Protein AF-A0A1G0YTR8-F1 (afdb_monomer_lite)

pLDDT: mean 75.52, std 20.66, range [23.39, 98.0]

Sequence (391 aa):
MKFHQFIPLCLLLWGFGAAADEVKSVEALWRGNPRPSVPEQLYKLWKDENKLWDRRFMPYNRKEADELYTDPVLQRETAASAMSTENPRTTAFIVLCNNGGIYCAIYAAEPELAKNADPAKLPNNSLEIFIGPGNDPRYPFHQFVIDLKTEKQVYHNNGNKITDHQFSTDKKEGKLKDYPWGPENRSYRRLEGNITYGVTNNREGYLVWFYIPWQIWYEHLPLDGGTDGKWGFNIIRWAPGGGQTWGGNVHQRSSFGKLTWPKFTQQQRDAIRSSLLNSAYENYKKLTAAFRIEIPDSERSFEDGTALAQQSSEAAAMPVMDQEFVKKFVRPMIEERDKLGKSIVNFKNLSEEEKTALYAQIDKLYEFNYDLENARRRFLEDKLFSTETIK

Radius of gyration: 25.14 Å; chains: 1; bounding box: 59×52×92 Å

Secondary structure (DSSP, 8-state):
-----PPPBPEE-SSSSS-TTHHHHHHHHHSS-SS-SHHHHHHHHHHH-GGGSB---EEE-HHHHHGGGS-TT-----------TT-SS-EEEEEEE-SSEEEEEEEEE-TTTTT---GGGS---EEEEEEESSS-TTS--EEEEEE---S-------SS---TT-----S----EEEE-SS--BTTB--STTT-EEEEEE-SSEEEEEEEEEGGGGTTS-SSSSGGGGEEEEEEEEEETTEEEESSSSTT-GGG-EEEEPP---HHHHHHHHHHHHHHHHHHHHHHHHHHHTT--SS------TTS-TT--STTTTS-S--HHHIIIIIHHHHHHHHHHHHHHHTGGGS-HHHHHHHHTTHHHHHTHHHHHHHHHHHHHHHHHH-GGG--

Structure (mmCIF, N/CA/C/O backbone):
data_AF-A0A1G0YTR8-F1
#
_entry.id   AF-A0A1G0YTR8-F1
#
loop_
_atom_site.group_PDB
_atom_site.id
_atom_site.type_symbol
_atom_site.label_atom_id
_atom_site.label_alt_id
_atom_site.label_comp_id
_atom_site.label_asym_id
_atom_site.label_entity_id
_atom_site.label_seq_id
_atom_site.pdbx_PDB_ins_code
_atom_site.Cartn_x
_atom_site.Cartn_y
_atom_site.Cartn_z
_atom_site.occupancy
_atom_site.B_iso_or_equiv
_atom_site.auth_seq_id
_atom_site.auth_comp_id
_atom_site.auth_asym_id
_atom_site.auth_atom_id
_atom_site.pdbx_PDB_model_num
ATOM 1 N N . MET A 1 1 ? 30.600 18.392 -8.979 1.00 29.91 1 MET A N 1
ATOM 2 C CA . MET A 1 1 ? 29.662 18.100 -10.086 1.00 29.91 1 MET A CA 1
ATOM 3 C C . MET A 1 1 ? 28.240 18.270 -9.545 1.00 29.91 1 MET A C 1
ATOM 5 O O . MET A 1 1 ? 27.924 17.643 -8.544 1.00 29.91 1 MET A O 1
ATOM 9 N N . LYS A 1 2 ? 27.426 19.199 -10.073 1.00 23.39 2 LYS A N 1
ATOM 10 C CA . LYS A 1 2 ? 26.064 19.465 -9.559 1.00 23.39 2 LYS A CA 1
ATOM 11 C C . LYS A 1 2 ? 25.103 18.388 -10.080 1.00 23.39 2 LYS A C 1
ATOM 13 O O . LYS A 1 2 ? 24.680 18.475 -11.231 1.00 23.39 2 LYS A O 1
ATOM 18 N N . PHE A 1 3 ? 24.760 17.400 -9.253 1.00 24.97 3 PHE A N 1
ATOM 19 C CA . PHE A 1 3 ? 23.668 16.465 -9.544 1.00 24.97 3 PHE A CA 1
ATOM 20 C C . PHE A 1 3 ? 22.371 17.261 -9.722 1.00 24.97 3 PHE A C 1
ATOM 22 O O . PHE A 1 3 ? 21.838 17.819 -8.765 1.00 24.97 3 PHE A O 1
ATOM 29 N N . HIS A 1 4 ? 21.882 17.364 -10.956 1.00 25.72 4 HIS A N 1
ATOM 30 C CA . HIS A 1 4 ? 20.544 17.883 -11.203 1.00 25.72 4 HIS A CA 1
ATOM 31 C C . HIS A 1 4 ? 19.555 16.789 -10.789 1.00 25.72 4 HIS A C 1
ATOM 33 O O . HIS A 1 4 ? 19.401 15.790 -11.488 1.00 25.72 4 HIS A O 1
ATOM 39 N N . GLN A 1 5 ? 18.925 16.945 -9.621 1.00 29.59 5 GLN A N 1
ATOM 40 C CA . GLN A 1 5 ? 17.821 16.091 -9.184 1.00 29.59 5 GLN A CA 1
ATOM 41 C C . GLN A 1 5 ? 16.612 16.339 -10.098 1.00 29.59 5 GLN A C 1
ATOM 43 O O . GLN A 1 5 ? 15.808 17.232 -9.851 1.00 29.59 5 GLN A O 1
ATOM 48 N N . PHE A 1 6 ? 16.488 15.568 -11.178 1.00 34.09 6 PHE A N 1
ATOM 49 C CA . PHE A 1 6 ? 15.264 15.523 -11.975 1.00 34.09 6 PHE A CA 1
ATOM 50 C C . PHE A 1 6 ? 14.282 14.548 -11.320 1.00 34.09 6 PHE A C 1
ATOM 52 O O . PHE A 1 6 ? 14.558 13.355 -11.188 1.00 34.09 6 PHE A O 1
ATOM 59 N N . ILE A 1 7 ? 13.144 15.074 -10.883 1.00 36.66 7 ILE A N 1
ATOM 60 C CA . ILE A 1 7 ? 12.141 14.376 -10.078 1.00 36.66 7 ILE A CA 1
ATOM 61 C C . ILE A 1 7 ? 11.124 13.696 -11.015 1.00 36.66 7 ILE A C 1
ATOM 63 O O . ILE A 1 7 ? 10.523 14.404 -11.823 1.00 36.66 7 ILE A O 1
ATOM 67 N N . PRO A 1 8 ? 10.906 12.365 -10.950 1.00 45.38 8 PRO A N 1
ATOM 68 C CA . PRO A 1 8 ? 9.788 11.741 -11.657 1.00 45.38 8 PRO A CA 1
ATOM 69 C C . PRO A 1 8 ? 8.462 12.215 -11.046 1.00 45.38 8 PRO A C 1
ATOM 71 O O . PRO A 1 8 ? 8.279 12.207 -9.823 1.00 45.38 8 PRO A O 1
ATOM 74 N N . LEU A 1 9 ? 7.538 12.641 -11.901 1.00 42.53 9 LEU A N 1
ATOM 75 C CA . LEU A 1 9 ? 6.210 13.074 -11.487 1.00 42.53 9 LEU A CA 1
ATOM 76 C C . LEU A 1 9 ? 5.270 11.863 -11.495 1.00 42.53 9 LEU A C 1
ATOM 78 O O . LEU A 1 9 ? 5.078 11.253 -12.545 1.00 42.53 9 LEU A O 1
ATOM 82 N N . CYS A 1 10 ? 4.670 11.521 -10.351 1.00 49.50 10 CYS A N 1
ATOM 83 C CA . CYS A 1 10 ? 3.548 10.584 -10.351 1.00 49.50 10 CYS A CA 1
ATOM 84 C C . CYS A 1 10 ? 2.349 11.254 -11.028 1.00 49.50 10 CYS A C 1
ATOM 86 O O . CYS A 1 10 ? 1.939 12.350 -10.634 1.00 49.50 10 CYS A O 1
ATOM 88 N N . LEU A 1 11 ? 1.777 10.595 -12.034 1.00 51.78 11 LEU A N 1
ATOM 89 C CA . LEU A 1 11 ? 0.606 11.111 -12.734 1.00 51.78 11 LEU A CA 1
ATOM 90 C C . LEU A 1 11 ? -0.670 10.688 -12.009 1.00 51.78 11 LEU A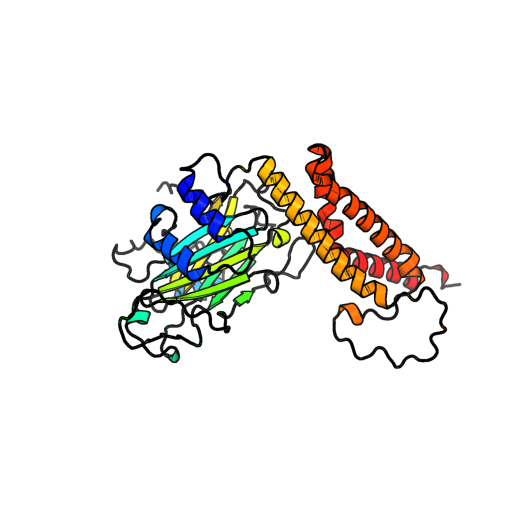 C 1
ATOM 92 O O . LEU A 1 11 ? -0.855 9.533 -11.620 1.00 51.78 11 LEU A O 1
ATOM 96 N N . LEU A 1 12 ? -1.540 11.672 -11.809 1.00 43.44 12 LEU A N 1
ATOM 97 C CA . LEU A 1 12 ? -2.855 11.509 -11.204 1.00 43.44 12 LEU A CA 1
ATOM 98 C C . LEU A 1 12 ? -3.861 11.143 -12.294 1.00 43.44 12 LEU A C 1
ATOM 100 O O . LEU A 1 12 ? -3.990 11.856 -13.287 1.00 43.44 12 LEU A O 1
ATOM 104 N N . LEU A 1 13 ? -4.609 10.067 -12.077 1.00 48.41 13 LEU A N 1
ATOM 105 C CA . LEU A 1 13 ? -5.663 9.622 -12.983 1.00 48.41 13 LEU A CA 1
ATOM 106 C C . LEU A 1 13 ? -7.003 10.231 -12.588 1.00 48.41 13 LEU A C 1
ATOM 108 O O . LEU A 1 13 ? -7.849 9.510 -12.082 1.00 48.41 13 LEU A O 1
ATOM 112 N N . TRP A 1 14 ? -7.175 11.545 -12.746 1.00 40.31 14 TRP A N 1
ATOM 113 C CA . TRP A 1 14 ? -8.485 12.201 -12.639 1.00 40.31 14 TRP A CA 1
ATOM 114 C C . TRP A 1 14 ? -8.582 13.328 -13.667 1.00 40.31 14 TRP A C 1
ATOM 116 O O . TRP A 1 14 ? -7.748 14.236 -13.692 1.00 40.31 14 TRP A O 1
ATOM 126 N N . GLY A 1 15 ? -9.615 13.271 -14.507 1.00 40.25 15 GLY A N 1
ATOM 127 C CA . GLY A 1 15 ? -9.940 14.324 -15.463 1.00 40.25 15 GLY A CA 1
ATOM 128 C C . GLY A 1 15 ? -10.081 15.694 -14.794 1.00 40.25 15 GLY A C 1
ATOM 129 O O . GLY A 1 15 ? -10.961 15.874 -13.966 1.00 40.25 15 GLY A O 1
ATOM 130 N N . PHE A 1 16 ? -9.172 16.609 -15.142 1.00 39.47 16 PHE A N 1
ATOM 131 C CA . PHE A 1 16 ? -9.325 18.047 -15.425 1.00 39.47 16 PHE A CA 1
ATOM 132 C C . PHE A 1 16 ? -7.945 18.713 -15.248 1.00 39.47 16 PHE A C 1
ATOM 134 O O . PHE A 1 16 ? -7.515 18.969 -14.127 1.00 39.47 16 PHE A O 1
ATOM 141 N N . GLY A 1 17 ? -7.244 19.003 -16.356 1.00 33.12 17 GLY A N 1
ATOM 142 C CA . GLY A 1 17 ? -6.173 20.019 -16.369 1.00 33.12 17 GLY A CA 1
ATOM 143 C C . GLY A 1 17 ? -4.857 19.702 -17.094 1.00 33.12 17 GLY A C 1
ATOM 144 O O . GLY A 1 17 ? -4.139 20.638 -17.425 1.00 33.12 17 GLY A O 1
ATOM 145 N N . ALA A 1 18 ? -4.544 18.445 -17.406 1.00 35.62 18 ALA A N 1
ATOM 146 C CA . ALA A 1 18 ? -3.514 18.080 -18.392 1.00 35.62 18 ALA A CA 1
ATOM 147 C C . ALA A 1 18 ? -4.222 17.366 -19.543 1.00 35.62 18 ALA A C 1
ATOM 149 O O . ALA A 1 18 ? -5.162 16.635 -19.236 1.00 35.62 18 ALA A O 1
ATOM 150 N N . ALA A 1 19 ? -3.838 17.652 -20.803 1.00 39.44 19 ALA A N 1
ATOM 151 C CA . ALA A 1 19 ? -4.468 17.197 -22.057 1.00 39.44 19 ALA A CA 1
ATOM 152 C C . ALA A 1 19 ? -5.538 16.126 -21.808 1.00 39.44 19 ALA A C 1
ATOM 154 O O . ALA A 1 19 ? -5.229 14.944 -21.676 1.00 39.44 19 ALA A O 1
ATOM 155 N N . ALA A 1 20 ? -6.780 16.580 -21.600 1.00 43.50 20 ALA A N 1
ATOM 156 C CA . ALA A 1 20 ? -7.801 15.846 -20.849 1.00 43.50 20 ALA A CA 1
ATOM 157 C C . ALA A 1 20 ? -8.172 14.483 -21.450 1.00 43.50 20 ALA A C 1
ATOM 159 O O . ALA A 1 20 ? -8.924 13.743 -20.828 1.00 43.50 20 ALA A O 1
ATOM 160 N N . ASP A 1 21 ? -7.665 14.151 -22.631 1.00 42.50 21 ASP A N 1
ATOM 161 C CA . ASP A 1 21 ? -7.945 12.919 -23.349 1.00 42.50 21 ASP A CA 1
ATOM 162 C C . ASP A 1 21 ? -6.867 11.833 -23.137 1.00 42.50 21 ASP A C 1
ATOM 164 O O . ASP A 1 21 ? -7.221 10.656 -23.118 1.00 42.50 21 ASP A O 1
ATOM 168 N N . GLU A 1 22 ? -5.604 12.186 -22.848 1.00 44.81 22 GLU A N 1
ATOM 169 C CA . GLU A 1 22 ? -4.534 11.212 -22.536 1.00 44.81 22 GLU A CA 1
ATOM 170 C C . GLU A 1 22 ? -4.758 10.577 -21.148 1.00 44.81 22 GLU A C 1
ATOM 172 O O . GLU A 1 22 ? -4.811 9.354 -21.006 1.00 44.81 22 GLU A O 1
ATOM 177 N N . VAL A 1 23 ? -5.049 11.397 -20.128 1.00 45.50 23 VAL A N 1
ATOM 178 C CA . VAL A 1 23 ? -5.293 10.941 -18.741 1.00 45.50 23 VAL A CA 1
ATOM 179 C C . VAL A 1 23 ? -6.586 10.121 -18.610 1.00 45.50 23 VAL A C 1
ATOM 181 O O . VAL A 1 23 ? -6.639 9.170 -17.829 1.00 45.50 23 VAL A O 1
ATOM 184 N N . LYS A 1 24 ? -7.620 10.426 -19.411 1.00 47.47 24 LYS A N 1
ATOM 185 C CA . LYS A 1 24 ? -8.870 9.641 -19.449 1.00 47.47 24 LYS A CA 1
ATOM 186 C C . LYS A 1 24 ? -8.645 8.212 -19.941 1.00 47.47 24 LYS A C 1
ATOM 188 O O . LYS A 1 24 ? -9.352 7.314 -19.489 1.00 47.47 24 LYS A O 1
ATOM 193 N N . SER A 1 25 ? -7.687 7.992 -20.847 1.00 51.59 25 SER A N 1
ATOM 194 C CA . SER A 1 25 ? -7.403 6.659 -21.391 1.00 51.59 25 SER A CA 1
ATOM 195 C C . SER A 1 25 ? -6.806 5.737 -20.328 1.00 51.59 25 SER A C 1
ATOM 197 O O . SER A 1 25 ? -7.240 4.593 -20.195 1.00 51.59 25 SER A O 1
ATOM 199 N N . VAL A 1 26 ? -5.900 6.273 -19.503 1.00 48.59 26 VAL A N 1
ATOM 200 C CA . VAL A 1 26 ? -5.271 5.559 -18.391 1.00 48.59 26 VAL A CA 1
ATOM 201 C C . VAL A 1 26 ? -6.234 5.412 -17.213 1.00 48.59 26 VAL A C 1
ATOM 203 O O . VAL A 1 26 ? -6.260 4.383 -16.557 1.00 48.59 26 VAL A O 1
ATOM 206 N N . GLU A 1 27 ? -7.111 6.378 -16.958 1.00 46.25 27 GLU A N 1
ATOM 207 C CA . GLU A 1 27 ? -8.128 6.249 -15.910 1.00 46.25 27 GLU A CA 1
ATOM 208 C C . GLU A 1 27 ? -9.210 5.200 -16.252 1.00 46.25 27 GLU A C 1
ATOM 210 O O . GLU A 1 27 ? -9.600 4.407 -15.393 1.00 46.25 27 GLU A O 1
ATOM 215 N N . ALA A 1 28 ? -9.661 5.135 -17.512 1.00 53.53 28 ALA A N 1
ATOM 216 C CA . ALA A 1 28 ? -10.601 4.115 -17.998 1.00 53.53 28 ALA A CA 1
ATOM 217 C C . ALA A 1 28 ? -10.030 2.686 -17.923 1.00 53.53 28 ALA A C 1
ATOM 219 O O . ALA A 1 28 ? -10.766 1.725 -17.720 1.00 53.53 28 ALA A O 1
ATOM 220 N N . LEU A 1 29 ? -8.709 2.583 -18.037 1.00 52.25 29 LEU A N 1
ATOM 221 C CA . LEU A 1 29 ? -7.865 1.393 -17.906 1.00 52.25 29 LEU A CA 1
ATOM 222 C C . LEU A 1 29 ? -7.965 0.743 -16.505 1.00 52.25 29 LEU A C 1
ATOM 224 O O . LEU A 1 29 ? -7.850 -0.474 -16.366 1.00 52.25 29 LEU A O 1
ATOM 228 N N . TRP A 1 30 ? -8.208 1.555 -15.466 1.00 53.59 30 TRP A N 1
ATOM 229 C CA . TRP A 1 30 ? -8.135 1.140 -14.056 1.00 53.59 30 TRP A CA 1
ATOM 230 C C . TRP A 1 30 ? -9.439 1.327 -13.261 1.00 53.59 30 TRP A C 1
ATOM 232 O O . TRP A 1 30 ? -9.535 0.878 -12.116 1.00 53.59 30 TRP A O 1
ATOM 242 N N . ARG A 1 31 ? -10.470 1.969 -13.828 1.00 46.75 31 ARG A N 1
ATOM 243 C CA . ARG A 1 31 ? -11.787 2.096 -13.181 1.00 46.75 31 ARG A CA 1
ATOM 244 C C . ARG A 1 31 ? -12.534 0.753 -13.179 1.00 46.75 31 ARG A C 1
ATOM 246 O O . ARG A 1 31 ? -12.897 0.229 -14.224 1.00 46.75 31 ARG A O 1
ATOM 253 N N . GLY A 1 32 ? -12.856 0.250 -11.985 1.00 43.78 32 GLY A N 1
ATOM 254 C CA . GLY A 1 32 ? -13.938 -0.726 -11.779 1.00 43.78 32 GLY A CA 1
ATOM 255 C C . GLY A 1 32 ? -13.554 -2.207 -11.730 1.00 43.78 32 GLY A C 1
ATOM 256 O O . GLY A 1 32 ? -14.441 -3.034 -11.543 1.00 43.78 32 GLY A O 1
ATOM 257 N N . ASN A 1 33 ? -12.273 -2.566 -11.845 1.00 42.94 33 ASN A N 1
ATOM 258 C CA . ASN A 1 33 ? -11.834 -3.945 -11.635 1.00 42.94 33 ASN A CA 1
ATOM 259 C C . ASN A 1 33 ? -10.408 -3.961 -11.059 1.00 42.94 33 ASN A C 1
ATOM 261 O O . ASN A 1 33 ? -9.516 -3.411 -11.697 1.00 42.94 33 ASN A O 1
ATOM 265 N N . PRO A 1 34 ? -10.136 -4.603 -9.905 1.00 46.41 34 PRO A N 1
ATOM 266 C CA . PRO A 1 34 ? -8.767 -4.801 -9.406 1.00 46.41 34 PRO A CA 1
ATOM 267 C C . PRO A 1 34 ? -7.945 -5.759 -10.290 1.00 46.41 34 PRO A C 1
ATOM 269 O O . PRO A 1 34 ? -6.751 -5.940 -10.075 1.00 46.41 34 PRO A O 1
ATOM 272 N N . ARG A 1 35 ? -8.583 -6.363 -11.302 1.00 50.47 35 ARG A N 1
ATOM 273 C CA . ARG A 1 35 ? -7.974 -7.211 -12.330 1.00 50.47 35 ARG A CA 1
ATOM 274 C C . ARG A 1 35 ? -8.414 -6.756 -13.727 1.00 50.47 35 ARG A C 1
ATOM 276 O O . ARG A 1 35 ? -9.257 -7.419 -14.333 1.00 50.47 35 ARG A O 1
ATOM 283 N N . PRO A 1 36 ? -7.953 -5.610 -14.246 1.00 46.50 36 PRO A N 1
ATOM 284 C CA . PRO A 1 36 ? -8.268 -5.260 -15.625 1.00 46.50 36 PRO A CA 1
ATOM 285 C C . PRO A 1 36 ? -7.692 -6.303 -16.593 1.00 46.50 36 PRO A C 1
ATOM 287 O O . PRO A 1 36 ? -6.804 -7.092 -16.257 1.00 46.50 36 PRO A O 1
ATOM 290 N N . SER A 1 37 ? -8.107 -6.225 -17.849 1.00 53.31 37 SER A N 1
ATOM 291 C CA . SER A 1 37 ? -7.340 -6.677 -19.017 1.00 53.31 37 SER A CA 1
ATOM 292 C C . SER A 1 37 ? -6.038 -5.855 -19.187 1.00 53.31 37 SER A C 1
ATOM 294 O O . SER A 1 37 ? -5.709 -5.399 -20.280 1.00 53.31 37 SER A O 1
ATOM 296 N N . VAL A 1 38 ? -5.315 -5.642 -18.076 1.00 59.72 38 VAL A N 1
ATOM 297 C CA . VAL A 1 38 ? -4.141 -4.777 -17.865 1.00 59.72 38 VAL A CA 1
ATOM 298 C C . VAL A 1 38 ? -3.049 -4.948 -18.923 1.00 59.72 38 VAL A C 1
ATOM 300 O O . VAL A 1 38 ? -2.506 -3.929 -19.352 1.00 59.72 38 VAL A O 1
ATOM 303 N N . PRO A 1 39 ? -2.706 -6.176 -19.373 1.00 62.59 39 PRO A N 1
ATOM 304 C CA . PRO A 1 39 ? -1.574 -6.389 -20.275 1.00 62.59 39 PRO A CA 1
ATOM 305 C C . PRO A 1 39 ? -1.623 -5.575 -21.571 1.00 62.59 39 PRO A C 1
ATOM 307 O O . PRO A 1 39 ? -0.652 -4.906 -21.918 1.00 62.59 39 PRO A O 1
ATOM 310 N N . GLU A 1 40 ? -2.754 -5.599 -22.278 1.00 64.06 40 GLU A N 1
ATOM 311 C CA . GLU A 1 40 ? -2.857 -5.009 -23.619 1.00 64.06 40 GLU A CA 1
ATOM 312 C C . GLU A 1 40 ? -2.810 -3.485 -23.577 1.00 64.06 40 GLU A C 1
ATOM 314 O O . GLU A 1 40 ? -2.134 -2.843 -24.380 1.00 64.06 40 GLU A O 1
ATOM 319 N N . GLN A 1 41 ? -3.503 -2.895 -22.609 1.00 66.00 41 GLN A N 1
ATOM 320 C CA . GLN A 1 41 ? -3.609 -1.450 -22.495 1.00 66.00 41 GLN A CA 1
ATOM 321 C C . GLN A 1 41 ? -2.328 -0.821 -21.917 1.00 66.00 41 GLN A C 1
ATOM 323 O O . GLN A 1 41 ? -1.913 0.237 -22.383 1.00 66.00 41 GLN A O 1
ATOM 328 N N . LEU A 1 42 ? -1.640 -1.486 -20.980 1.00 69.44 42 LEU A N 1
ATOM 329 C CA . LEU A 1 42 ? -0.299 -1.067 -20.550 1.00 69.44 42 LEU A CA 1
ATOM 330 C C . LEU A 1 42 ? 0.734 -1.189 -21.673 1.00 69.44 42 LEU A C 1
ATOM 332 O O . LEU A 1 42 ? 1.630 -0.355 -21.780 1.00 69.44 42 LEU A O 1
ATOM 336 N N . TYR A 1 43 ? 0.617 -2.207 -22.526 1.00 68.25 43 TYR A N 1
ATOM 337 C CA . TYR A 1 43 ? 1.496 -2.336 -23.683 1.00 68.25 43 TYR A CA 1
ATOM 338 C C . TYR A 1 43 ? 1.214 -1.264 -24.741 1.00 68.25 43 TYR A C 1
ATOM 340 O O . TYR A 1 43 ? 2.144 -0.717 -25.334 1.00 68.25 43 TYR A O 1
ATOM 348 N N . LYS A 1 44 ? -0.057 -0.898 -24.934 1.00 72.81 44 LYS A N 1
ATOM 349 C CA . LYS A 1 44 ? -0.424 0.274 -25.730 1.00 72.81 44 LYS A CA 1
ATOM 350 C C . LYS A 1 44 ? 0.197 1.548 -25.147 1.00 72.81 44 LYS A C 1
ATOM 352 O O . LYS A 1 44 ? 0.841 2.283 -25.883 1.00 72.81 44 LYS A O 1
ATOM 357 N N . LEU A 1 45 ? 0.106 1.754 -23.831 1.00 73.38 45 LEU A N 1
ATOM 358 C CA . LEU A 1 45 ? 0.735 2.887 -23.141 1.00 73.38 45 LEU A CA 1
ATOM 359 C C . LEU A 1 45 ? 2.260 2.914 -23.332 1.00 73.38 45 LEU A C 1
ATOM 361 O O . LEU A 1 45 ? 2.851 3.969 -23.541 1.00 73.38 45 LEU A O 1
ATOM 365 N N . TRP A 1 46 ? 2.909 1.750 -23.282 1.00 76.94 46 TRP A N 1
ATOM 366 C CA . TRP A 1 46 ? 4.335 1.609 -23.579 1.00 76.94 46 TRP A CA 1
ATOM 367 C C . TRP A 1 46 ? 4.691 2.075 -24.996 1.00 76.94 46 TRP A C 1
ATOM 369 O O . TRP A 1 46 ? 5.699 2.760 -25.183 1.00 76.94 46 TRP A O 1
ATOM 379 N N . LYS A 1 47 ? 3.869 1.717 -25.987 1.00 74.94 47 LYS A N 1
ATOM 380 C CA . LYS A 1 47 ? 4.093 2.073 -27.393 1.00 74.94 47 LYS A CA 1
ATOM 381 C C . LYS A 1 47 ? 3.773 3.531 -27.701 1.00 74.94 47 LYS A C 1
ATOM 383 O O . LYS A 1 47 ? 4.575 4.199 -28.352 1.00 74.94 47 LYS A O 1
ATOM 388 N N . ASP A 1 48 ? 2.627 4.003 -27.233 1.00 74.88 48 ASP A N 1
ATOM 389 C CA . ASP A 1 48 ? 2.049 5.279 -27.649 1.00 74.88 48 ASP A CA 1
ATOM 390 C C . ASP A 1 48 ? 2.580 6.447 -26.799 1.00 74.88 48 ASP A C 1
ATOM 392 O O . ASP A 1 48 ? 2.785 7.549 -27.306 1.00 74.88 48 ASP A O 1
ATOM 396 N N . GLU A 1 49 ? 2.884 6.210 -25.518 1.00 73.12 49 GLU A N 1
ATOM 397 C CA . GLU A 1 49 ? 3.165 7.263 -24.533 1.00 73.12 49 GLU A CA 1
ATOM 398 C C . GLU A 1 49 ? 4.563 7.139 -23.915 1.00 73.12 49 GLU A C 1
ATOM 400 O O . GLU A 1 49 ? 4.772 7.233 -22.705 1.00 73.12 49 GLU A O 1
ATOM 405 N N . ASN A 1 50 ? 5.572 6.985 -24.773 1.00 71.12 50 ASN A N 1
ATOM 406 C CA . ASN A 1 50 ? 6.968 6.783 -24.370 1.00 71.12 50 ASN A CA 1
ATOM 407 C C . ASN A 1 50 ? 7.505 7.856 -23.384 1.00 71.12 50 ASN A C 1
ATOM 409 O O . ASN A 1 50 ? 8.397 7.587 -22.583 1.00 71.12 50 ASN A O 1
ATOM 413 N N . LYS A 1 51 ? 6.941 9.071 -23.391 1.00 80.25 51 LYS A N 1
ATOM 414 C CA . LYS A 1 51 ? 7.351 10.171 -22.500 1.00 80.25 51 LYS A CA 1
ATOM 415 C C . LYS A 1 51 ? 6.959 9.973 -21.032 1.00 80.25 51 LYS A C 1
ATOM 417 O O . LYS A 1 51 ? 7.544 10.636 -20.181 1.00 80.25 51 LYS A O 1
ATOM 422 N N . LEU A 1 52 ? 5.989 9.106 -20.733 1.00 83.06 52 LEU A N 1
ATOM 423 C CA . LEU A 1 52 ? 5.551 8.861 -19.355 1.00 83.06 52 LEU A CA 1
ATOM 424 C C . LEU A 1 52 ? 6.431 7.853 -18.611 1.00 83.06 52 LEU A C 1
ATOM 426 O O . LEU A 1 52 ? 6.379 7.768 -17.385 1.00 83.06 52 LEU A O 1
ATOM 430 N N . TRP A 1 53 ? 7.228 7.085 -19.349 1.00 88.25 53 TRP A N 1
ATOM 431 C CA . TRP A 1 53 ? 8.065 6.033 -18.798 1.00 88.25 53 TRP A CA 1
ATOM 432 C C . TRP A 1 53 ? 9.424 6.586 -18.382 1.00 88.25 53 TRP A C 1
ATOM 434 O O . TRP A 1 53 ? 10.176 7.123 -19.198 1.00 88.25 53 TRP A O 1
ATOM 444 N N . ASP A 1 54 ? 9.782 6.400 -17.117 1.00 91.31 54 ASP A N 1
ATOM 445 C CA . ASP A 1 54 ? 11.113 6.721 -16.628 1.00 91.31 54 ASP A CA 1
ATOM 446 C C . ASP A 1 54 ? 12.084 5.596 -16.996 1.00 91.31 54 ASP A C 1
ATOM 448 O O . ASP A 1 54 ? 11.928 4.450 -16.573 1.00 91.31 54 ASP A O 1
ATOM 452 N N . ARG A 1 55 ? 13.081 5.935 -17.815 1.00 91.75 55 ARG A N 1
ATOM 453 C CA . ARG A 1 55 ? 14.082 5.013 -18.377 1.00 91.75 55 ARG A CA 1
ATOM 454 C C . ARG A 1 55 ? 15.466 5.179 -17.751 1.00 91.75 55 ARG A C 1
ATOM 456 O O . ARG A 1 55 ? 16.433 4.616 -18.255 1.00 91.75 55 ARG A O 1
ATOM 463 N N . ARG A 1 56 ? 15.598 5.977 -16.687 1.00 89.56 56 ARG A N 1
ATOM 464 C CA . ARG A 1 56 ? 16.893 6.385 -16.109 1.00 89.56 56 ARG A CA 1
ATOM 465 C C . ARG A 1 56 ? 17.510 5.308 -15.213 1.00 89.56 56 ARG A C 1
ATOM 467 O O . ARG A 1 56 ? 17.981 5.599 -14.121 1.00 89.56 56 ARG A O 1
ATOM 474 N N . PHE A 1 57 ? 17.483 4.060 -15.663 1.00 91.25 57 PHE A N 1
ATOM 475 C CA . PHE A 1 57 ? 18.187 2.974 -14.997 1.00 91.25 57 PHE A CA 1
ATOM 476 C C . PHE A 1 57 ? 19.685 3.089 -15.267 1.00 91.25 57 PHE A C 1
ATOM 478 O O . PHE A 1 57 ? 20.104 3.349 -16.389 1.00 91.25 57 PHE A O 1
ATOM 485 N N . MET A 1 58 ? 20.492 2.860 -14.245 1.00 88.81 58 MET A N 1
ATOM 486 C CA . MET A 1 58 ? 21.945 2.807 -14.318 1.00 88.81 58 MET A CA 1
ATOM 487 C C . MET A 1 58 ? 22.414 1.352 -14.230 1.00 88.81 58 MET A C 1
ATOM 489 O O . MET A 1 58 ? 21.735 0.541 -13.594 1.00 88.81 58 MET A O 1
ATOM 493 N N . PRO A 1 59 ? 23.558 0.991 -14.837 1.00 88.81 59 PRO A N 1
ATOM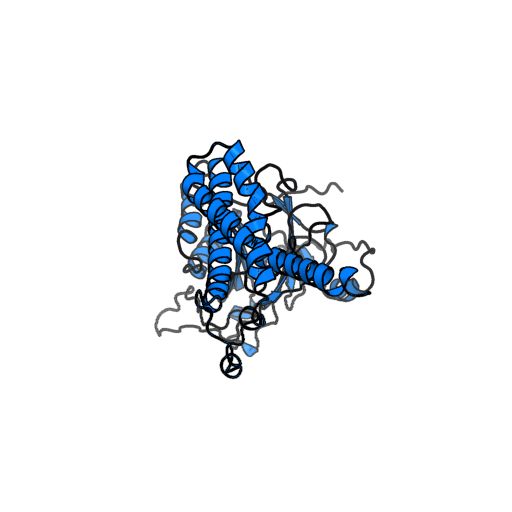 494 C CA . PRO A 1 59 ? 24.186 -0.303 -14.594 1.00 88.81 59 PRO A CA 1
ATOM 495 C C . PRO A 1 59 ? 24.379 -0.549 -13.094 1.00 88.81 59 PRO A C 1
ATOM 497 O O . PRO A 1 59 ? 24.761 0.353 -12.351 1.00 88.81 59 PRO A O 1
ATOM 500 N N . TYR A 1 60 ? 24.114 -1.775 -12.655 1.00 85.38 60 TYR A N 1
ATOM 501 C CA . TYR A 1 60 ? 24.247 -2.191 -11.266 1.00 85.38 60 TYR A CA 1
ATOM 502 C C . TYR A 1 60 ? 25.068 -3.477 -11.189 1.00 85.38 60 TYR A C 1
ATOM 504 O O . TYR A 1 60 ? 24.722 -4.506 -11.775 1.00 85.38 60 TYR A O 1
ATOM 512 N N . ASN A 1 61 ? 26.206 -3.409 -10.508 1.00 80.00 61 ASN A N 1
ATOM 513 C CA . ASN A 1 61 ? 27.151 -4.511 -10.457 1.00 80.00 61 ASN A CA 1
ATOM 514 C C . ASN A 1 61 ? 26.716 -5.542 -9.408 1.00 80.00 61 ASN A C 1
ATOM 516 O O . ASN A 1 61 ? 26.595 -5.239 -8.224 1.00 80.00 61 ASN A O 1
ATOM 520 N N . ARG A 1 62 ? 26.532 -6.794 -9.835 1.00 72.31 62 ARG A N 1
ATOM 521 C CA . ARG A 1 62 ? 26.147 -7.890 -8.937 1.00 72.31 62 ARG A CA 1
ATOM 522 C C . ARG A 1 62 ? 27.201 -8.168 -7.865 1.00 72.31 62 ARG A C 1
ATOM 524 O O . ARG A 1 62 ? 26.839 -8.443 -6.731 1.00 72.31 62 ARG A O 1
ATOM 531 N N . LYS A 1 63 ? 28.488 -8.021 -8.199 1.00 72.25 63 LYS A N 1
ATOM 532 C CA . LYS A 1 63 ? 29.582 -8.221 -7.241 1.00 72.25 63 LYS A CA 1
ATOM 533 C C . LYS A 1 63 ? 29.521 -7.206 -6.095 1.00 72.25 63 LYS A C 1
ATOM 535 O O . LYS A 1 63 ? 29.698 -7.571 -4.943 1.00 72.25 63 LYS A O 1
ATOM 540 N N . GLU A 1 64 ? 29.218 -5.947 -6.409 1.00 67.44 64 GLU A N 1
ATOM 541 C CA . GLU A 1 64 ? 29.040 -4.902 -5.391 1.00 67.44 64 GLU A CA 1
ATOM 542 C C . GLU A 1 64 ? 27.822 -5.173 -4.508 1.00 67.44 64 GLU A C 1
ATOM 544 O O . GLU A 1 64 ? 27.848 -4.824 -3.328 1.00 67.44 64 GLU A O 1
ATOM 549 N N . ALA A 1 65 ? 26.786 -5.812 -5.059 1.00 66.19 65 ALA A N 1
ATOM 550 C CA . ALA A 1 65 ? 25.597 -6.179 -4.309 1.00 66.19 65 ALA A CA 1
ATOM 551 C C . ALA A 1 65 ? 25.820 -7.341 -3.338 1.00 66.19 65 ALA A C 1
ATOM 553 O O . ALA A 1 65 ? 25.366 -7.275 -2.198 1.00 66.19 65 ALA A O 1
ATOM 554 N N . ASP A 1 66 ? 26.579 -8.358 -3.752 1.00 67.00 66 ASP A N 1
ATOM 555 C CA . ASP A 1 66 ? 26.944 -9.482 -2.882 1.00 67.00 66 ASP A CA 1
ATOM 556 C C . ASP A 1 66 ? 27.817 -9.015 -1.691 1.00 67.00 66 ASP A C 1
ATOM 558 O O . ASP A 1 66 ? 27.756 -9.581 -0.600 1.00 67.00 66 ASP A O 1
ATOM 562 N N . GLU A 1 67 ? 28.577 -7.927 -1.860 1.00 64.12 67 GLU A N 1
ATOM 563 C CA . GLU A 1 67 ? 29.408 -7.302 -0.820 1.00 64.12 67 GLU A CA 1
ATOM 564 C C . GLU A 1 67 ? 28.643 -6.321 0.103 1.00 64.12 67 GLU A C 1
ATOM 566 O O . GLU A 1 67 ? 29.261 -5.709 0.980 1.00 64.12 67 GLU A O 1
ATOM 571 N N . LEU A 1 68 ? 27.332 -6.099 -0.084 1.00 56.59 68 LEU A N 1
ATOM 572 C CA . LEU A 1 68 ? 26.549 -5.149 0.736 1.00 56.59 68 LEU A CA 1
ATOM 573 C C . LEU A 1 68 ? 26.094 -5.718 2.082 1.00 56.59 68 LEU A C 1
ATOM 575 O O . LEU A 1 68 ? 25.748 -4.945 2.972 1.00 56.59 68 LEU A O 1
ATOM 579 N N . TYR A 1 69 ? 26.140 -7.039 2.274 1.00 55.75 69 TYR A N 1
ATOM 580 C CA . TYR A 1 69 ? 25.797 -7.641 3.567 1.00 55.75 69 TYR A CA 1
ATOM 581 C C . TYR A 1 69 ? 26.799 -7.271 4.676 1.00 55.75 69 TYR A C 1
ATOM 583 O O . TYR A 1 69 ? 26.453 -7.297 5.855 1.00 55.75 69 TYR A O 1
ATOM 591 N N . THR A 1 70 ? 28.043 -6.925 4.323 1.00 50.44 70 THR A N 1
ATOM 592 C CA . THR A 1 70 ? 29.140 -6.831 5.297 1.00 50.44 70 THR A CA 1
ATOM 593 C C . THR A 1 70 ? 29.427 -5.427 5.830 1.00 50.44 70 THR A C 1
ATOM 595 O O . THR A 1 70 ? 30.064 -5.333 6.874 1.00 50.44 70 THR A O 1
ATOM 598 N N . ASP A 1 71 ? 28.981 -4.346 5.173 1.00 51.97 71 ASP A N 1
ATOM 599 C CA . ASP A 1 71 ? 29.184 -2.979 5.689 1.00 51.97 71 ASP A CA 1
ATOM 600 C C . ASP A 1 71 ? 28.215 -1.942 5.063 1.00 51.97 71 ASP A C 1
ATOM 602 O O . ASP A 1 71 ? 28.417 -1.519 3.918 1.00 51.97 71 ASP A O 1
ATOM 606 N N . PRO A 1 72 ? 27.177 -1.482 5.791 1.00 54.75 72 PRO A N 1
ATOM 607 C CA . PRO A 1 72 ? 26.239 -0.468 5.304 1.00 54.75 72 PRO A CA 1
ATOM 608 C C . PRO A 1 72 ? 26.823 0.958 5.264 1.00 54.75 72 PRO A C 1
ATOM 610 O O . PRO A 1 72 ? 26.175 1.854 4.719 1.00 54.75 72 PRO A O 1
ATOM 613 N N . VAL A 1 73 ? 28.013 1.195 5.834 1.00 56.59 73 VAL A N 1
ATOM 614 C CA . VAL A 1 73 ? 28.641 2.525 5.948 1.00 56.59 73 VAL A CA 1
ATOM 615 C C . VAL A 1 73 ? 29.491 2.871 4.723 1.00 56.59 73 VAL A C 1
ATOM 617 O O . VAL A 1 73 ? 29.686 4.053 4.427 1.00 56.59 73 VAL A O 1
ATOM 620 N N . LEU A 1 74 ? 29.964 1.878 3.963 1.00 55.09 74 LEU A N 1
ATOM 621 C CA . LEU A 1 74 ? 30.751 2.123 2.754 1.00 55.09 74 LEU A CA 1
ATOM 622 C C . LEU A 1 74 ? 29.900 2.817 1.674 1.00 55.09 74 LEU A C 1
ATOM 624 O O . LEU A 1 74 ? 29.092 2.198 0.977 1.00 55.09 74 LEU A O 1
ATOM 628 N N . GLN A 1 75 ? 30.120 4.125 1.504 1.00 55.56 75 GLN A N 1
ATOM 629 C CA . GLN A 1 75 ? 29.686 4.855 0.316 1.00 55.56 75 GLN A CA 1
ATOM 630 C C . GLN A 1 75 ? 30.474 4.324 -0.879 1.00 55.56 75 GLN A C 1
ATOM 632 O O . GLN A 1 75 ? 31.692 4.480 -0.949 1.00 55.56 75 GLN A O 1
ATOM 637 N N . ARG A 1 76 ? 29.781 3.674 -1.812 1.00 59.41 76 ARG A N 1
ATOM 638 C CA . ARG A 1 76 ? 30.375 3.177 -3.053 1.00 59.41 76 ARG A CA 1
ATOM 639 C C . ARG A 1 76 ? 29.787 3.950 -4.220 1.00 59.41 76 ARG A C 1
ATOM 641 O O . ARG A 1 76 ? 28.577 4.182 -4.270 1.00 59.41 76 ARG A O 1
ATOM 648 N N . GLU A 1 77 ? 30.652 4.377 -5.131 1.00 56.69 77 GLU A N 1
ATOM 649 C CA . GLU A 1 77 ? 30.229 5.059 -6.346 1.00 56.69 77 GLU A CA 1
ATOM 650 C C . GLU A 1 77 ? 29.457 4.066 -7.217 1.00 56.69 77 GLU A C 1
ATOM 652 O O . GLU A 1 77 ? 30.010 3.049 -7.629 1.00 56.69 77 GLU A O 1
ATOM 657 N N . THR A 1 78 ? 28.185 4.343 -7.525 1.00 55.28 78 THR A N 1
ATOM 658 C CA . THR A 1 78 ? 27.539 3.657 -8.649 1.00 55.28 78 THR A CA 1
ATOM 659 C C . THR A 1 78 ? 28.394 3.941 -9.875 1.00 55.28 78 THR A C 1
ATOM 661 O O . THR A 1 78 ? 28.561 5.118 -10.212 1.00 55.28 78 THR A O 1
ATOM 664 N N . ALA A 1 79 ? 28.962 2.906 -10.502 1.00 54.03 79 ALA A N 1
ATOM 665 C CA . ALA A 1 79 ? 29.806 3.062 -11.679 1.00 54.03 79 ALA A CA 1
ATOM 666 C C . ALA A 1 79 ? 29.084 3.963 -12.690 1.00 54.03 79 ALA A C 1
ATOM 668 O O . ALA A 1 79 ? 28.091 3.571 -13.303 1.00 54.03 79 ALA A O 1
ATOM 669 N N . ALA A 1 80 ? 29.575 5.192 -12.853 1.00 45.62 80 ALA A N 1
ATOM 670 C CA . ALA A 1 80 ? 29.130 6.117 -13.883 1.00 45.62 80 ALA A CA 1
ATOM 671 C C . ALA A 1 80 ? 29.690 5.660 -15.238 1.00 45.62 80 ALA A C 1
ATOM 673 O O . ALA A 1 80 ? 30.318 6.423 -15.966 1.00 45.62 80 ALA A O 1
ATOM 674 N N . SER A 1 81 ? 29.532 4.381 -15.573 1.00 43.47 81 SER A N 1
ATOM 675 C CA . SER A 1 81 ? 29.787 3.908 -16.917 1.00 43.47 81 SER A CA 1
ATOM 676 C C . SER A 1 81 ? 28.607 4.365 -17.759 1.00 43.47 81 SER A C 1
ATOM 678 O O . SER A 1 81 ? 27.465 3.953 -17.551 1.00 43.47 81 SER A O 1
ATOM 680 N N . ALA A 1 82 ? 28.892 5.300 -18.668 1.00 41.72 82 ALA A N 1
ATOM 681 C CA . ALA A 1 82 ? 27.956 5.759 -19.676 1.00 41.72 82 ALA A CA 1
ATOM 682 C C . ALA A 1 82 ? 27.245 4.539 -20.265 1.00 41.72 82 ALA A C 1
ATOM 684 O O . ALA A 1 82 ? 27.894 3.660 -20.839 1.00 41.72 82 ALA A O 1
ATOM 685 N N . MET A 1 83 ? 25.924 4.458 -20.081 1.00 42.66 83 MET A N 1
ATOM 686 C CA . MET A 1 83 ? 25.132 3.499 -20.835 1.00 42.66 83 MET A CA 1
ATOM 687 C C . MET A 1 83 ? 25.492 3.707 -22.299 1.00 42.66 83 MET A C 1
ATOM 689 O O . MET A 1 83 ? 25.357 4.825 -22.806 1.00 42.66 83 MET A O 1
ATOM 693 N N . SER A 1 84 ? 25.948 2.656 -22.984 1.00 43.78 84 SER A N 1
ATOM 694 C CA . SER A 1 84 ? 25.898 2.715 -24.435 1.00 43.78 84 SER A CA 1
ATOM 695 C C . SER A 1 84 ? 24.441 3.006 -24.794 1.00 43.78 84 SER A C 1
ATOM 697 O O . SER A 1 84 ? 23.505 2.462 -24.197 1.00 43.78 84 SER A O 1
ATOM 699 N N . THR A 1 85 ? 24.233 3.896 -25.756 1.00 44.19 85 THR A N 1
ATOM 700 C CA . THR A 1 85 ? 22.911 4.239 -26.299 1.00 44.19 85 THR A CA 1
ATOM 701 C C . THR A 1 85 ? 22.180 3.031 -26.902 1.00 44.19 85 THR A C 1
ATOM 703 O O . THR A 1 85 ? 21.038 3.148 -27.329 1.00 44.19 85 THR A O 1
ATOM 706 N N . GLU A 1 86 ? 22.823 1.864 -26.901 1.00 53.88 86 GLU A N 1
ATOM 707 C CA . GLU A 1 86 ? 22.372 0.592 -27.440 1.00 53.88 86 GLU A CA 1
ATOM 708 C C . GLU A 1 86 ? 22.310 -0.489 -26.349 1.00 53.88 86 GLU A C 1
ATOM 710 O O . GLU A 1 86 ? 22.699 -1.627 -26.593 1.00 53.88 86 GLU A O 1
ATOM 715 N N . ASN A 1 87 ? 21.867 -0.186 -25.121 1.00 64.69 87 ASN A N 1
ATOM 716 C CA . ASN A 1 87 ? 21.584 -1.264 -24.169 1.00 64.69 87 ASN A CA 1
ATOM 717 C C . ASN A 1 87 ? 20.311 -2.009 -24.621 1.00 64.69 87 ASN A C 1
ATOM 719 O O . ASN A 1 87 ? 19.205 -1.471 -24.469 1.00 64.69 87 ASN A O 1
ATOM 723 N N . PRO A 1 88 ? 20.415 -3.256 -25.124 1.00 73.75 88 PRO A N 1
ATOM 724 C CA . PRO A 1 88 ? 19.255 -3.970 -25.641 1.00 73.75 88 PRO A CA 1
ATOM 725 C C . PRO A 1 88 ? 18.304 -4.412 -24.512 1.00 73.75 88 PRO A C 1
ATOM 727 O O . PRO A 1 88 ? 17.198 -4.873 -24.775 1.00 73.75 88 PRO A O 1
ATOM 730 N N . ARG A 1 89 ? 18.710 -4.236 -23.245 1.00 87.12 89 ARG A N 1
ATOM 731 C CA . ARG A 1 89 ? 17.953 -4.546 -22.028 1.00 87.12 89 ARG A CA 1
ATOM 732 C C . ARG A 1 89 ? 17.442 -3.287 -21.346 1.00 87.12 89 ARG A C 1
ATOM 734 O O . ARG A 1 89 ? 17.646 -3.085 -20.151 1.00 87.12 89 ARG A O 1
ATOM 741 N N . THR A 1 90 ? 16.808 -2.402 -22.103 1.00 89.69 90 THR A N 1
ATOM 742 C CA . THR A 1 90 ? 16.195 -1.206 -21.519 1.00 89.69 90 THR A CA 1
ATOM 743 C C . THR A 1 90 ? 15.136 -1.598 -20.486 1.00 89.69 90 THR A C 1
ATOM 745 O O . THR A 1 90 ? 14.295 -2.459 -20.750 1.00 89.69 90 THR A O 1
ATOM 748 N N . THR A 1 91 ? 15.175 -0.949 -19.326 1.00 93.06 91 THR A N 1
ATOM 749 C CA . THR A 1 91 ? 14.139 -1.052 -18.296 1.00 93.06 91 THR A CA 1
ATOM 750 C C . THR A 1 91 ? 13.493 0.309 -18.134 1.00 93.06 91 THR A C 1
ATOM 752 O O . THR A 1 91 ? 14.163 1.339 -18.228 1.00 93.06 91 THR A O 1
ATOM 755 N N . ALA A 1 92 ? 12.183 0.316 -17.950 1.00 93.31 92 ALA A N 1
ATOM 756 C CA . ALA A 1 92 ? 11.425 1.533 -17.772 1.00 93.31 92 ALA A CA 1
ATOM 757 C C . ALA A 1 92 ? 10.268 1.288 -16.817 1.00 93.31 92 ALA A C 1
ATOM 759 O O . ALA A 1 92 ? 9.761 0.170 -16.749 1.00 93.31 92 ALA A O 1
ATOM 760 N N . PHE A 1 93 ? 9.809 2.322 -16.124 1.00 94.81 93 PHE A N 1
ATOM 761 C CA . PHE A 1 93 ? 8.607 2.204 -15.308 1.00 94.81 93 PHE A CA 1
ATOM 762 C C . PHE A 1 93 ? 7.742 3.458 -15.349 1.00 94.81 93 PHE A C 1
ATOM 764 O O . PHE A 1 93 ? 8.197 4.542 -15.708 1.00 94.81 93 PHE A O 1
ATOM 771 N N . ILE A 1 94 ? 6.493 3.293 -14.934 1.00 92.19 94 ILE A N 1
ATOM 772 C CA . ILE A 1 94 ? 5.549 4.368 -14.649 1.00 92.19 94 ILE A CA 1
ATOM 773 C C . ILE A 1 94 ? 4.873 4.078 -13.306 1.00 92.19 94 ILE A C 1
ATOM 775 O O . ILE A 1 94 ? 4.593 2.921 -12.980 1.00 92.19 94 ILE A O 1
ATOM 779 N N . VAL A 1 95 ? 4.630 5.126 -12.517 1.00 92.06 95 VAL A N 1
ATOM 780 C CA . VAL A 1 95 ? 3.859 5.058 -11.269 1.00 92.06 95 VAL A CA 1
ATOM 781 C C . VAL A 1 95 ? 2.637 5.955 -11.385 1.00 92.06 95 VAL A C 1
ATOM 783 O O . VAL A 1 95 ? 2.727 7.115 -11.791 1.00 92.06 95 VAL A O 1
ATOM 786 N N . LEU A 1 96 ? 1.493 5.397 -11.011 1.00 89.12 96 LEU A N 1
ATOM 787 C CA . LEU A 1 96 ? 0.181 6.024 -11.039 1.00 89.12 96 LEU A CA 1
ATOM 788 C C . LEU A 1 96 ? -0.497 5.814 -9.685 1.00 89.12 96 LEU A C 1
ATOM 790 O O . LEU A 1 96 ? -0.119 4.933 -8.912 1.00 89.12 96 LEU A O 1
ATOM 794 N N . CYS A 1 97 ? -1.532 6.593 -9.393 1.00 89.75 97 CYS A N 1
ATOM 795 C CA . CYS A 1 97 ? -2.357 6.355 -8.213 1.00 89.75 97 CYS A CA 1
ATOM 796 C C . CYS A 1 97 ? -3.819 6.746 -8.429 1.00 89.75 97 CYS A C 1
ATOM 798 O O . CYS A 1 97 ? -4.148 7.548 -9.307 1.00 89.75 97 CYS A O 1
ATOM 800 N N . ASN A 1 98 ? -4.695 6.168 -7.607 1.00 89.19 98 ASN A N 1
ATOM 801 C CA . ASN A 1 98 ? -6.113 6.509 -7.532 1.00 89.19 98 ASN A CA 1
ATOM 802 C C . ASN A 1 98 ? -6.567 6.618 -6.065 1.00 89.19 98 ASN A C 1
ATOM 804 O O . ASN A 1 98 ? -5.748 6.728 -5.155 1.00 89.19 98 ASN A O 1
ATOM 808 N N . ASN A 1 99 ? -7.878 6.601 -5.817 1.00 91.75 99 ASN A N 1
ATOM 809 C CA . ASN A 1 99 ? -8.420 6.652 -4.460 1.00 91.75 99 ASN A CA 1
ATOM 810 C C . ASN A 1 99 ? -8.157 5.386 -3.623 1.00 91.75 99 ASN A C 1
ATOM 812 O O . ASN A 1 99 ? -8.238 5.454 -2.400 1.00 91.75 99 ASN A O 1
ATOM 816 N N . GLY A 1 100 ? -7.851 4.255 -4.260 1.00 89.94 100 GLY A N 1
ATOM 817 C CA . GLY A 1 100 ? -7.616 2.978 -3.594 1.00 89.94 100 GLY A CA 1
ATOM 818 C C . GLY A 1 100 ? -6.143 2.678 -3.321 1.00 89.94 100 GLY A C 1
ATOM 819 O O . GLY A 1 100 ? -5.843 2.031 -2.324 1.00 89.94 100 GLY A O 1
ATOM 820 N N . GLY A 1 101 ? -5.217 3.103 -4.184 1.00 92.94 101 GLY A N 1
ATOM 821 C CA . GLY A 1 101 ? -3.798 2.788 -4.002 1.00 92.94 101 GLY A CA 1
ATOM 822 C C . GLY A 1 101 ? -2.865 3.285 -5.099 1.00 92.94 101 GLY A C 1
ATOM 823 O O . GLY A 1 101 ? -3.193 4.184 -5.880 1.00 92.94 101 GLY A O 1
ATOM 824 N N . ILE A 1 102 ? -1.693 2.656 -5.140 1.00 93.50 102 ILE A N 1
ATOM 825 C CA . ILE A 1 102 ? -0.595 2.920 -6.070 1.00 93.50 102 ILE A CA 1
ATOM 826 C C . ILE A 1 102 ? -0.551 1.811 -7.110 1.00 93.50 102 ILE A C 1
ATOM 828 O O . ILE A 1 102 ? -0.563 0.638 -6.749 1.00 93.50 102 ILE A O 1
ATOM 832 N N . TYR A 1 103 ? -0.417 2.184 -8.377 1.00 91.50 103 TYR A N 1
ATOM 833 C CA . TYR A 1 103 ? -0.092 1.275 -9.468 1.00 91.50 103 TYR A CA 1
ATOM 834 C C . TYR A 1 103 ? 1.320 1.553 -9.957 1.00 91.50 103 TYR A C 1
ATOM 836 O O . TYR A 1 103 ? 1.714 2.706 -10.125 1.00 91.50 103 TYR A O 1
ATOM 844 N N . CYS A 1 104 ? 2.063 0.499 -10.251 1.00 92.81 104 CYS A N 1
ATOM 845 C CA . CYS A 1 104 ? 3.314 0.599 -10.979 1.00 92.81 104 CYS A CA 1
ATOM 846 C C . CYS A 1 104 ? 3.286 -0.376 -12.143 1.00 92.81 104 CYS A C 1
ATOM 848 O O . CYS A 1 104 ? 2.849 -1.514 -11.980 1.00 92.81 104 CYS A O 1
ATOM 850 N N . ALA A 1 105 ? 3.760 0.070 -13.299 1.00 92.00 105 ALA A N 1
ATOM 851 C CA . ALA A 1 105 ? 4.051 -0.795 -14.428 1.00 92.00 105 ALA A CA 1
ATOM 852 C C . ALA A 1 105 ? 5.529 -0.666 -14.781 1.00 92.00 105 ALA A C 1
ATOM 854 O O . ALA A 1 105 ? 6.068 0.438 -14.811 1.00 92.00 105 ALA A O 1
ATOM 855 N N . ILE A 1 106 ? 6.178 -1.796 -15.037 1.00 93.56 106 ILE A N 1
ATOM 856 C CA . ILE A 1 106 ? 7.600 -1.904 -15.339 1.00 93.56 106 ILE A CA 1
ATOM 857 C C . ILE A 1 106 ? 7.738 -2.708 -16.624 1.00 93.56 106 ILE A C 1
ATOM 859 O O . ILE A 1 106 ? 7.281 -3.846 -16.712 1.00 93.56 106 ILE A O 1
ATOM 863 N N . TYR A 1 107 ? 8.388 -2.120 -17.617 1.00 92.38 107 TYR A N 1
ATOM 864 C CA . TYR A 1 107 ? 8.795 -2.806 -18.826 1.00 92.38 107 TYR A CA 1
ATOM 865 C C . TYR A 1 107 ? 10.274 -3.166 -18.721 1.00 92.38 107 TYR A C 1
ATOM 867 O O . TYR A 1 107 ? 11.109 -2.312 -18.424 1.00 92.38 107 TYR A O 1
ATOM 875 N N . ALA A 1 108 ? 10.600 -4.426 -18.981 1.00 92.69 108 ALA A N 1
ATOM 876 C CA . ALA A 1 108 ? 11.953 -4.957 -18.936 1.00 92.69 108 ALA A CA 1
ATOM 877 C C . ALA A 1 108 ? 12.263 -5.663 -20.261 1.00 92.69 108 ALA A C 1
ATOM 879 O O . ALA A 1 108 ? 11.912 -6.829 -20.448 1.00 92.69 108 ALA A O 1
ATOM 880 N N . ALA A 1 109 ? 12.928 -4.956 -21.182 1.00 90.69 109 ALA A N 1
ATOM 881 C CA . ALA A 1 109 ? 13.310 -5.498 -22.485 1.00 90.69 109 ALA A CA 1
ATOM 882 C C . ALA A 1 109 ? 14.255 -6.693 -22.317 1.00 90.69 109 ALA A C 1
ATOM 884 O O . ALA A 1 109 ? 15.244 -6.604 -21.585 1.00 90.69 109 ALA A O 1
ATOM 885 N N . GLU A 1 110 ? 13.964 -7.795 -22.997 1.00 90.12 110 GLU A N 1
ATOM 886 C CA . GLU A 1 110 ? 14.697 -9.056 -22.906 1.00 90.12 110 GLU A CA 1
ATOM 887 C C . GLU A 1 110 ? 14.811 -9.665 -24.319 1.00 90.12 110 GLU A C 1
ATOM 889 O O . GLU A 1 110 ? 13.983 -10.493 -24.702 1.00 90.12 110 GLU A O 1
ATOM 894 N N . PRO A 1 111 ? 15.811 -9.263 -25.130 1.00 86.81 111 PRO A N 1
ATOM 895 C CA . PRO A 1 111 ? 15.944 -9.683 -26.534 1.00 86.81 111 PRO A CA 1
ATOM 896 C C . PRO A 1 111 ? 16.099 -11.201 -26.724 1.00 86.81 111 PRO A C 1
ATOM 898 O O . PRO A 1 111 ? 15.893 -11.733 -27.814 1.00 86.81 111 PRO A O 1
ATOM 901 N N . GLU A 1 112 ? 16.477 -11.923 -25.676 1.00 84.94 112 GLU A N 1
ATOM 902 C CA . GLU A 1 112 ? 16.591 -13.374 -25.649 1.00 84.94 112 GLU A CA 1
ATOM 903 C C . GLU A 1 112 ? 15.228 -14.067 -25.636 1.00 84.94 112 GLU A C 1
ATOM 905 O O . GLU A 1 112 ? 15.172 -15.237 -26.011 1.00 84.94 112 GLU A O 1
ATOM 910 N N . LEU A 1 113 ? 14.138 -13.373 -25.280 1.00 83.44 113 LEU A N 1
ATOM 911 C CA . LEU A 1 113 ? 12.781 -13.915 -25.407 1.00 83.44 113 LEU A CA 1
ATOM 912 C C . LEU A 1 113 ? 12.436 -14.224 -26.863 1.00 83.44 113 LEU A C 1
ATOM 914 O O . LEU A 1 113 ? 11.838 -15.255 -27.145 1.00 83.44 113 LEU A O 1
ATOM 918 N N . ALA A 1 114 ? 12.871 -13.388 -27.809 1.00 80.69 114 ALA A N 1
ATOM 919 C CA . ALA A 1 114 ? 12.670 -13.652 -29.233 1.00 80.69 114 ALA A CA 1
ATOM 920 C C . ALA A 1 114 ? 13.456 -14.877 -29.734 1.00 80.69 114 ALA A C 1
ATOM 922 O O . ALA A 1 114 ? 13.080 -15.481 -30.737 1.00 80.69 114 ALA A O 1
ATOM 923 N N . LYS A 1 115 ? 14.563 -15.225 -29.063 1.00 80.94 115 LYS A N 1
ATOM 924 C CA . LYS A 1 115 ? 15.499 -16.278 -29.494 1.00 80.94 115 LYS A CA 1
ATOM 925 C C . LYS A 1 115 ? 15.204 -17.638 -28.867 1.00 80.94 115 LYS A C 1
ATOM 927 O O . LYS A 1 115 ? 15.633 -18.654 -29.407 1.00 80.94 115 LYS A O 1
ATOM 932 N N . ASN A 1 116 ? 14.502 -17.667 -27.738 1.00 76.38 116 ASN A N 1
ATOM 933 C CA . ASN A 1 116 ? 14.254 -18.883 -26.974 1.00 76.38 116 ASN A CA 1
ATOM 934 C C . ASN A 1 116 ? 12.770 -19.246 -27.018 1.00 76.38 116 ASN A C 1
ATOM 936 O O . ASN A 1 116 ? 11.951 -18.598 -26.382 1.00 76.38 116 ASN A O 1
ATOM 940 N N . ALA A 1 117 ? 12.439 -20.327 -27.729 1.00 68.00 117 ALA A N 1
ATOM 941 C CA . ALA A 1 117 ? 11.093 -20.906 -27.715 1.00 68.00 117 ALA A CA 1
ATOM 942 C C . ALA A 1 117 ? 10.826 -21.783 -26.474 1.00 68.00 117 ALA A C 1
ATOM 944 O O . ALA A 1 117 ? 9.693 -22.200 -26.260 1.00 68.00 117 ALA A O 1
ATOM 945 N N . ASP A 1 118 ? 11.866 -22.097 -25.689 1.00 75.12 118 ASP A N 1
ATOM 946 C CA . ASP A 1 118 ? 11.791 -22.947 -24.498 1.00 75.12 118 ASP A CA 1
ATOM 947 C C . ASP A 1 118 ? 11.797 -22.096 -23.210 1.00 75.12 118 ASP A C 1
ATOM 949 O O . ASP A 1 118 ? 12.851 -21.559 -22.839 1.00 75.12 118 ASP A O 1
ATOM 953 N N . PRO A 1 119 ? 10.661 -22.010 -22.486 1.00 67.81 119 PRO A N 1
ATOM 954 C CA . PRO A 1 119 ? 10.548 -21.296 -21.215 1.00 67.81 119 PRO A CA 1
ATOM 955 C C . PRO A 1 119 ? 11.562 -21.743 -20.152 1.00 67.81 119 PRO A C 1
ATOM 957 O O . PRO A 1 119 ? 11.981 -20.946 -19.309 1.00 67.81 119 PRO A O 1
ATOM 960 N N . ALA A 1 120 ? 11.998 -23.008 -20.180 1.00 71.44 120 ALA A N 1
ATOM 961 C CA . ALA A 1 120 ? 12.944 -23.540 -19.203 1.00 71.44 120 ALA A CA 1
ATOM 962 C C . ALA A 1 120 ? 14.338 -22.914 -19.352 1.00 71.44 120 ALA A C 1
ATOM 964 O O . ALA A 1 120 ? 15.031 -22.715 -18.348 1.00 71.44 120 ALA A O 1
ATOM 965 N N . LYS A 1 121 ? 14.710 -22.541 -20.583 1.00 77.38 121 LYS A N 1
ATOM 966 C CA . LYS A 1 121 ? 15.986 -21.901 -20.936 1.00 77.38 121 LYS A CA 1
ATOM 967 C C . LYS A 1 121 ? 15.948 -20.385 -20.821 1.00 77.38 121 LYS A C 1
ATOM 969 O O . LYS A 1 121 ? 16.958 -19.734 -21.087 1.00 77.38 121 LYS A O 1
ATOM 974 N N . LEU A 1 122 ? 14.806 -19.818 -20.426 1.00 74.69 122 LEU A N 1
ATOM 975 C CA . LEU A 1 122 ? 14.727 -18.387 -20.220 1.00 74.69 122 LEU A CA 1
ATOM 976 C C . LEU A 1 122 ? 15.669 -17.962 -19.100 1.00 74.69 122 LEU A C 1
ATOM 978 O O . LEU A 1 122 ? 15.769 -18.646 -18.069 1.00 74.69 122 LEU A O 1
ATOM 982 N N . PRO A 1 123 ? 16.343 -16.826 -19.303 1.00 72.75 123 PRO A N 1
ATOM 983 C CA . PRO A 1 123 ? 17.225 -16.283 -18.304 1.00 72.75 123 PRO A CA 1
ATOM 984 C C . PRO A 1 123 ? 16.494 -16.003 -16.998 1.00 72.75 123 PRO A C 1
ATOM 986 O O . PRO A 1 123 ? 15.359 -15.522 -16.996 1.00 72.75 123 PRO A O 1
ATOM 989 N N . ASN A 1 124 ? 17.176 -16.253 -15.882 1.00 82.00 124 ASN A N 1
ATOM 990 C CA . ASN A 1 124 ? 16.698 -15.792 -14.588 1.00 82.00 124 ASN A CA 1
ATOM 991 C C . ASN A 1 124 ? 16.708 -14.263 -14.603 1.00 82.00 124 ASN A C 1
ATOM 993 O O . ASN A 1 124 ? 17.766 -13.644 -14.736 1.00 82.00 124 ASN A O 1
ATOM 997 N N . ASN A 1 125 ? 15.519 -13.683 -14.509 1.00 88.94 125 ASN A N 1
ATOM 998 C CA . ASN A 1 125 ? 15.314 -12.251 -14.455 1.00 88.94 125 ASN A CA 1
ATOM 999 C C . ASN A 1 125 ? 14.333 -11.964 -13.317 1.00 88.94 125 ASN A C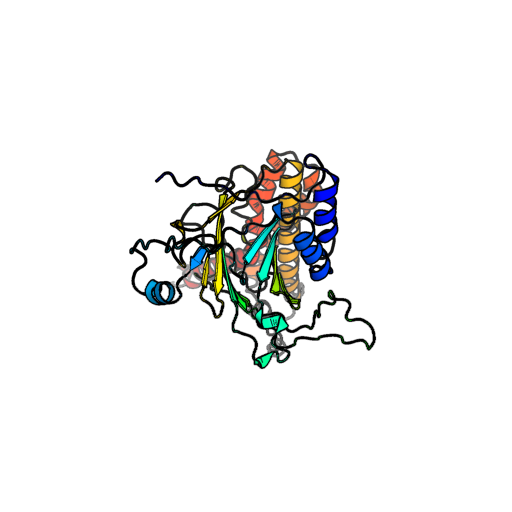 1
ATOM 1001 O O . ASN A 1 125 ? 13.331 -12.672 -13.180 1.00 88.94 125 ASN A O 1
ATOM 1005 N N . SER A 1 126 ? 14.642 -10.981 -12.484 1.00 93.31 126 SER A N 1
ATOM 1006 C CA . SER A 1 126 ? 13.786 -10.569 -11.376 1.00 93.31 126 SER A CA 1
ATOM 1007 C C . SER A 1 126 ? 13.831 -9.059 -11.189 1.00 93.31 126 SER A C 1
ATOM 1009 O O . SER A 1 126 ? 14.788 -8.384 -11.579 1.00 93.31 126 SER A O 1
ATOM 1011 N N . LEU A 1 127 ? 12.764 -8.529 -10.605 1.00 94.94 127 LEU A N 1
ATOM 1012 C CA . LEU A 1 127 ? 12.687 -7.147 -10.159 1.00 94.94 127 LEU A CA 1
ATOM 1013 C C . LEU A 1 127 ? 12.638 -7.140 -8.643 1.00 94.94 127 LEU A C 1
ATOM 1015 O O . LEU A 1 127 ? 11.754 -7.749 -8.053 1.00 94.94 127 LEU A O 1
ATOM 1019 N N . GLU A 1 128 ? 13.571 -6.441 -8.028 1.00 94.25 128 GLU A N 1
ATOM 1020 C CA . GLU A 1 128 ? 13.607 -6.167 -6.604 1.00 94.25 128 GLU A CA 1
ATOM 1021 C C . GLU A 1 128 ? 13.196 -4.713 -6.385 1.00 94.25 128 GLU A C 1
ATOM 1023 O O . GLU A 1 128 ? 13.840 -3.785 -6.874 1.00 94.25 128 GLU A O 1
ATOM 1028 N N . ILE A 1 129 ? 12.073 -4.514 -5.705 1.00 96.12 129 ILE A N 1
ATOM 1029 C CA . ILE A 1 129 ? 11.424 -3.216 -5.566 1.00 96.12 129 ILE A CA 1
ATOM 1030 C C . ILE A 1 129 ? 11.444 -2.789 -4.108 1.00 96.12 129 ILE A C 1
ATOM 1032 O O . ILE A 1 129 ? 11.137 -3.574 -3.212 1.00 96.12 129 ILE A O 1
ATOM 1036 N N . PHE A 1 130 ? 11.759 -1.515 -3.899 1.00 94.44 130 PHE A N 1
ATOM 1037 C CA . PHE A 1 130 ? 11.755 -0.845 -2.611 1.00 94.44 130 PHE A CA 1
ATOM 1038 C C . PHE A 1 130 ? 10.792 0.328 -2.658 1.00 94.44 130 PHE A C 1
ATOM 1040 O O . PHE A 1 130 ? 10.876 1.153 -3.567 1.00 94.44 130 PHE A O 1
ATOM 1047 N N . ILE A 1 131 ? 9.915 0.446 -1.668 1.00 94.81 131 ILE A N 1
ATOM 1048 C CA . ILE A 1 131 ? 9.010 1.589 -1.541 1.00 94.81 131 ILE A CA 1
ATOM 1049 C C . ILE A 1 131 ? 8.742 1.888 -0.071 1.00 94.81 131 ILE A C 1
ATOM 1051 O O . ILE A 1 131 ? 8.508 0.981 0.723 1.00 94.81 131 ILE A O 1
ATOM 1055 N N . GLY A 1 132 ? 8.773 3.158 0.316 1.00 91.06 132 GLY A N 1
ATOM 1056 C CA . GLY A 1 132 ? 8.430 3.554 1.677 1.00 91.06 132 GLY A CA 1
ATOM 1057 C C . GLY A 1 132 ? 7.962 5.000 1.758 1.00 91.06 132 GLY A C 1
ATOM 1058 O O . GLY A 1 132 ? 8.434 5.840 0.980 1.00 91.06 132 GLY A O 1
ATOM 1059 N N . PRO A 1 133 ? 7.055 5.309 2.698 1.00 90.69 133 PRO A N 1
ATOM 1060 C CA . PRO A 1 133 ? 6.569 6.657 2.877 1.00 90.69 133 PRO A CA 1
ATOM 1061 C C . PRO A 1 133 ? 7.687 7.559 3.395 1.00 90.69 133 PRO A C 1
ATOM 1063 O O . PRO A 1 133 ? 8.449 7.215 4.303 1.00 90.69 133 PRO A O 1
ATOM 1066 N N . GLY A 1 134 ? 7.774 8.740 2.797 1.00 84.00 134 GLY A N 1
ATOM 1067 C CA . GLY A 1 134 ? 8.656 9.794 3.261 1.00 84.00 134 GLY A CA 1
ATOM 1068 C C . GLY A 1 134 ? 10.150 9.604 3.084 1.00 84.00 134 GLY A C 1
ATOM 1069 O O . GLY A 1 134 ? 10.656 8.636 2.515 1.00 84.00 134 GLY A O 1
ATOM 1070 N N . ASN A 1 135 ? 10.860 10.588 3.634 1.00 75.06 135 ASN A N 1
ATOM 1071 C CA . ASN A 1 135 ? 12.314 10.597 3.770 1.00 75.06 135 ASN A CA 1
ATOM 1072 C C . ASN A 1 135 ? 12.786 10.262 5.187 1.00 75.06 135 ASN A C 1
ATOM 1074 O O . ASN A 1 135 ? 13.988 10.117 5.394 1.00 75.06 135 ASN A O 1
ATOM 1078 N N . ASP A 1 136 ? 11.870 10.158 6.152 1.00 79.94 136 ASP A N 1
ATOM 1079 C CA . ASP A 1 136 ? 12.228 9.879 7.537 1.00 79.94 136 ASP A CA 1
ATOM 1080 C C . ASP A 1 136 ? 12.730 8.431 7.662 1.00 79.94 136 ASP A C 1
ATOM 1082 O O . ASP A 1 136 ? 11.974 7.494 7.372 1.00 79.94 136 ASP A O 1
ATOM 1086 N N . PRO A 1 137 ? 13.987 8.219 8.095 1.00 76.88 137 PRO A N 1
ATOM 1087 C CA . PRO A 1 137 ? 14.558 6.885 8.231 1.00 76.88 137 PRO A CA 1
ATOM 1088 C C . PRO A 1 137 ? 13.804 6.005 9.240 1.00 76.88 137 PRO A C 1
ATOM 1090 O O . PRO A 1 137 ? 13.971 4.788 9.204 1.00 76.88 137 PRO A O 1
ATOM 1093 N N . ARG A 1 138 ? 12.965 6.587 10.108 1.00 80.69 138 ARG A N 1
ATOM 1094 C CA . ARG A 1 138 ? 12.162 5.862 11.101 1.00 80.69 138 ARG A CA 1
ATOM 1095 C C . ARG A 1 138 ? 10.953 5.150 10.499 1.00 80.69 138 ARG A C 1
ATOM 1097 O O . ARG A 1 138 ? 10.523 4.153 11.066 1.00 80.69 138 ARG A O 1
ATOM 1104 N N . TYR A 1 139 ? 10.406 5.623 9.375 1.00 82.44 139 TYR A N 1
ATOM 1105 C CA . TYR A 1 139 ? 9.287 4.921 8.738 1.00 82.44 139 TYR A CA 1
ATOM 1106 C C . TYR A 1 139 ? 9.796 3.664 8.045 1.00 82.44 139 TYR A C 1
ATOM 1108 O O . TYR A 1 139 ? 10.749 3.773 7.286 1.00 82.44 139 TYR A O 1
ATOM 1116 N N . PRO A 1 140 ? 9.211 2.483 8.243 1.00 83.56 140 PRO A N 1
ATOM 1117 C CA . PRO A 1 140 ? 9.658 1.293 7.532 1.00 83.56 140 PRO A CA 1
ATOM 1118 C C . PRO A 1 140 ? 9.473 1.454 6.013 1.00 83.56 140 PRO A C 1
ATOM 1120 O O . PRO A 1 140 ? 8.569 2.146 5.544 1.00 83.56 140 PRO A O 1
ATOM 1123 N N . PHE A 1 141 ? 10.343 0.811 5.234 1.00 89.69 141 PHE A N 1
ATOM 1124 C CA . PHE A 1 141 ? 10.126 0.602 3.802 1.00 89.69 141 PHE A CA 1
ATOM 1125 C C . PHE A 1 141 ? 9.775 -0.866 3.560 1.00 89.69 141 PHE A C 1
ATOM 1127 O O . PHE A 1 141 ? 10.108 -1.743 4.359 1.00 89.69 141 PHE A O 1
ATOM 1134 N N . HIS A 1 142 ? 9.117 -1.132 2.443 1.00 92.88 142 HIS A N 1
ATOM 1135 C CA . HIS A 1 142 ? 8.858 -2.480 1.970 1.00 92.88 142 HIS A CA 1
ATOM 1136 C C . HIS A 1 142 ? 9.863 -2.842 0.894 1.00 92.88 142 HIS A C 1
ATOM 1138 O O . HIS A 1 142 ? 10.216 -2.002 0.062 1.00 92.88 142 HIS A O 1
ATOM 1144 N N . GLN A 1 143 ? 10.286 -4.100 0.915 1.00 93.25 143 GLN A N 1
ATOM 1145 C CA . GLN A 1 143 ? 11.071 -4.711 -0.138 1.00 93.25 143 GLN A CA 1
ATOM 1146 C C . GLN A 1 143 ? 10.367 -5.973 -0.591 1.00 93.25 143 GLN A C 1
ATOM 1148 O O . GLN A 1 143 ? 9.997 -6.813 0.226 1.00 93.25 143 GLN A O 1
ATOM 1153 N N . PHE A 1 144 ? 10.242 -6.128 -1.898 1.00 93.38 144 PHE A N 1
ATOM 1154 C CA . PHE A 1 144 ? 9.714 -7.345 -2.478 1.00 93.38 144 PHE A CA 1
ATOM 1155 C C . PHE A 1 144 ? 10.407 -7.655 -3.794 1.00 93.38 144 PHE A C 1
ATOM 1157 O O . PHE A 1 144 ? 10.860 -6.760 -4.505 1.00 93.38 144 PHE A O 1
ATOM 1164 N N . VAL A 1 145 ? 10.500 -8.942 -4.110 1.00 92.75 145 VAL A N 1
ATOM 1165 C CA . VAL A 1 145 ? 11.062 -9.431 -5.368 1.00 92.75 145 VAL A CA 1
ATOM 1166 C C . VAL A 1 145 ? 9.965 -10.097 -6.180 1.00 92.75 145 VAL A C 1
ATOM 1168 O O . VAL A 1 145 ? 9.209 -10.898 -5.638 1.00 92.75 145 VAL A O 1
ATOM 1171 N N . ILE A 1 146 ? 9.891 -9.775 -7.469 1.00 91.31 146 ILE A N 1
ATOM 1172 C CA . ILE A 1 146 ? 9.037 -10.441 -8.451 1.00 91.31 146 ILE A CA 1
ATOM 1173 C C . ILE A 1 146 ? 9.941 -11.177 -9.436 1.00 91.31 146 ILE A C 1
ATOM 1175 O O . ILE A 1 146 ? 10.692 -10.551 -10.190 1.00 91.31 146 ILE A O 1
ATOM 1179 N N . ASP A 1 147 ? 9.847 -12.505 -9.455 1.00 89.88 147 ASP A N 1
ATOM 1180 C CA . ASP A 1 147 ? 10.489 -13.317 -10.487 1.00 89.88 147 ASP A CA 1
ATOM 1181 C C . ASP A 1 147 ? 9.765 -13.145 -11.829 1.00 89.88 147 ASP A C 1
ATOM 1183 O O . ASP A 1 147 ? 8.552 -13.344 -11.931 1.00 89.88 147 ASP A O 1
ATOM 1187 N N . LEU A 1 148 ? 10.513 -12.803 -12.883 1.00 87.44 148 LEU A N 1
ATOM 1188 C CA . LEU A 1 148 ? 9.948 -12.591 -14.222 1.00 87.44 148 LEU A CA 1
ATOM 1189 C C . LEU A 1 148 ? 9.801 -13.889 -15.009 1.00 87.44 148 LEU A C 1
ATOM 1191 O O . LEU A 1 148 ? 9.072 -13.942 -15.999 1.00 87.44 148 LEU A O 1
ATOM 1195 N N . LYS A 1 149 ? 10.500 -14.946 -14.583 1.00 80.31 149 LYS A N 1
ATOM 1196 C CA . LYS A 1 149 ? 10.411 -16.252 -15.224 1.00 80.31 149 LYS A CA 1
ATOM 1197 C C . LYS A 1 149 ? 9.025 -16.847 -14.981 1.00 80.31 149 LYS A C 1
ATOM 1199 O O . LYS A 1 149 ? 8.726 -17.359 -13.907 1.00 80.31 149 LYS A O 1
ATOM 1204 N N . THR A 1 150 ? 8.190 -16.811 -16.011 1.00 66.12 150 THR A N 1
ATOM 1205 C CA . THR A 1 150 ? 6.892 -17.486 -16.026 1.00 66.12 150 THR A CA 1
ATOM 1206 C C . THR A 1 150 ? 7.098 -18.948 -16.424 1.00 66.12 150 THR A C 1
ATOM 1208 O O . THR A 1 150 ? 7.676 -19.217 -17.476 1.00 66.12 150 THR A O 1
ATOM 1211 N N . GLU A 1 151 ? 6.612 -19.905 -15.625 1.00 53.12 151 GLU A N 1
ATOM 1212 C CA . GLU A 1 151 ? 6.749 -21.353 -15.901 1.00 53.12 151 GLU A CA 1
ATOM 1213 C C . GLU A 1 151 ? 6.064 -21.804 -17.210 1.00 53.12 151 GLU A C 1
ATOM 1215 O O . GLU A 1 151 ? 6.331 -22.900 -17.700 1.00 53.12 151 GLU A O 1
ATOM 1220 N N . LYS A 1 152 ? 5.196 -20.973 -17.798 1.00 51.72 152 LYS A N 1
ATOM 1221 C CA . LYS A 1 152 ? 4.549 -21.213 -19.091 1.00 51.72 152 LYS A CA 1
ATOM 1222 C C . LYS A 1 152 ? 4.625 -19.967 -19.967 1.00 51.72 152 LYS A C 1
ATOM 1224 O O . LYS A 1 152 ? 4.122 -18.918 -19.579 1.00 51.72 152 LYS A O 1
ATOM 1229 N N . GLN A 1 153 ? 5.168 -20.103 -21.174 1.00 48.03 153 GLN A N 1
ATOM 1230 C CA . GLN A 1 153 ? 4.848 -19.193 -22.274 1.00 48.03 153 GLN A CA 1
ATOM 1231 C C . GLN A 1 153 ? 3.806 -19.880 -23.148 1.00 48.03 153 GLN A C 1
ATOM 1233 O O . GLN A 1 153 ? 4.076 -20.948 -23.694 1.00 48.03 153 GLN A O 1
ATOM 1238 N N . VAL A 1 154 ? 2.610 -19.306 -23.269 1.00 45.09 154 VAL A N 1
ATOM 1239 C CA . VAL A 1 154 ? 1.626 -19.798 -24.239 1.00 45.09 154 VAL A CA 1
ATOM 1240 C C . VAL A 1 154 ? 1.687 -18.885 -25.455 1.00 45.09 154 VAL A C 1
ATOM 1242 O O . VAL A 1 154 ? 1.079 -17.820 -25.486 1.00 45.09 154 VAL A O 1
ATOM 1245 N N . TYR A 1 155 ? 2.451 -19.297 -26.463 1.00 44.38 155 TYR A N 1
ATOM 1246 C CA . TYR A 1 155 ? 2.342 -18.718 -27.796 1.00 44.38 155 TYR A CA 1
ATOM 1247 C C . TYR A 1 155 ? 1.126 -19.351 -28.480 1.00 44.38 155 TYR A C 1
ATOM 1249 O O . TYR A 1 155 ? 1.193 -20.492 -28.934 1.00 44.38 155 TYR A O 1
ATOM 1257 N N . HIS A 1 156 ? -0.001 -18.638 -28.548 1.00 40.19 156 HIS A N 1
ATOM 1258 C CA . HIS A 1 156 ? -1.127 -19.073 -29.375 1.00 40.19 156 HIS A CA 1
ATOM 1259 C C . HIS A 1 156 ? -0.752 -18.910 -30.852 1.00 40.19 156 HIS A C 1
ATOM 1261 O O . HIS A 1 156 ? -0.817 -17.820 -31.417 1.00 40.19 156 HIS A O 1
ATOM 1267 N N . ASN A 1 157 ? -0.331 -20.004 -31.487 1.00 37.44 157 ASN A N 1
ATOM 1268 C CA . ASN A 1 157 ? -0.105 -20.055 -32.926 1.00 37.44 157 ASN A CA 1
ATOM 1269 C C . ASN A 1 157 ? -1.394 -20.518 -33.622 1.00 37.44 157 ASN A C 1
ATOM 1271 O O . ASN A 1 157 ? -1.532 -21.685 -33.984 1.00 37.44 157 ASN A O 1
ATOM 1275 N N . ASN A 1 158 ? -2.364 -19.617 -33.784 1.00 38.25 158 ASN A N 1
ATOM 1276 C CA . ASN A 1 158 ? -3.612 -19.909 -34.498 1.00 38.25 158 ASN A CA 1
ATOM 1277 C C . ASN A 1 158 ? -3.409 -19.885 -36.023 1.00 38.25 158 ASN A C 1
ATOM 1279 O O . ASN A 1 158 ? -4.026 -19.077 -36.699 1.00 38.25 158 ASN A O 1
ATOM 1283 N N . GLY A 1 159 ? -2.543 -20.752 -36.562 1.00 38.91 159 GLY A N 1
ATOM 1284 C CA . GLY A 1 159 ? -2.542 -21.252 -37.951 1.00 38.91 159 GLY A CA 1
ATOM 1285 C C . GLY A 1 159 ? -2.494 -20.278 -39.145 1.00 38.91 159 GLY A C 1
ATOM 1286 O O . GLY A 1 159 ? -2.282 -20.738 -40.257 1.00 38.91 159 GLY A O 1
ATOM 1287 N N . ASN A 1 160 ? -2.673 -18.971 -38.971 1.00 39.16 160 ASN A N 1
ATOM 1288 C CA . ASN A 1 160 ? -2.671 -17.943 -40.003 1.00 39.16 160 ASN A CA 1
ATOM 1289 C C . ASN A 1 160 ? -2.461 -16.586 -39.324 1.00 39.16 160 ASN A C 1
ATOM 1291 O O . ASN A 1 160 ? -3.316 -16.130 -38.574 1.00 39.16 160 ASN A O 1
ATOM 1295 N N . LYS A 1 161 ? -1.329 -15.939 -39.633 1.00 36.62 161 LYS A N 1
ATOM 1296 C CA . LYS A 1 161 ? -0.873 -14.655 -39.070 1.00 36.62 161 LYS A CA 1
ATOM 1297 C C . LYS A 1 161 ? -0.675 -14.688 -37.548 1.00 36.62 161 LYS A C 1
ATOM 1299 O O . LYS A 1 161 ? -1.613 -14.601 -36.767 1.00 36.62 161 LYS A O 1
ATOM 1304 N N . ILE A 1 162 ? 0.590 -14.717 -37.134 1.00 36.31 162 ILE A N 1
ATOM 1305 C CA . ILE A 1 162 ? 0.987 -14.300 -35.788 1.00 36.31 162 ILE A CA 1
ATOM 1306 C C . ILE A 1 162 ? 0.546 -12.838 -35.657 1.00 36.31 162 ILE A C 1
ATOM 1308 O O . ILE A 1 162 ? 1.172 -11.944 -36.218 1.00 36.31 162 ILE A O 1
ATOM 1312 N N . THR A 1 163 ? -0.580 -12.581 -35.000 1.00 37.53 163 THR A N 1
ATOM 1313 C CA . THR A 1 163 ? -0.861 -11.244 -34.485 1.00 37.53 163 THR A CA 1
ATOM 1314 C C . THR A 1 163 ? 0.061 -11.064 -33.288 1.00 37.53 163 THR A C 1
ATOM 1316 O O . THR A 1 163 ? -0.111 -11.747 -32.281 1.00 37.53 163 THR A O 1
ATOM 1319 N N . ASP A 1 164 ? 1.060 -10.192 -33.414 1.00 41.84 164 ASP A N 1
ATOM 1320 C CA . ASP A 1 164 ? 2.189 -9.989 -32.487 1.00 41.84 164 ASP A CA 1
ATOM 1321 C C . ASP A 1 164 ? 1.822 -9.571 -31.037 1.00 41.84 164 ASP A C 1
ATOM 1323 O O . ASP A 1 164 ? 2.684 -9.102 -30.291 1.00 41.84 164 ASP A O 1
ATOM 1327 N N . HIS A 1 165 ? 0.563 -9.691 -30.599 1.00 38.91 165 HIS A N 1
ATOM 1328 C CA . HIS A 1 165 ? 0.041 -9.022 -29.397 1.00 38.91 165 HIS A CA 1
ATOM 1329 C C . HIS A 1 165 ? -0.799 -9.891 -28.447 1.00 38.91 165 HIS A C 1
ATOM 1331 O O . HIS A 1 165 ? -1.453 -9.334 -27.571 1.00 38.91 165 HIS A O 1
ATOM 1337 N N . GLN A 1 166 ? -0.794 -11.224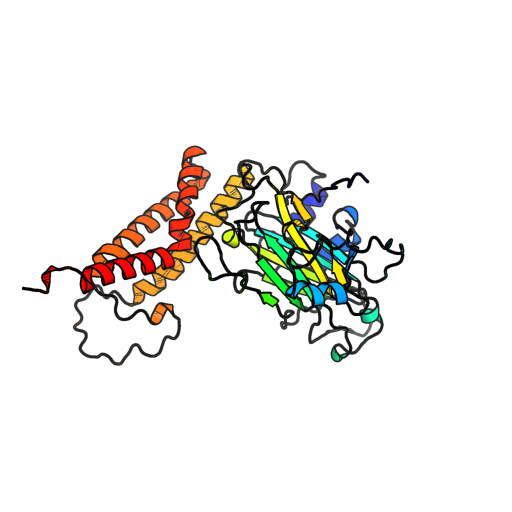 -28.556 1.00 36.59 166 GLN A N 1
ATOM 1338 C CA . GLN A 1 166 ? -1.593 -12.047 -27.638 1.00 36.59 166 GLN A CA 1
ATOM 1339 C C . GLN A 1 166 ? -0.800 -12.431 -26.378 1.00 36.59 166 GLN A C 1
ATOM 1341 O O . GLN A 1 166 ? 0.111 -13.256 -26.422 1.00 36.59 166 GLN A O 1
ATOM 1346 N N . PHE A 1 167 ? -1.151 -11.806 -25.253 1.00 42.09 167 PHE A N 1
ATOM 1347 C CA . PHE A 1 167 ? -0.611 -12.110 -23.930 1.00 42.09 167 PHE A CA 1
ATOM 1348 C C . PHE A 1 167 ? -1.338 -13.314 -23.318 1.00 42.09 167 PHE A C 1
ATOM 1350 O O . PHE A 1 167 ? -2.565 -13.360 -23.287 1.00 42.09 167 PHE A O 1
ATOM 1357 N N . SER A 1 168 ? -0.589 -14.280 -22.787 1.00 38.38 168 SER A N 1
ATOM 1358 C CA . SER A 1 168 ? -1.155 -15.397 -22.027 1.00 38.38 168 SER A CA 1
ATOM 1359 C C . SER A 1 168 ? -1.216 -15.050 -20.541 1.00 38.38 168 SER A C 1
ATOM 1361 O O . SER A 1 168 ? -0.178 -14.881 -19.905 1.00 38.38 168 SER A O 1
ATOM 1363 N N . THR A 1 169 ? -2.416 -14.986 -19.969 1.00 39.78 169 THR A N 1
ATOM 1364 C CA . THR A 1 169 ? -2.661 -14.809 -18.527 1.00 39.78 169 THR A CA 1
ATOM 1365 C C . THR A 1 169 ? -2.952 -16.158 -17.862 1.00 39.78 169 THR A C 1
ATOM 1367 O O . THR A 1 169 ? -4.019 -16.380 -17.293 1.00 39.78 169 THR A O 1
ATOM 1370 N N . ASP A 1 170 ? -2.015 -17.104 -17.959 1.00 39.75 170 ASP A N 1
ATOM 1371 C CA . ASP A 1 170 ? -2.182 -18.412 -17.316 1.00 39.75 170 ASP A CA 1
ATOM 1372 C C . ASP A 1 170 ? -1.743 -18.317 -15.839 1.00 39.75 170 ASP A C 1
ATOM 1374 O O . ASP A 1 170 ? -0.685 -17.774 -15.532 1.00 39.75 170 ASP A O 1
ATOM 1378 N N . LYS A 1 171 ? -2.587 -18.831 -14.933 1.00 41.47 171 LYS A N 1
ATOM 1379 C CA . LYS A 1 171 ? -2.672 -18.615 -13.463 1.00 41.47 171 LYS A CA 1
ATOM 1380 C C . LYS A 1 171 ? -1.438 -18.926 -12.586 1.00 41.47 171 LYS A C 1
ATOM 1382 O O . LYS A 1 171 ? -1.582 -19.083 -11.376 1.00 41.47 171 LYS A O 1
ATOM 1387 N N . LYS A 1 172 ? -0.236 -19.052 -13.142 1.00 46.47 172 LYS A N 1
ATOM 1388 C CA . LYS A 1 172 ? 0.999 -19.142 -12.353 1.00 46.47 172 LYS A CA 1
ATOM 1389 C C . LYS A 1 172 ? 1.728 -17.809 -12.432 1.00 46.47 172 LYS A C 1
ATOM 1391 O O . LYS A 1 172 ? 2.674 -17.648 -13.200 1.00 46.47 172 LYS A O 1
ATOM 1396 N N . GLU A 1 173 ? 1.199 -16.855 -11.672 1.00 55.94 173 GLU A N 1
ATOM 1397 C CA . GLU A 1 173 ? 1.805 -15.548 -11.420 1.00 55.94 173 GLU A CA 1
ATOM 1398 C C . GLU A 1 173 ? 3.265 -15.752 -10.965 1.00 55.94 173 GLU A C 1
ATOM 1400 O O . GLU A 1 173 ? 3.579 -16.754 -10.314 1.00 55.94 173 GLU A O 1
ATOM 1405 N N . GLY A 1 174 ? 4.178 -14.860 -11.375 1.00 59.91 174 GLY A N 1
ATOM 1406 C CA . GLY A 1 174 ? 5.580 -14.906 -10.937 1.00 59.91 174 GLY A CA 1
ATOM 1407 C C . GLY A 1 174 ? 5.669 -15.010 -9.413 1.00 59.91 174 GLY A C 1
ATOM 1408 O O . GLY A 1 174 ? 4.748 -14.606 -8.719 1.00 59.91 174 GLY A O 1
ATOM 1409 N N . LYS A 1 175 ? 6.740 -15.572 -8.851 1.00 76.06 175 LYS A N 1
ATOM 1410 C CA . LYS A 1 175 ? 6.826 -15.673 -7.388 1.00 76.06 175 LYS A CA 1
ATOM 1411 C C . LYS A 1 175 ? 7.121 -14.293 -6.805 1.00 76.06 175 LYS A C 1
ATOM 1413 O O . LYS A 1 175 ? 8.191 -13.739 -7.052 1.00 76.06 175 LYS A O 1
ATOM 1418 N N . LEU A 1 176 ? 6.173 -13.752 -6.041 1.00 83.19 176 LEU A N 1
ATOM 1419 C CA . LEU A 1 176 ? 6.421 -12.627 -5.148 1.00 83.19 176 LEU A CA 1
ATOM 1420 C C . LEU A 1 176 ? 7.093 -13.140 -3.876 1.00 83.19 176 LEU A C 1
ATOM 1422 O O . LEU A 1 176 ? 6.568 -14.024 -3.201 1.00 83.19 176 LEU A O 1
ATOM 1426 N N . LYS A 1 177 ? 8.228 -12.545 -3.528 1.00 87.19 177 LYS A N 1
ATOM 1427 C CA . LYS A 1 177 ? 8.884 -12.743 -2.239 1.00 87.19 177 LYS A CA 1
ATOM 1428 C C . LYS A 1 177 ? 8.889 -11.426 -1.473 1.00 87.19 177 LYS A C 1
ATOM 1430 O O . LYS A 1 177 ? 9.601 -10.505 -1.867 1.00 87.19 177 LYS A O 1
ATOM 1435 N N . ASP A 1 178 ? 8.095 -11.350 -0.409 1.00 83.94 178 ASP A N 1
ATOM 1436 C CA . ASP A 1 178 ? 8.094 -10.235 0.546 1.00 83.94 178 ASP A CA 1
ATOM 1437 C C . ASP A 1 178 ? 9.242 -10.412 1.555 1.00 83.94 178 ASP A C 1
ATOM 1439 O O . ASP A 1 178 ? 9.513 -11.527 2.011 1.00 83.94 178 ASP A O 1
ATOM 1443 N N . TYR A 1 179 ? 9.939 -9.325 1.881 1.00 84.69 179 TYR A N 1
ATOM 1444 C CA . TYR A 1 179 ? 11.025 -9.306 2.860 1.00 84.69 179 TYR A CA 1
ATOM 1445 C C . TYR A 1 179 ? 10.601 -8.464 4.068 1.00 84.69 179 TYR A C 1
ATOM 1447 O O . TYR A 1 179 ? 10.787 -7.241 4.067 1.00 84.69 179 TYR A O 1
ATOM 1455 N N . PRO A 1 180 ? 10.041 -9.095 5.117 1.00 79.69 180 PRO A N 1
ATOM 1456 C CA . PRO A 1 180 ? 9.622 -8.384 6.311 1.00 79.69 180 PRO A CA 1
ATOM 1457 C C . PRO A 1 180 ? 10.858 -7.953 7.105 1.00 79.69 180 PRO A C 1
ATOM 1459 O O . PRO A 1 180 ? 11.481 -8.750 7.804 1.00 79.69 180 PRO A O 1
ATOM 1462 N N . TRP A 1 181 ? 11.210 -6.672 7.007 1.00 77.69 181 TRP A N 1
ATOM 1463 C CA . TRP A 1 181 ? 12.320 -6.073 7.759 1.00 77.69 181 TRP A CA 1
ATOM 1464 C C . TRP A 1 181 ? 12.031 -5.926 9.261 1.00 77.69 181 TRP A C 1
ATOM 1466 O O . TRP A 1 181 ? 12.928 -5.598 10.035 1.00 77.69 181 TRP A O 1
ATOM 1476 N N . GLY A 1 182 ? 10.793 -6.180 9.684 1.00 78.62 182 GLY A N 1
ATOM 1477 C CA . GLY A 1 182 ? 10.379 -6.169 11.080 1.00 78.62 182 GLY A CA 1
ATOM 1478 C C . GLY A 1 182 ? 9.084 -6.951 11.307 1.00 78.62 182 GLY A C 1
ATOM 1479 O O . GLY A 1 182 ? 8.431 -7.368 10.344 1.00 78.62 182 GLY A O 1
ATOM 1480 N N . PRO A 1 183 ? 8.711 -7.173 12.580 1.00 80.56 183 PRO A N 1
ATOM 1481 C CA . PRO A 1 183 ? 7.417 -7.744 12.919 1.00 80.56 183 PRO A CA 1
ATOM 1482 C C . PRO A 1 183 ? 6.294 -6.785 12.517 1.00 80.56 183 PRO A C 1
ATOM 1484 O O . PRO A 1 183 ? 6.451 -5.560 12.582 1.00 80.56 183 PRO A O 1
ATOM 1487 N N . GLU A 1 184 ? 5.152 -7.351 12.134 1.00 82.31 184 GLU A N 1
ATOM 1488 C CA . GLU A 1 184 ? 3.945 -6.560 11.921 1.00 82.31 184 GLU A CA 1
ATOM 1489 C C . GLU A 1 184 ? 3.570 -5.815 13.199 1.00 82.31 184 GLU A C 1
ATOM 1491 O O . GLU A 1 184 ? 3.650 -6.340 14.315 1.00 82.31 184 GLU A O 1
ATOM 1496 N N . ASN A 1 185 ? 3.195 -4.558 13.025 1.00 87.06 185 ASN A N 1
ATOM 1497 C CA . ASN A 1 185 ? 2.715 -3.693 14.086 1.00 87.06 185 ASN A CA 1
ATOM 1498 C C . ASN A 1 185 ? 1.776 -2.646 13.480 1.00 87.06 185 ASN A C 1
ATOM 1500 O O . ASN A 1 185 ? 1.605 -2.581 12.263 1.00 87.06 185 ASN A O 1
ATOM 1504 N N . ARG A 1 186 ? 1.207 -1.783 14.324 1.00 87.00 186 ARG A N 1
ATOM 1505 C CA . ARG A 1 186 ? 0.241 -0.765 13.879 1.00 87.00 186 ARG A CA 1
ATOM 1506 C C . ARG A 1 186 ? 0.749 0.112 12.733 1.00 87.00 186 ARG A C 1
ATOM 1508 O O . ARG A 1 186 ? -0.006 0.459 11.832 1.00 87.00 186 ARG A O 1
ATOM 1515 N N . SER A 1 187 ? 2.051 0.383 12.716 1.00 84.94 187 SER A N 1
ATOM 1516 C CA . SER A 1 187 ? 2.705 1.224 11.712 1.00 84.94 187 SER A CA 1
ATOM 1517 C C . SER A 1 187 ? 3.457 0.427 10.635 1.00 84.94 187 SER A C 1
ATOM 1519 O O . SER A 1 187 ? 4.149 1.017 9.806 1.00 84.94 187 SER A O 1
ATOM 1521 N N . TYR A 1 188 ? 3.338 -0.908 10.612 1.00 88.06 188 TYR A N 1
ATOM 1522 C CA . TYR A 1 188 ? 3.944 -1.765 9.589 1.00 88.06 188 TYR A CA 1
ATOM 1523 C C . TYR A 1 188 ? 3.081 -2.990 9.264 1.00 88.06 188 TYR A C 1
ATOM 1525 O O . TYR A 1 188 ? 2.968 -3.914 10.068 1.00 88.06 188 TYR A O 1
ATOM 1533 N N . ARG A 1 189 ? 2.530 -3.021 8.046 1.00 89.25 189 ARG A N 1
ATOM 1534 C CA . ARG A 1 189 ? 1.780 -4.159 7.482 1.00 89.25 189 ARG A CA 1
ATOM 1535 C C . ARG A 1 189 ? 2.592 -4.870 6.419 1.00 89.25 189 ARG A C 1
ATOM 1537 O O . ARG A 1 189 ? 3.242 -4.203 5.618 1.00 89.25 189 ARG A O 1
ATOM 1544 N N . ARG A 1 190 ? 2.503 -6.194 6.329 1.00 88.25 190 ARG A N 1
ATOM 1545 C CA . ARG A 1 190 ? 3.118 -6.923 5.215 1.00 88.25 190 ARG A CA 1
ATOM 1546 C C . ARG A 1 190 ? 2.461 -6.598 3.881 1.00 88.25 190 ARG A C 1
ATOM 1548 O O . ARG A 1 190 ? 1.260 -6.323 3.797 1.00 88.25 190 ARG A O 1
ATOM 1555 N N . LEU A 1 191 ? 3.269 -6.653 2.823 1.00 87.44 191 LEU A N 1
ATOM 1556 C CA . LEU A 1 191 ? 2.752 -6.598 1.458 1.00 87.44 191 LEU A CA 1
ATOM 1557 C C . LEU A 1 191 ? 2.156 -7.943 1.059 1.00 87.44 191 LEU A C 1
ATOM 1559 O O . LEU A 1 191 ? 1.190 -7.970 0.296 1.00 87.44 191 LEU A O 1
ATOM 1563 N N . GLU A 1 192 ? 2.705 -9.044 1.577 1.00 84.75 192 GLU A N 1
ATOM 1564 C CA . GLU A 1 192 ? 2.149 -10.381 1.397 1.00 84.75 192 GLU A CA 1
ATOM 1565 C C . GLU A 1 192 ? 0.654 -10.406 1.768 1.00 84.75 192 GLU A C 1
ATOM 1567 O O . GLU A 1 192 ? 0.245 -9.937 2.827 1.00 84.75 192 GLU A O 1
ATOM 1572 N N . GLY A 1 193 ? -0.185 -10.883 0.843 1.00 84.44 193 GLY A N 1
ATOM 1573 C CA . GLY A 1 193 ? -1.648 -10.892 0.984 1.00 84.44 193 GLY A CA 1
ATOM 1574 C C . GLY A 1 193 ? -2.361 -9.568 0.668 1.00 84.44 193 GLY A C 1
ATOM 1575 O O . GLY A 1 193 ? -3.568 -9.583 0.440 1.00 84.44 193 GLY A O 1
ATOM 1576 N N . ASN A 1 194 ? -1.643 -8.444 0.588 1.00 86.31 194 ASN A N 1
ATOM 1577 C CA . ASN A 1 194 ? -2.215 -7.116 0.329 1.00 86.31 194 ASN A CA 1
ATOM 1578 C C . ASN A 1 194 ? -1.836 -6.528 -1.041 1.00 86.31 194 ASN A C 1
ATOM 1580 O O . ASN A 1 194 ? -2.522 -5.636 -1.538 1.00 86.31 194 ASN A O 1
ATOM 1584 N N . ILE A 1 195 ? -0.757 -7.001 -1.664 1.00 87.69 195 ILE A N 1
ATOM 1585 C CA . ILE A 1 195 ? -0.342 -6.596 -3.012 1.00 87.69 195 ILE A CA 1
ATOM 1586 C C . ILE A 1 195 ? -1.019 -7.461 -4.079 1.00 87.69 195 ILE A C 1
ATOM 1588 O O . ILE A 1 195 ? -1.113 -8.680 -3.956 1.00 87.69 195 ILE A O 1
ATOM 1592 N N . THR A 1 196 ? -1.469 -6.832 -5.162 1.00 86.56 196 THR A N 1
ATOM 1593 C CA . THR A 1 196 ? -1.883 -7.532 -6.388 1.00 86.56 196 THR A CA 1
ATOM 1594 C C . THR A 1 196 ? -0.853 -7.251 -7.467 1.00 86.56 196 THR A C 1
ATOM 1596 O O . THR A 1 196 ? -0.428 -6.112 -7.610 1.00 86.56 196 THR A O 1
ATOM 1599 N N . TYR A 1 197 ? -0.435 -8.248 -8.236 1.00 87.69 197 TYR A N 1
ATOM 1600 C CA . TYR A 1 197 ? 0.559 -8.050 -9.287 1.00 87.69 197 TYR A CA 1
ATOM 1601 C C . TYR A 1 197 ? 0.345 -9.026 -10.435 1.00 87.69 197 TYR A C 1
ATOM 1603 O O . TYR A 1 197 ? -0.395 -10.000 -10.324 1.00 87.69 197 TYR A O 1
ATOM 1611 N N . GLY A 1 198 ? 1.004 -8.752 -11.552 1.00 84.62 198 GLY A N 1
ATOM 1612 C CA . GLY A 1 198 ? 1.021 -9.638 -12.697 1.00 84.62 198 GLY A CA 1
ATOM 1613 C C . GLY A 1 198 ? 2.302 -9.473 -13.492 1.00 84.62 198 GLY A C 1
ATOM 1614 O O . GLY A 1 198 ? 2.871 -8.385 -13.588 1.00 84.62 198 GLY A O 1
ATOM 1615 N N . VAL A 1 199 ? 2.741 -10.577 -14.081 1.00 85.06 199 VAL A N 1
ATOM 1616 C CA . VAL A 1 199 ? 3.847 -10.613 -15.032 1.00 85.06 199 VAL A CA 1
ATOM 1617 C C . VAL A 1 199 ? 3.292 -11.150 -16.334 1.00 85.06 199 VAL A C 1
ATOM 1619 O O . VAL A 1 199 ? 2.659 -12.202 -16.369 1.00 85.06 199 VAL A O 1
ATOM 1622 N N . THR A 1 200 ? 3.536 -10.427 -17.412 1.00 82.88 200 THR A N 1
ATOM 1623 C CA . THR A 1 200 ? 3.276 -10.901 -18.761 1.00 82.88 200 THR A CA 1
ATOM 1624 C C . THR A 1 200 ? 4.515 -10.684 -19.616 1.00 82.88 200 THR A C 1
ATOM 1626 O O . THR A 1 200 ? 5.406 -9.915 -19.254 1.00 82.88 200 THR A O 1
ATOM 1629 N N . ASN A 1 201 ? 4.615 -11.385 -20.735 1.00 82.81 201 ASN A N 1
ATOM 1630 C CA . ASN A 1 201 ? 5.735 -11.234 -21.650 1.00 82.81 201 ASN A CA 1
ATOM 1631 C C . ASN A 1 201 ? 5.272 -11.264 -23.100 1.00 82.81 201 ASN A C 1
ATOM 1633 O O . ASN A 1 201 ? 4.182 -11.730 -23.426 1.00 82.81 201 ASN A O 1
ATOM 1637 N N . ASN A 1 202 ? 6.129 -10.735 -23.960 1.00 78.00 202 ASN A N 1
ATOM 1638 C CA . ASN A 1 202 ? 6.054 -10.899 -25.401 1.00 78.00 202 ASN A CA 1
ATOM 1639 C C . ASN A 1 202 ? 7.457 -11.261 -25.928 1.00 78.00 202 ASN A C 1
ATOM 1641 O O . ASN A 1 202 ? 8.344 -11.643 -25.166 1.00 78.00 202 ASN A O 1
ATOM 1645 N N . ARG A 1 203 ? 7.683 -11.155 -27.241 1.00 80.88 203 ARG A N 1
ATOM 1646 C CA . ARG A 1 203 ? 9.002 -11.428 -27.842 1.00 80.88 203 ARG A CA 1
ATOM 1647 C C . ARG A 1 203 ? 10.076 -10.387 -27.495 1.00 80.88 203 ARG A C 1
ATOM 1649 O O . ARG A 1 203 ? 11.255 -10.670 -27.665 1.00 80.88 203 ARG A O 1
ATOM 1656 N N . GLU A 1 204 ? 9.682 -9.200 -27.048 1.00 82.75 204 GLU A N 1
ATOM 1657 C CA . GLU A 1 204 ? 10.566 -8.050 -26.823 1.00 82.75 204 GLU A CA 1
ATOM 1658 C C . GLU A 1 204 ? 10.979 -7.902 -25.353 1.00 82.75 204 GLU A C 1
ATOM 1660 O O . GLU A 1 204 ? 12.047 -7.359 -25.063 1.00 82.75 204 GLU A O 1
ATOM 1665 N N . GLY A 1 205 ? 10.154 -8.365 -24.413 1.00 88.12 205 GLY A N 1
ATOM 1666 C CA . GLY A 1 205 ? 10.415 -8.198 -22.992 1.00 88.12 205 GLY A CA 1
ATOM 1667 C C . GLY A 1 205 ? 9.296 -8.678 -22.079 1.00 88.12 205 GLY A C 1
ATOM 1668 O O . GLY A 1 205 ? 8.314 -9.297 -22.497 1.00 88.12 205 GLY A O 1
ATOM 1669 N N . TYR A 1 206 ? 9.469 -8.354 -20.803 1.00 88.62 206 TYR A N 1
ATOM 1670 C CA . TYR A 1 206 ? 8.470 -8.537 -19.763 1.00 88.62 206 TYR A CA 1
ATOM 1671 C C . TYR A 1 206 ? 7.756 -7.220 -19.489 1.00 88.62 206 TYR A C 1
ATOM 1673 O O . TYR A 1 206 ? 8.376 -6.157 -19.449 1.00 88.62 206 TYR A O 1
ATOM 1681 N N . LEU A 1 207 ? 6.460 -7.313 -19.237 1.00 88.69 207 LEU A N 1
ATOM 1682 C CA . LEU A 1 207 ? 5.663 -6.255 -18.650 1.00 88.69 207 LEU A CA 1
ATOM 1683 C C . LEU A 1 207 ? 5.175 -6.750 -17.291 1.00 88.69 207 LEU A C 1
ATOM 1685 O O . LEU A 1 207 ? 4.435 -7.727 -17.185 1.00 88.69 207 LEU A O 1
ATOM 1689 N N . VAL A 1 208 ? 5.616 -6.065 -16.250 1.00 90.38 208 VAL A N 1
ATOM 1690 C CA . VAL A 1 208 ? 5.227 -6.315 -14.867 1.00 90.38 208 VAL A CA 1
ATOM 1691 C C . VAL A 1 208 ? 4.333 -5.186 -14.424 1.00 90.38 208 VAL A C 1
ATOM 1693 O O . VAL A 1 208 ? 4.576 -4.031 -14.759 1.00 90.38 208 VAL A O 1
ATOM 1696 N N . TRP A 1 209 ? 3.315 -5.502 -13.646 1.00 89.81 209 TRP A N 1
ATOM 1697 C CA . TRP A 1 209 ? 2.534 -4.491 -12.963 1.00 89.81 209 TRP A CA 1
ATOM 1698 C C . TRP A 1 209 ? 2.238 -4.937 -11.545 1.00 89.81 209 TRP A C 1
ATOM 1700 O O . TRP A 1 209 ? 2.145 -6.130 -11.266 1.00 89.81 209 TRP A O 1
ATOM 1710 N N . PHE A 1 210 ? 2.081 -3.972 -10.652 1.00 90.62 210 PHE A N 1
ATOM 1711 C CA . PHE A 1 210 ? 1.591 -4.225 -9.311 1.00 90.62 210 PHE A CA 1
ATOM 1712 C C . PHE A 1 210 ? 0.723 -3.078 -8.813 1.00 90.62 210 PHE A C 1
ATOM 1714 O O . PHE A 1 210 ? 0.844 -1.935 -9.255 1.00 90.62 210 PHE A O 1
ATOM 1721 N N . TYR A 1 211 ? -0.155 -3.420 -7.883 1.00 91.12 211 TYR A N 1
ATOM 1722 C CA . TYR A 1 211 ? -1.057 -2.544 -7.172 1.00 91.12 211 TYR A CA 1
ATOM 1723 C C . TYR A 1 211 ? -0.866 -2.744 -5.672 1.00 91.12 211 TYR A C 1
ATOM 1725 O O . TYR A 1 211 ? -0.994 -3.866 -5.173 1.00 91.12 211 TYR A O 1
ATOM 1733 N N . ILE A 1 212 ? -0.582 -1.653 -4.964 1.00 93.00 212 ILE A N 1
ATOM 1734 C CA . ILE A 1 212 ? -0.475 -1.637 -3.506 1.00 93.00 212 ILE A CA 1
ATOM 1735 C C . ILE A 1 212 ? -1.576 -0.722 -2.960 1.00 93.00 212 ILE A C 1
ATOM 1737 O O . ILE A 1 212 ? -1.582 0.471 -3.288 1.00 93.00 212 ILE A O 1
ATOM 1741 N N . PRO A 1 213 ? -2.512 -1.237 -2.146 1.00 93.94 213 PRO A N 1
ATOM 1742 C CA . PRO A 1 213 ? -3.577 -0.423 -1.586 1.00 93.94 213 PRO A CA 1
ATOM 1743 C C . PRO A 1 213 ? -3.011 0.593 -0.593 1.00 93.94 213 PRO A C 1
ATOM 1745 O O . PRO A 1 213 ? -2.087 0.301 0.169 1.00 93.94 213 PRO A O 1
ATOM 1748 N N . TRP A 1 214 ? -3.628 1.774 -0.528 1.00 95.25 214 TRP A N 1
ATOM 1749 C CA . TRP A 1 214 ? -3.265 2.816 0.439 1.00 95.25 214 TRP A CA 1
ATOM 1750 C C . TRP A 1 214 ? -3.353 2.342 1.892 1.00 95.25 214 TRP A C 1
ATOM 1752 O O . TRP A 1 214 ? -2.708 2.923 2.759 1.00 95.25 214 TRP A O 1
ATOM 1762 N N . GLN A 1 215 ? -4.118 1.276 2.154 1.00 94.56 215 GLN A N 1
ATOM 1763 C CA . GLN A 1 215 ? -4.243 0.634 3.461 1.00 94.56 215 GLN A CA 1
ATOM 1764 C C . GLN A 1 215 ? -2.885 0.280 4.079 1.00 94.56 215 GLN A C 1
ATOM 1766 O O . GLN A 1 215 ? -2.754 0.344 5.297 1.00 94.56 215 GLN A O 1
ATOM 1771 N N . ILE A 1 216 ? -1.872 -0.054 3.272 1.00 93.69 216 ILE A N 1
ATOM 1772 C CA . ILE A 1 216 ? -0.527 -0.360 3.783 1.00 93.69 216 ILE A CA 1
ATOM 1773 C C . ILE A 1 216 ? 0.100 0.847 4.501 1.00 93.69 216 ILE A C 1
ATOM 1775 O O . ILE A 1 216 ? 0.829 0.667 5.472 1.00 93.69 216 ILE A O 1
ATOM 1779 N N . TRP A 1 217 ? -0.230 2.072 4.075 1.00 92.75 217 TRP A N 1
ATOM 1780 C CA . TRP A 1 217 ? 0.365 3.323 4.562 1.00 92.75 217 TRP A CA 1
ATOM 1781 C C . TRP A 1 217 ? -0.680 4.361 4.983 1.00 92.75 217 TRP A C 1
ATOM 1783 O O . TRP A 1 217 ? -0.464 5.560 4.807 1.00 92.75 217 TRP A O 1
ATOM 1793 N N . TYR A 1 218 ? -1.825 3.937 5.521 1.00 93.69 218 TYR A N 1
ATOM 1794 C CA . TYR A 1 218 ? -2.922 4.856 5.855 1.00 93.69 218 TYR A CA 1
ATOM 1795 C C . TYR A 1 218 ? -2.512 5.962 6.860 1.00 93.69 218 TYR A C 1
ATOM 1797 O O . TYR A 1 218 ? -3.094 7.047 6.840 1.00 93.69 218 TYR A O 1
ATOM 1805 N N . GLU A 1 219 ? -1.487 5.723 7.690 1.00 90.94 219 GLU A N 1
ATOM 1806 C CA . GLU A 1 219 ? -0.908 6.696 8.640 1.00 90.94 219 GLU A CA 1
ATOM 1807 C C . GLU A 1 219 ? 0.038 7.712 7.978 1.00 90.94 219 GLU A C 1
ATOM 1809 O O . GLU A 1 219 ? 0.386 8.733 8.572 1.00 90.94 219 GLU A O 1
ATOM 1814 N N . HIS A 1 220 ? 0.494 7.432 6.755 1.00 91.12 220 HIS A N 1
ATOM 1815 C CA . HIS A 1 220 ? 1.592 8.146 6.098 1.00 91.12 220 HIS A CA 1
ATOM 1816 C C . HIS A 1 220 ? 1.263 8.533 4.650 1.00 91.12 220 HIS A C 1
ATOM 1818 O O . HIS A 1 220 ? 2.135 8.554 3.780 1.00 91.12 220 HIS A O 1
ATOM 1824 N N . LEU A 1 221 ? -0.007 8.835 4.376 1.00 92.50 221 LEU A N 1
ATOM 1825 C CA . LEU A 1 221 ? -0.456 9.212 3.038 1.00 92.50 221 LEU A CA 1
ATOM 1826 C C . LEU A 1 221 ? 0.105 10.571 2.584 1.00 92.50 221 LEU A C 1
ATOM 1828 O O . LEU A 1 221 ? 0.209 11.502 3.387 1.00 92.50 221 LEU A O 1
ATOM 1832 N N . PRO A 1 222 ? 0.333 10.760 1.274 1.00 91.25 222 PRO A N 1
ATOM 1833 C CA . PRO A 1 222 ? 0.878 12.000 0.727 1.00 91.25 222 PRO A CA 1
ATOM 1834 C C . PRO A 1 222 ? -0.195 13.086 0.470 1.00 91.25 222 PRO A C 1
ATOM 1836 O O . PRO A 1 222 ? -0.191 13.715 -0.585 1.00 91.25 222 PRO A O 1
ATOM 1839 N N . LEU A 1 223 ? -1.148 13.304 1.390 1.00 88.19 223 LEU A N 1
ATOM 1840 C CA . LEU A 1 223 ? -2.326 14.167 1.152 1.00 88.19 223 LEU A CA 1
ATOM 1841 C C . LEU A 1 223 ? -2.165 15.628 1.611 1.00 88.19 223 LEU A C 1
ATOM 1843 O O . LEU A 1 223 ? -2.453 16.540 0.836 1.00 88.19 223 LEU A O 1
ATOM 1847 N N . ASP A 1 224 ? -1.708 15.862 2.844 1.00 77.00 224 ASP A N 1
ATOM 1848 C CA . ASP A 1 224 ? -1.770 17.180 3.513 1.00 77.00 224 ASP A CA 1
ATOM 1849 C C . ASP A 1 224 ? -0.384 17.804 3.741 1.00 77.00 224 ASP A C 1
ATOM 1851 O O . ASP A 1 224 ? -0.111 18.412 4.772 1.00 77.00 224 ASP A O 1
ATOM 1855 N N . GLY A 1 225 ? 0.540 17.595 2.800 1.00 65.00 225 GLY A N 1
ATOM 1856 C CA . GLY A 1 225 ? 1.957 17.931 3.001 1.00 65.00 225 GLY A CA 1
ATOM 1857 C C . GLY A 1 225 ? 2.712 16.922 3.881 1.00 65.00 225 GLY A C 1
ATOM 1858 O O . GLY A 1 225 ? 3.856 17.172 4.250 1.00 65.00 225 GLY A O 1
ATOM 1859 N N . GLY A 1 226 ? 2.091 15.774 4.190 1.00 64.00 226 GLY A N 1
ATOM 1860 C CA . GLY A 1 226 ? 2.647 14.701 5.020 1.00 64.00 226 GLY A CA 1
ATOM 1861 C C . GLY A 1 226 ? 3.640 13.788 4.292 1.00 64.00 226 GLY A C 1
ATOM 1862 O O . GLY A 1 226 ? 3.351 13.258 3.225 1.00 64.00 226 GLY A O 1
ATOM 1863 N N . THR A 1 227 ? 4.819 13.636 4.901 1.00 60.19 227 THR A N 1
ATOM 1864 C CA . THR A 1 227 ? 6.079 13.105 4.354 1.00 60.19 227 THR A CA 1
ATOM 1865 C C . THR A 1 227 ? 6.533 13.762 3.039 1.00 60.19 227 THR A C 1
ATOM 1867 O O . THR A 1 227 ? 6.682 13.100 2.013 1.00 60.19 227 THR A O 1
ATOM 1870 N N . ASP A 1 228 ? 6.704 15.088 3.054 1.00 62.53 228 ASP A N 1
ATOM 1871 C CA . ASP A 1 228 ? 7.245 15.959 1.986 1.00 62.53 228 ASP A CA 1
ATOM 1872 C C . ASP A 1 228 ? 6.581 15.853 0.596 1.00 62.53 228 ASP A C 1
ATOM 1874 O O . ASP A 1 228 ? 7.075 16.433 -0.374 1.00 62.53 228 ASP A O 1
ATOM 1878 N N . GLY A 1 229 ? 5.511 15.063 0.455 1.00 78.56 229 GLY A N 1
ATOM 1879 C CA . GLY A 1 229 ? 5.047 14.567 -0.842 1.00 78.56 229 GLY A CA 1
ATOM 1880 C C . GLY A 1 229 ? 6.077 13.686 -1.566 1.00 78.56 229 GLY A C 1
ATOM 1881 O O . GLY A 1 229 ? 5.926 13.454 -2.763 1.00 78.56 229 GLY A O 1
ATOM 1882 N N . LYS A 1 230 ? 7.125 13.209 -0.876 1.00 88.88 230 LYS A N 1
ATOM 1883 C CA . LYS A 1 230 ? 8.244 12.463 -1.466 1.00 88.88 230 LYS A CA 1
ATOM 1884 C C . LYS A 1 230 ? 8.432 11.123 -0.784 1.00 88.88 230 LYS A C 1
ATOM 1886 O O . LYS A 1 230 ? 8.738 11.071 0.402 1.00 88.88 230 LYS A O 1
ATOM 1891 N N . TRP A 1 231 ? 8.286 10.046 -1.537 1.00 92.94 231 TRP A N 1
ATOM 1892 C CA . TRP A 1 231 ? 8.481 8.687 -1.041 1.00 92.94 231 TRP A CA 1
ATOM 1893 C C . TRP A 1 231 ? 9.784 8.105 -1.570 1.00 92.94 231 TRP A C 1
ATOM 1895 O O . TRP A 1 231 ? 10.155 8.349 -2.719 1.00 92.94 231 TRP A O 1
ATOM 1905 N N . GLY A 1 232 ? 10.481 7.343 -0.730 1.00 92.31 232 GLY A N 1
ATOM 1906 C CA . GLY A 1 232 ? 11.635 6.567 -1.168 1.00 92.31 232 GLY A CA 1
ATOM 1907 C C . GLY A 1 232 ? 11.185 5.449 -2.102 1.00 92.31 232 GLY A C 1
ATOM 1908 O O . GLY A 1 232 ? 10.254 4.716 -1.773 1.00 92.31 232 GLY A O 1
ATOM 1909 N N . PHE A 1 233 ? 11.840 5.323 -3.252 1.00 94.94 233 PHE A N 1
ATOM 1910 C CA . PHE A 1 233 ? 11.552 4.292 -4.238 1.00 94.94 233 PHE A CA 1
ATOM 1911 C C . PHE A 1 233 ? 12.826 3.838 -4.939 1.00 94.94 233 PHE A C 1
ATOM 1913 O O . PHE A 1 233 ? 13.673 4.654 -5.309 1.00 94.94 233 PHE A O 1
ATOM 1920 N N . ASN A 1 234 ? 12.960 2.534 -5.132 1.00 94.69 234 ASN A N 1
ATOM 1921 C CA . ASN A 1 234 ? 14.033 1.960 -5.923 1.00 94.69 234 ASN A CA 1
ATOM 1922 C C . ASN A 1 234 ? 13.526 0.711 -6.653 1.00 94.69 234 ASN A C 1
ATOM 1924 O O . ASN A 1 234 ? 12.683 -0.020 -6.138 1.00 94.69 234 ASN A O 1
ATOM 1928 N N . ILE A 1 235 ? 14.055 0.477 -7.848 1.00 96.25 235 ILE A N 1
ATOM 1929 C CA . ILE A 1 235 ? 13.866 -0.753 -8.608 1.00 96.25 235 ILE A CA 1
ATOM 1930 C C . ILE A 1 235 ? 15.254 -1.230 -8.994 1.00 96.25 235 ILE A C 1
ATOM 1932 O O . ILE A 1 235 ? 15.987 -0.501 -9.666 1.00 96.25 235 ILE A O 1
ATOM 1936 N N . ILE A 1 236 ? 15.575 -2.462 -8.623 1.00 93.69 236 ILE A N 1
ATOM 1937 C CA . ILE A 1 236 ? 16.741 -3.181 -9.105 1.00 93.69 236 ILE A CA 1
ATOM 1938 C C . ILE A 1 236 ? 16.249 -4.304 -10.008 1.00 93.69 236 ILE A C 1
ATOM 1940 O O . ILE A 1 236 ? 15.494 -5.177 -9.590 1.00 93.69 236 ILE A O 1
ATOM 1944 N N . ARG A 1 237 ? 16.664 -4.288 -11.271 1.00 94.25 237 ARG A N 1
ATOM 1945 C CA . ARG A 1 237 ? 16.455 -5.401 -12.190 1.00 94.25 237 ARG A CA 1
ATOM 1946 C C . ARG A 1 237 ? 17.691 -6.278 -12.189 1.00 94.25 237 ARG A C 1
ATOM 1948 O O . ARG A 1 237 ? 18.765 -5.826 -12.573 1.00 94.25 237 ARG A O 1
ATOM 1955 N N . TRP A 1 238 ? 17.518 -7.546 -11.858 1.00 91.06 238 TRP A N 1
ATOM 1956 C CA . TRP A 1 238 ? 18.550 -8.564 -11.986 1.00 91.06 238 TRP A CA 1
ATOM 1957 C C . TRP A 1 238 ? 18.381 -9.285 -13.319 1.00 91.06 238 TRP A C 1
ATOM 1959 O O . TRP A 1 238 ? 17.425 -10.030 -13.486 1.00 91.06 238 TRP A O 1
ATOM 1969 N N . ALA A 1 239 ? 19.292 -9.074 -14.273 1.00 89.75 239 ALA A N 1
ATOM 1970 C CA . ALA A 1 239 ? 19.278 -9.735 -15.580 1.00 89.75 239 ALA A CA 1
ATOM 1971 C C . ALA A 1 239 ? 20.595 -10.508 -15.829 1.00 89.75 239 ALA A C 1
ATOM 1973 O O . ALA A 1 239 ? 21.603 -10.243 -15.169 1.00 89.75 239 ALA A O 1
ATOM 1974 N N . PRO A 1 240 ? 20.650 -11.444 -16.799 1.00 82.81 240 PRO A N 1
ATOM 1975 C CA . PRO A 1 240 ? 21.867 -12.217 -17.099 1.00 82.81 240 PRO A CA 1
ATOM 1976 C C . PRO A 1 240 ? 23.081 -11.375 -17.479 1.00 82.81 240 PRO A C 1
ATOM 1978 O O . PRO A 1 240 ? 24.210 -11.787 -17.244 1.00 82.81 240 PRO A O 1
ATOM 1981 N N . GLY A 1 241 ? 22.846 -10.208 -18.084 1.00 79.44 241 GLY A N 1
ATOM 1982 C CA . GLY A 1 241 ? 23.894 -9.272 -18.493 1.00 79.44 241 GLY A CA 1
ATOM 1983 C C . GLY A 1 241 ? 24.382 -8.344 -17.378 1.00 79.44 241 GLY A C 1
ATOM 1984 O O . GLY A 1 241 ? 25.140 -7.425 -17.666 1.00 79.44 241 GLY A O 1
ATOM 1985 N N . GLY A 1 242 ? 23.928 -8.543 -16.138 1.00 85.81 242 GLY A N 1
ATOM 1986 C CA . GLY A 1 242 ? 24.185 -7.652 -15.009 1.00 85.81 242 GLY A CA 1
ATOM 1987 C C . GLY A 1 242 ? 22.908 -7.026 -14.453 1.00 85.81 242 GLY A C 1
ATOM 1988 O O . GLY A 1 242 ? 21.820 -7.162 -15.020 1.00 85.81 242 GLY A O 1
ATOM 1989 N N . GLY A 1 243 ? 23.046 -6.365 -13.306 1.00 89.19 243 GLY A N 1
ATOM 1990 C CA . GLY A 1 243 ? 21.954 -5.635 -12.684 1.00 89.19 243 GLY A CA 1
ATOM 1991 C C . GLY A 1 243 ? 21.738 -4.269 -13.335 1.00 89.19 243 GLY A C 1
ATOM 1992 O O . GLY A 1 243 ? 22.620 -3.716 -13.996 1.00 89.19 243 GLY A O 1
ATOM 1993 N N . GLN A 1 244 ? 20.565 -3.697 -13.108 1.00 92.50 244 GLN A N 1
ATOM 1994 C CA . GLN A 1 244 ? 20.266 -2.292 -13.358 1.00 92.50 244 GLN A CA 1
ATOM 1995 C C . GLN A 1 244 ? 19.533 -1.724 -12.150 1.00 92.50 244 GLN A C 1
ATOM 1997 O O . GLN A 1 244 ? 18.696 -2.417 -11.586 1.00 92.50 244 GLN A O 1
ATOM 2002 N N . THR A 1 245 ? 19.795 -0.477 -11.774 1.00 93.50 245 THR A N 1
ATOM 2003 C CA . THR A 1 245 ? 19.098 0.196 -10.672 1.00 93.50 245 THR A CA 1
ATOM 2004 C C . THR A 1 245 ? 18.563 1.549 -11.105 1.00 93.50 245 THR A C 1
ATOM 2006 O O . THR A 1 245 ? 19.210 2.247 -11.879 1.00 93.50 245 THR A O 1
ATOM 2009 N N . TRP A 1 246 ? 17.391 1.941 -10.617 1.00 94.38 246 TRP A N 1
ATOM 2010 C CA . TRP A 1 246 ? 16.862 3.287 -10.843 1.00 94.38 246 TRP A CA 1
ATOM 2011 C C . TRP A 1 246 ? 17.189 4.260 -9.701 1.00 94.38 246 TRP A C 1
ATOM 2013 O O . TRP A 1 246 ? 17.496 5.426 -9.927 1.00 94.38 246 TRP A O 1
ATOM 2023 N N . GLY A 1 247 ? 17.122 3.785 -8.462 1.00 87.06 247 GLY A N 1
ATOM 2024 C CA . GLY A 1 247 ? 17.178 4.588 -7.245 1.00 87.06 247 GLY A CA 1
ATOM 2025 C C . GLY A 1 247 ? 18.359 4.226 -6.352 1.00 87.06 247 GLY A C 1
ATOM 2026 O O . GLY A 1 247 ? 18.201 4.219 -5.141 1.00 87.06 247 GLY A O 1
ATOM 2027 N N . GLY A 1 248 ? 19.513 3.873 -6.916 1.00 86.94 248 GLY A N 1
ATOM 2028 C CA . GLY A 1 248 ? 20.741 3.651 -6.144 1.00 86.94 248 GLY A CA 1
ATOM 2029 C C . GLY A 1 248 ? 20.919 2.230 -5.602 1.00 86.94 248 GLY A C 1
ATOM 2030 O O . GLY A 1 248 ? 20.449 1.253 -6.186 1.00 86.94 248 GLY A O 1
ATOM 2031 N N . ASN A 1 249 ? 21.663 2.101 -4.507 1.00 84.75 249 ASN A N 1
ATOM 2032 C CA . ASN A 1 249 ? 22.171 0.818 -4.024 1.00 84.75 249 ASN A CA 1
ATOM 2033 C C . ASN A 1 249 ? 21.129 0.051 -3.196 1.00 84.75 249 ASN A C 1
ATOM 2035 O O . ASN A 1 249 ? 20.302 0.647 -2.496 1.00 84.75 249 ASN A O 1
ATOM 2039 N N . VAL A 1 250 ? 21.203 -1.284 -3.227 1.00 80.62 250 VAL A N 1
ATOM 2040 C CA . VAL A 1 250 ? 20.397 -2.137 -2.347 1.00 80.62 250 VAL A CA 1
ATOM 2041 C C . VAL A 1 250 ? 20.731 -1.846 -0.878 1.00 80.62 250 VAL A C 1
ATOM 2043 O O . VAL A 1 250 ? 21.865 -1.509 -0.541 1.00 80.62 250 VAL A O 1
ATOM 2046 N N . HIS A 1 251 ? 19.722 -1.898 -0.007 1.00 78.50 251 HIS A N 1
ATOM 2047 C CA . HIS A 1 251 ? 19.816 -1.652 1.443 1.00 78.50 251 HIS A CA 1
ATOM 2048 C C . HIS A 1 251 ? 20.325 -0.261 1.885 1.00 78.50 251 HIS A C 1
ATOM 2050 O O . HIS A 1 251 ? 20.292 0.051 3.073 1.00 78.50 251 HIS A O 1
ATOM 2056 N N . GLN A 1 252 ? 20.705 0.629 0.964 1.00 84.88 252 GLN A N 1
ATOM 2057 C CA . GLN A 1 252 ? 21.104 2.004 1.271 1.00 84.88 252 GLN A CA 1
ATOM 2058 C C . GLN A 1 252 ? 19.931 2.956 1.038 1.00 84.88 252 GLN A C 1
ATOM 2060 O O . GLN A 1 252 ? 19.877 3.672 0.039 1.00 84.88 252 GLN A O 1
ATOM 2065 N N . ARG A 1 253 ? 18.978 2.989 1.976 1.00 84.62 253 ARG A N 1
ATOM 2066 C CA . ARG A 1 253 ? 17.743 3.789 1.855 1.00 84.62 253 ARG A CA 1
ATOM 2067 C C . ARG A 1 253 ? 17.984 5.274 1.555 1.00 84.62 253 ARG A C 1
ATOM 2069 O O . ARG A 1 253 ? 17.181 5.903 0.869 1.00 84.62 253 ARG A O 1
ATOM 2076 N N . SER A 1 254 ? 19.079 5.844 2.051 1.00 86.06 254 SER A N 1
ATOM 2077 C CA . SER A 1 254 ? 19.473 7.229 1.760 1.00 86.06 254 SER A CA 1
ATOM 2078 C C . SER A 1 254 ? 19.738 7.479 0.270 1.00 86.06 254 SER A C 1
ATOM 2080 O O . SER A 1 254 ? 19.577 8.610 -0.183 1.00 86.06 254 SER A O 1
ATOM 2082 N N . SER A 1 255 ? 20.094 6.437 -0.487 1.00 86.69 255 SER A N 1
ATOM 2083 C CA . SER A 1 255 ? 20.321 6.495 -1.934 1.00 86.69 255 SER A CA 1
ATOM 2084 C C . SER A 1 255 ? 19.048 6.338 -2.768 1.00 86.69 255 SER A C 1
ATOM 2086 O O . SER A 1 255 ? 19.090 6.640 -3.958 1.00 86.69 255 SER A O 1
ATOM 2088 N N . PHE A 1 256 ? 17.923 5.936 -2.151 1.00 90.81 256 PHE A N 1
ATOM 2089 C CA . PHE A 1 256 ? 16.662 5.717 -2.860 1.00 90.81 256 PHE A CA 1
ATOM 2090 C C . PHE A 1 256 ? 16.250 6.946 -3.661 1.00 90.81 256 PHE A C 1
ATOM 2092 O O . PHE A 1 256 ? 16.230 8.076 -3.152 1.00 90.81 256 PHE A O 1
ATOM 2099 N N . GLY A 1 257 ? 15.836 6.688 -4.901 1.00 91.88 257 GLY A N 1
ATOM 2100 C CA . GLY A 1 257 ? 15.139 7.665 -5.715 1.00 91.88 257 GLY A CA 1
ATOM 2101 C C . GLY A 1 257 ? 13.872 8.149 -5.010 1.00 91.88 257 GLY A C 1
ATOM 2102 O O . GLY A 1 257 ? 13.404 7.567 -4.026 1.00 91.88 257 GLY A O 1
ATOM 2103 N N . LYS A 1 258 ? 13.327 9.271 -5.480 1.00 92.62 258 LYS A N 1
ATOM 2104 C CA . LYS A 1 258 ? 12.169 9.912 -4.849 1.00 92.62 258 LYS A CA 1
ATOM 2105 C C . LYS A 1 258 ? 10.989 9.920 -5.803 1.00 92.62 258 LYS A C 1
ATOM 2107 O O . LYS A 1 258 ? 11.042 10.602 -6.824 1.00 92.62 258 LYS A O 1
ATOM 2112 N N . LEU A 1 259 ? 9.917 9.219 -5.447 1.00 92.12 259 LEU A N 1
ATOM 2113 C CA . LEU A 1 259 ? 8.609 9.441 -6.059 1.00 92.12 259 LEU A CA 1
ATOM 2114 C C . LEU A 1 259 ? 8.049 10.735 -5.499 1.00 92.12 259 LEU A C 1
ATOM 2116 O O . LEU A 1 259 ? 7.967 10.880 -4.283 1.00 92.12 259 LEU A O 1
ATOM 2120 N N . THR A 1 260 ? 7.679 11.671 -6.368 1.00 90.69 260 THR A N 1
ATOM 2121 C CA . THR A 1 260 ? 6.964 12.876 -5.945 1.00 90.69 260 THR A CA 1
ATOM 2122 C C . THR A 1 260 ? 5.502 12.754 -6.305 1.00 90.69 260 THR A C 1
ATOM 2124 O O . THR A 1 260 ? 5.140 12.584 -7.473 1.00 90.69 260 THR A O 1
ATOM 2127 N N . TRP A 1 261 ? 4.675 12.827 -5.273 1.00 89.88 261 TRP A N 1
ATOM 2128 C CA . TRP A 1 261 ? 3.236 12.801 -5.405 1.00 89.88 261 TRP A CA 1
ATOM 2129 C C . TRP A 1 261 ? 2.724 14.163 -5.866 1.00 89.88 261 TRP A C 1
ATOM 2131 O O . TRP A 1 261 ? 3.263 15.203 -5.473 1.00 89.88 261 TRP A O 1
ATOM 2141 N N . PRO A 1 262 ? 1.686 14.181 -6.708 1.00 87.50 262 PRO A N 1
ATOM 2142 C CA . PRO A 1 262 ? 1.082 15.426 -7.137 1.00 87.50 262 PRO A CA 1
ATOM 2143 C C . PRO A 1 262 ? 0.361 16.107 -5.971 1.00 87.50 262 PRO A C 1
ATOM 2145 O O . PRO A 1 262 ? -0.013 15.486 -4.976 1.00 87.50 262 PRO A O 1
ATOM 2148 N N . LYS A 1 263 ? 0.109 17.410 -6.116 1.00 88.62 263 LYS A N 1
ATOM 2149 C CA . LYS A 1 263 ? -0.732 18.139 -5.167 1.00 88.62 263 LYS A CA 1
ATOM 2150 C C . LYS A 1 263 ? -2.189 17.721 -5.366 1.00 88.62 263 LYS A C 1
ATOM 2152 O O . LYS A 1 263 ? -2.858 18.224 -6.266 1.00 88.62 263 LYS A O 1
ATOM 2157 N N . PHE A 1 264 ? -2.673 16.815 -4.523 1.00 89.31 264 PHE A N 1
ATOM 2158 C CA . PHE A 1 264 ? -4.063 16.370 -4.563 1.00 89.31 264 PHE A CA 1
ATOM 2159 C C . PHE A 1 264 ? -5.030 17.542 -4.328 1.00 89.31 264 PHE A C 1
ATOM 2161 O O . PHE A 1 264 ? -4.791 18.432 -3.504 1.00 89.31 264 PHE A O 1
ATOM 2168 N N . THR A 1 265 ? -6.148 17.540 -5.046 1.00 91.25 265 THR A N 1
ATOM 2169 C CA . THR A 1 265 ? -7.294 18.414 -4.758 1.00 91.25 265 THR A CA 1
ATOM 2170 C C . THR A 1 265 ? -8.005 17.952 -3.485 1.00 91.25 265 THR A C 1
ATOM 2172 O O . THR A 1 265 ? -7.843 16.808 -3.058 1.00 91.25 265 THR A O 1
ATOM 2175 N N . GLN A 1 266 ? -8.833 18.812 -2.880 1.00 91.69 266 GLN A N 1
ATOM 2176 C CA . GLN A 1 266 ? -9.630 18.411 -1.713 1.00 91.69 266 GLN A CA 1
ATOM 2177 C C . GLN A 1 266 ? -10.536 17.215 -2.026 1.00 91.69 266 GLN A C 1
ATOM 2179 O O . GLN A 1 266 ? -10.570 16.255 -1.266 1.00 91.69 266 GLN A O 1
ATOM 2184 N N . GLN A 1 267 ? -11.184 17.220 -3.193 1.00 92.44 267 GLN A N 1
ATOM 2185 C CA . GLN A 1 267 ? -12.031 16.114 -3.634 1.00 92.44 267 GLN A CA 1
ATOM 2186 C C . GLN A 1 267 ? -11.266 14.783 -3.704 1.00 92.44 267 GLN A C 1
ATOM 2188 O O . GLN A 1 267 ? -11.795 13.744 -3.316 1.00 92.44 267 GLN A O 1
ATOM 2193 N N . GLN A 1 268 ? -10.017 14.801 -4.178 1.00 90.75 268 GLN A N 1
ATOM 2194 C CA . GLN A 1 268 ? -9.177 13.601 -4.242 1.00 90.75 268 GLN A CA 1
ATOM 2195 C C . GLN A 1 268 ? -8.742 13.129 -2.855 1.00 90.75 268 GLN A C 1
ATOM 2197 O O . GLN A 1 268 ? -8.800 11.930 -2.584 1.00 90.75 268 GLN A O 1
ATOM 2202 N N . ARG A 1 269 ? -8.355 14.055 -1.966 1.00 93.94 269 ARG A N 1
ATOM 2203 C CA . ARG A 1 269 ? -8.053 13.724 -0.565 1.00 93.94 269 ARG A CA 1
ATOM 2204 C C . ARG A 1 269 ? -9.247 13.054 0.105 1.00 93.94 269 ARG A C 1
ATOM 2206 O O . ARG A 1 269 ? -9.097 11.997 0.712 1.00 93.94 269 ARG A O 1
ATOM 2213 N N . ASP A 1 270 ? -10.432 13.626 -0.067 1.00 94.81 270 ASP A N 1
ATOM 2214 C CA . ASP A 1 270 ? -11.677 13.099 0.486 1.00 94.81 270 ASP A CA 1
ATOM 2215 C C . ASP A 1 270 ? -12.017 11.724 -0.086 1.00 94.81 270 ASP A C 1
ATOM 2217 O O . ASP A 1 270 ? -12.421 10.832 0.656 1.00 94.81 270 ASP A O 1
ATOM 2221 N N . ALA A 1 271 ? -11.820 11.521 -1.391 1.00 93.62 271 ALA A N 1
ATOM 2222 C CA . ALA A 1 271 ? -12.043 10.230 -2.030 1.00 93.62 271 ALA A CA 1
ATOM 2223 C C . ALA A 1 271 ? -11.098 9.145 -1.487 1.00 93.62 271 ALA A C 1
ATOM 2225 O O . ALA A 1 271 ? -11.552 8.029 -1.234 1.00 93.62 271 ALA A O 1
ATOM 2226 N N . ILE A 1 272 ? -9.816 9.467 -1.276 1.00 94.75 272 ILE A N 1
ATOM 2227 C CA . ILE A 1 272 ? -8.827 8.549 -0.686 1.00 94.75 272 ILE A CA 1
ATOM 2228 C C . ILE A 1 272 ? -9.211 8.211 0.759 1.00 94.75 272 ILE A C 1
ATOM 2230 O O . ILE A 1 272 ? -9.349 7.037 1.104 1.00 94.75 272 ILE A O 1
ATOM 2234 N N . ARG A 1 273 ? -9.463 9.228 1.594 1.00 96.25 273 ARG A N 1
ATOM 2235 C CA . ARG A 1 273 ? -9.866 9.046 3.000 1.00 96.25 273 ARG A CA 1
ATOM 2236 C C . ARG A 1 273 ? -11.154 8.236 3.125 1.00 96.25 273 ARG A C 1
ATOM 2238 O O . ARG A 1 273 ? -11.217 7.309 3.925 1.00 96.25 273 ARG A O 1
ATOM 2245 N N . SER A 1 274 ? -12.161 8.546 2.309 1.00 96.50 274 SER A N 1
ATOM 2246 C CA . SER A 1 274 ? -13.430 7.816 2.288 1.00 96.50 274 SER A CA 1
ATOM 2247 C C . SER A 1 274 ? -13.239 6.361 1.853 1.00 96.50 274 SER A C 1
ATOM 2249 O O . SER A 1 274 ? -13.790 5.464 2.487 1.00 96.50 274 SER A O 1
ATOM 2251 N N . SER A 1 275 ? -12.429 6.103 0.819 1.00 95.88 275 SER A N 1
ATOM 2252 C CA . SER A 1 275 ? -12.110 4.737 0.382 1.00 95.88 275 SER A CA 1
ATOM 2253 C C . SER A 1 275 ? -11.439 3.931 1.496 1.00 95.88 275 SER A C 1
ATOM 2255 O O . SER A 1 275 ? -11.802 2.781 1.734 1.00 95.88 275 SER A O 1
ATOM 2257 N N . LEU A 1 276 ? -10.492 4.542 2.207 1.00 96.75 276 LEU A N 1
ATOM 2258 C CA . LEU A 1 276 ? -9.785 3.911 3.317 1.00 96.75 276 LEU A CA 1
ATOM 2259 C C . LEU A 1 276 ? -10.684 3.646 4.520 1.00 96.75 276 LEU A C 1
ATOM 2261 O O . LEU A 1 276 ? -10.623 2.553 5.068 1.00 96.75 276 LEU A O 1
ATOM 2265 N N . LEU A 1 277 ? -11.529 4.604 4.906 1.00 98.00 277 LEU A N 1
ATOM 2266 C CA . LEU A 1 277 ? -12.494 4.434 5.994 1.00 98.00 277 LEU A CA 1
ATOM 2267 C C . LEU A 1 277 ? -13.481 3.297 5.699 1.00 98.00 277 LEU A C 1
ATOM 2269 O O . LEU A 1 277 ? -13.731 2.467 6.571 1.00 98.00 277 LEU A O 1
ATOM 2273 N N . ASN A 1 278 ? -13.998 3.219 4.469 1.00 96.94 278 ASN A N 1
ATOM 2274 C CA . ASN A 1 278 ? -14.881 2.126 4.057 1.00 96.94 278 ASN A CA 1
ATOM 2275 C C . ASN A 1 278 ? -14.160 0.771 4.092 1.00 96.94 278 ASN A C 1
ATOM 2277 O O . ASN A 1 278 ? -14.670 -0.162 4.705 1.00 96.94 278 ASN A O 1
ATOM 2281 N N . SER A 1 279 ? -12.953 0.678 3.521 1.00 95.31 279 SER A N 1
ATOM 2282 C CA . SER A 1 279 ? -12.137 -0.548 3.569 1.00 95.31 279 SER A CA 1
ATOM 2283 C C . SER A 1 279 ? -11.838 -0.984 5.011 1.00 95.31 279 SER A C 1
ATOM 2285 O O . SER A 1 279 ? -12.008 -2.151 5.367 1.00 95.31 279 SER A O 1
ATOM 2287 N N . ALA A 1 280 ? -11.459 -0.038 5.877 1.00 96.81 280 ALA A N 1
ATOM 2288 C CA . ALA A 1 280 ? -11.194 -0.297 7.289 1.00 96.81 280 ALA A CA 1
ATOM 2289 C C . ALA A 1 280 ? -12.439 -0.827 8.006 1.00 96.81 280 ALA A C 1
ATOM 2291 O O . ALA A 1 280 ? -12.363 -1.813 8.739 1.00 96.81 280 ALA A O 1
ATOM 2292 N N . TYR A 1 281 ? -13.597 -0.210 7.758 1.00 97.69 281 TYR A N 1
ATOM 2293 C CA . TYR A 1 281 ? -14.859 -0.641 8.344 1.00 97.69 281 TYR A CA 1
ATOM 2294 C C . TYR A 1 281 ? -15.275 -2.030 7.851 1.00 97.69 281 TYR A C 1
ATOM 2296 O O . TYR A 1 281 ? -15.640 -2.873 8.666 1.00 97.69 281 TYR A O 1
ATOM 2304 N N . GLU A 1 282 ? -15.165 -2.316 6.552 1.00 95.44 282 GLU A N 1
ATOM 2305 C CA . GLU A 1 282 ? -15.449 -3.642 5.991 1.00 95.44 282 GLU A CA 1
ATOM 2306 C C . GLU A 1 282 ? -14.565 -4.732 6.609 1.00 95.44 282 GLU A C 1
ATOM 2308 O O . GLU A 1 282 ? -15.068 -5.790 6.995 1.00 95.44 282 GLU A O 1
ATOM 2313 N N . ASN A 1 283 ? -13.263 -4.474 6.755 1.00 91.31 283 ASN A N 1
ATOM 2314 C CA . ASN A 1 283 ? -12.333 -5.407 7.393 1.00 91.31 283 ASN A CA 1
ATOM 2315 C C . ASN A 1 283 ? -12.684 -5.629 8.871 1.00 91.31 283 ASN A C 1
ATOM 2317 O O . ASN A 1 283 ? -12.770 -6.775 9.318 1.00 91.31 283 ASN A O 1
ATOM 2321 N N . TYR A 1 284 ? -13.002 -4.560 9.605 1.00 95.25 284 TYR A N 1
ATOM 2322 C CA . TYR A 1 284 ? -13.522 -4.644 10.970 1.00 95.25 284 TYR A CA 1
ATOM 2323 C C . TYR A 1 284 ? -14.828 -5.463 11.054 1.00 95.25 284 TYR A C 1
ATOM 2325 O O . TYR A 1 284 ? -14.996 -6.279 11.967 1.00 95.25 284 TYR A O 1
ATOM 2333 N N . LYS A 1 285 ? -15.759 -5.311 10.099 1.00 95.25 285 LYS A N 1
ATOM 2334 C CA . LYS A 1 285 ? -17.000 -6.105 10.064 1.00 95.25 285 LYS A CA 1
ATOM 2335 C C . LYS A 1 285 ? -16.743 -7.580 9.783 1.00 95.25 285 LYS A C 1
ATOM 2337 O O . LYS A 1 285 ? -17.378 -8.411 10.425 1.00 95.25 285 LYS A O 1
ATOM 2342 N N . LYS A 1 286 ? -15.808 -7.916 8.889 1.00 90.25 286 LYS A N 1
ATOM 2343 C CA . LYS A 1 286 ? -15.395 -9.312 8.647 1.00 90.25 286 LYS A CA 1
ATOM 2344 C C . LYS A 1 286 ? -14.823 -9.943 9.917 1.00 90.25 286 LYS A C 1
ATOM 2346 O O . LYS A 1 286 ? -15.245 -11.031 10.296 1.00 90.25 286 LYS A O 1
ATOM 2351 N N . LEU A 1 287 ? -13.940 -9.223 10.609 1.00 87.50 287 LEU A N 1
ATOM 2352 C CA . LEU A 1 287 ? -13.331 -9.679 11.858 1.00 87.50 287 LEU A CA 1
ATOM 2353 C C . LEU A 1 287 ? -14.378 -9.853 12.975 1.00 87.50 287 LEU A C 1
ATOM 2355 O O . LEU A 1 287 ? -14.415 -10.879 13.643 1.00 87.50 287 LEU A O 1
ATOM 2359 N N . THR A 1 288 ? -15.299 -8.897 13.140 1.00 88.88 288 THR A N 1
ATOM 2360 C CA . THR A 1 288 ? -16.367 -9.006 14.154 1.00 88.88 288 THR A CA 1
ATOM 2361 C C . THR A 1 288 ? -17.437 -10.038 13.843 1.00 88.88 288 THR A C 1
ATOM 2363 O O . THR A 1 288 ? -18.026 -10.591 14.771 1.00 88.88 288 THR A O 1
ATOM 2366 N N . ALA A 1 289 ? -17.700 -10.327 12.569 1.00 86.62 289 ALA A N 1
ATOM 2367 C CA . ALA A 1 289 ? -18.599 -11.410 12.191 1.00 86.62 289 ALA A CA 1
ATOM 2368 C C . ALA A 1 289 ? -18.064 -12.772 12.661 1.00 86.62 289 ALA A C 1
ATOM 2370 O O . ALA A 1 289 ? -18.859 -13.589 13.118 1.00 86.62 289 ALA A O 1
ATOM 2371 N N . ALA A 1 290 ? -16.741 -12.974 12.639 1.00 76.00 290 ALA A N 1
ATOM 2372 C CA . ALA A 1 290 ? -16.113 -14.181 13.173 1.00 76.00 290 ALA A CA 1
ATOM 2373 C C . ALA A 1 290 ? -16.344 -14.336 14.690 1.00 76.00 290 ALA A C 1
ATOM 2375 O O . ALA A 1 290 ? -16.636 -15.435 15.146 1.00 76.00 290 ALA A O 1
ATOM 2376 N N . PHE A 1 291 ? -16.337 -13.239 15.463 1.00 70.19 291 PHE A N 1
ATOM 2377 C CA . PHE A 1 291 ? -16.618 -13.282 16.910 1.00 70.19 291 PHE A CA 1
ATOM 2378 C C . PHE A 1 291 ? -18.082 -13.574 17.263 1.00 70.19 291 PHE A C 1
ATOM 2380 O O . PHE A 1 291 ? -18.372 -14.097 18.337 1.00 70.19 291 PHE A O 1
ATOM 2387 N N . ARG A 1 292 ? -19.035 -13.210 16.395 1.00 59.47 292 ARG A N 1
ATOM 2388 C CA . ARG A 1 292 ? -20.473 -13.345 16.690 1.00 59.47 292 ARG A CA 1
ATOM 2389 C C . ARG A 1 292 ? -20.977 -14.787 16.664 1.00 59.47 292 ARG A C 1
ATOM 2391 O O . ARG A 1 292 ? -22.059 -15.034 17.183 1.00 59.47 292 ARG A O 1
ATOM 2398 N N . ILE A 1 293 ? -20.221 -15.722 16.091 1.00 53.81 293 ILE A N 1
ATOM 2399 C CA . ILE A 1 293 ? -20.633 -17.128 15.991 1.00 53.81 293 ILE A CA 1
ATOM 2400 C C . ILE A 1 293 ? -20.574 -17.840 17.364 1.00 53.81 293 ILE A C 1
ATOM 2402 O O . ILE A 1 293 ? -21.251 -18.846 17.545 1.00 53.81 293 ILE A O 1
ATOM 2406 N N . GLU A 1 294 ? -19.886 -17.280 18.370 1.00 52.50 294 GLU A N 1
ATOM 2407 C CA . GLU A 1 294 ? -19.637 -17.960 19.657 1.00 52.50 294 GLU A CA 1
ATOM 2408 C C . GLU A 1 294 ? -20.092 -17.211 20.922 1.00 52.50 294 GLU A C 1
ATOM 2410 O O . GLU A 1 294 ? -19.756 -17.627 22.029 1.00 52.50 294 GLU A O 1
ATOM 2415 N N . ILE A 1 295 ? -20.876 -16.133 20.814 1.00 53.22 295 ILE A N 1
ATOM 2416 C CA . ILE A 1 295 ? -21.515 -15.515 21.992 1.00 53.22 295 ILE A CA 1
ATOM 2417 C C . ILE A 1 295 ? -22.978 -15.973 22.021 1.00 53.22 295 ILE A C 1
ATOM 2419 O O . ILE A 1 295 ? -23.841 -15.245 21.526 1.00 53.22 295 ILE A O 1
ATOM 2423 N N . PR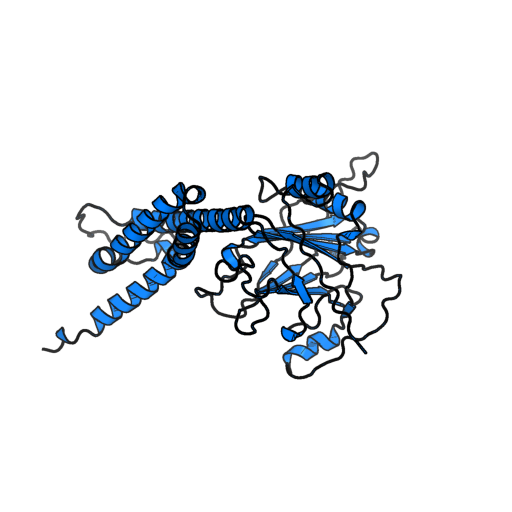O A 1 296 ? -23.298 -17.179 22.528 1.00 49.94 296 PRO A N 1
ATOM 2424 C CA . PRO A 1 296 ? -24.686 -17.557 22.708 1.00 49.94 296 PRO A CA 1
ATOM 2425 C C . PRO A 1 296 ? -25.322 -16.580 23.702 1.00 49.94 296 PRO A C 1
ATOM 2427 O O . PRO A 1 296 ? -24.893 -16.472 24.847 1.00 49.94 296 PRO A O 1
ATOM 2430 N N . ASP A 1 297 ? -26.375 -15.884 23.268 1.00 54.34 297 ASP A N 1
ATOM 2431 C CA . ASP A 1 297 ? -27.249 -15.095 24.153 1.00 54.34 297 ASP A CA 1
ATOM 2432 C C . ASP A 1 297 ? -27.951 -15.974 25.207 1.00 54.34 297 ASP A C 1
ATOM 2434 O O . ASP A 1 297 ? -28.574 -15.471 26.138 1.00 54.34 297 ASP A O 1
ATOM 2438 N N . SER A 1 298 ? -27.853 -17.298 25.078 1.00 49.41 298 SER A N 1
ATOM 2439 C CA . SER A 1 298 ? -28.368 -18.260 26.039 1.00 49.41 298 SER A CA 1
ATOM 2440 C C . SER A 1 298 ? -27.263 -18.770 26.959 1.00 49.41 298 SER A C 1
ATOM 2442 O O . SER A 1 298 ? -26.250 -19.271 26.468 1.00 49.41 298 SER A O 1
ATOM 2444 N N . GLU A 1 299 ? -27.534 -18.766 28.265 1.00 49.62 299 GLU A N 1
ATOM 2445 C CA . GLU A 1 299 ? -26.912 -19.586 29.318 1.00 49.62 299 GLU A CA 1
ATOM 2446 C C . GLU A 1 299 ? -27.009 -21.101 29.012 1.00 49.62 299 GLU A C 1
ATOM 2448 O O . GLU A 1 299 ? -27.538 -21.886 29.795 1.00 49.62 299 GLU A O 1
ATOM 2453 N N . ARG A 1 300 ? -26.557 -21.562 27.842 1.00 48.31 300 ARG A N 1
ATOM 2454 C CA . ARG A 1 300 ? -26.410 -22.992 27.584 1.00 48.31 300 ARG A CA 1
ATOM 2455 C C . ARG A 1 300 ? -25.167 -23.443 28.327 1.00 48.31 300 ARG A C 1
ATOM 2457 O O . ARG A 1 300 ? -24.051 -23.097 27.947 1.00 48.31 300 ARG A O 1
ATOM 2464 N N . SER A 1 301 ? -25.404 -24.173 29.411 1.00 46.28 301 SER A N 1
ATOM 2465 C CA . SER A 1 301 ? -24.403 -24.922 30.153 1.00 46.28 301 SER A CA 1
ATOM 2466 C C . SER A 1 301 ? -23.487 -25.666 29.178 1.00 46.28 301 SER A C 1
ATOM 2468 O O . SER A 1 301 ? -23.916 -26.513 28.395 1.00 46.28 301 SER A O 1
ATOM 2470 N N . PHE A 1 302 ? -22.213 -25.289 29.201 1.00 46.06 302 PHE A N 1
ATOM 2471 C CA . PHE A 1 302 ? -21.125 -25.958 28.498 1.00 46.06 302 PHE A CA 1
ATOM 2472 C C . PHE A 1 302 ? -20.835 -27.290 29.209 1.00 46.06 302 PHE A C 1
ATOM 2474 O O . PHE A 1 302 ? -19.903 -27.374 30.002 1.00 46.06 302 PHE A O 1
ATOM 2481 N N . GLU A 1 303 ? -21.651 -28.320 28.983 1.00 48.69 303 GLU A N 1
ATOM 2482 C CA . GLU A 1 303 ? -21.338 -29.673 29.477 1.00 48.69 303 GLU A CA 1
ATOM 2483 C C . GLU A 1 303 ? -20.609 -30.543 28.438 1.00 48.69 303 GLU A C 1
ATOM 2485 O O . GLU A 1 303 ? -19.867 -31.436 28.832 1.00 48.69 303 GLU A O 1
ATOM 2490 N N . ASP A 1 304 ? -20.663 -30.226 27.138 1.00 47.69 304 ASP A N 1
ATOM 2491 C CA . ASP A 1 304 ? -20.033 -31.054 26.095 1.00 47.69 304 ASP A CA 1
ATOM 2492 C C . ASP A 1 304 ? -18.898 -30.330 25.349 1.00 47.69 304 ASP A C 1
ATOM 2494 O O . ASP A 1 304 ? -19.056 -29.764 24.266 1.00 47.69 304 ASP A O 1
ATOM 2498 N N . GLY A 1 305 ? -17.702 -30.370 25.938 1.00 49.59 305 GLY A N 1
ATOM 2499 C CA . GLY A 1 305 ? -16.472 -29.739 25.441 1.00 49.59 305 GLY A CA 1
ATOM 2500 C C . GLY A 1 305 ? -15.793 -30.406 24.233 1.00 49.59 305 GLY A C 1
ATOM 2501 O O . GLY A 1 305 ? -14.568 -30.386 24.158 1.00 49.59 305 GLY A O 1
ATOM 2502 N N . THR A 1 306 ? -16.526 -31.017 23.295 1.00 47.44 306 THR A N 1
ATOM 2503 C CA . THR A 1 306 ? -15.917 -31.848 22.227 1.00 47.44 306 THR A CA 1
ATOM 2504 C C . THR A 1 306 ? -16.123 -31.365 20.784 1.00 47.44 306 THR A C 1
ATOM 2506 O O . THR A 1 306 ? -15.498 -31.916 19.881 1.00 47.44 306 THR A O 1
ATOM 2509 N N . ALA A 1 307 ? -16.909 -30.314 20.523 1.00 44.69 307 ALA A N 1
ATOM 2510 C CA . ALA A 1 307 ? -17.327 -29.987 19.148 1.00 44.69 307 ALA A CA 1
ATOM 2511 C C . ALA A 1 307 ? -16.546 -28.871 18.407 1.00 44.69 307 ALA A C 1
ATOM 2513 O O . ALA A 1 307 ? -16.810 -28.652 17.228 1.00 44.69 307 ALA A O 1
ATOM 2514 N N . LEU A 1 308 ? -15.581 -28.174 19.022 1.00 46.12 308 LEU A N 1
ATOM 2515 C CA . LEU A 1 308 ? -14.963 -26.970 18.417 1.00 46.12 308 LEU A CA 1
ATOM 2516 C C . LEU A 1 308 ? -13.578 -27.166 17.765 1.00 46.12 308 LEU A C 1
ATOM 2518 O O . LEU A 1 308 ? -12.983 -26.218 17.265 1.00 46.12 308 LEU A O 1
ATOM 2522 N N . ALA A 1 309 ? -13.058 -28.392 17.686 1.00 42.28 309 ALA A N 1
ATOM 2523 C CA . ALA A 1 309 ? -11.666 -28.640 17.284 1.00 42.28 309 ALA A CA 1
ATOM 2524 C C . ALA A 1 309 ? -11.359 -28.593 15.764 1.00 42.28 309 ALA A C 1
ATOM 2526 O O . ALA A 1 309 ? -10.277 -29.017 15.365 1.00 42.28 309 ALA A O 1
ATOM 2527 N N . GLN A 1 310 ? -12.261 -28.122 14.890 1.00 42.75 310 GLN A N 1
ATOM 2528 C CA . GLN A 1 310 ? -12.087 -28.276 13.428 1.00 42.75 310 GLN A CA 1
ATOM 2529 C C . GLN A 1 310 ? -12.150 -27.010 12.561 1.00 42.75 310 GLN A C 1
ATOM 2531 O O . GLN A 1 310 ? -12.085 -27.130 11.338 1.00 42.75 310 GLN A O 1
ATOM 2536 N N . GLN A 1 311 ? -12.180 -25.801 13.125 1.00 41.88 311 GLN A N 1
ATOM 2537 C CA . GLN A 1 311 ? -11.998 -24.585 12.319 1.00 41.88 311 GLN A CA 1
ATOM 2538 C C . GLN A 1 311 ? -10.612 -23.979 12.553 1.00 41.88 311 GLN A C 1
ATOM 2540 O O . GLN A 1 311 ? -10.378 -23.209 13.471 1.00 41.88 311 GLN A O 1
ATOM 2545 N N . SER A 1 312 ? -9.665 -24.345 11.692 1.00 36.62 312 SER A N 1
ATOM 2546 C CA . SER A 1 312 ? -8.283 -23.858 11.683 1.00 36.62 312 SER A CA 1
ATOM 2547 C C . SER A 1 312 ? -8.147 -22.510 10.960 1.00 36.62 312 SER A C 1
ATOM 2549 O O . SER A 1 312 ? -7.454 -22.399 9.949 1.00 36.62 312 SER A O 1
ATOM 2551 N N . SER A 1 313 ? -8.816 -21.475 11.460 1.00 48.06 313 SER A N 1
ATOM 2552 C CA . SER A 1 313 ? -8.333 -20.105 11.259 1.00 48.06 313 SER A CA 1
ATOM 2553 C C . SER A 1 313 ? -7.881 -19.604 12.622 1.00 48.06 313 SER A C 1
ATOM 2555 O O . SER A 1 313 ? -8.526 -19.922 13.615 1.00 48.06 313 SER A O 1
ATOM 2557 N N . GLU A 1 314 ? -6.787 -18.855 12.713 1.00 48.22 314 GLU A N 1
ATOM 2558 C CA . GLU A 1 314 ? -6.304 -18.308 13.993 1.00 48.22 314 GLU A CA 1
ATOM 2559 C C . GLU A 1 314 ? -7.391 -17.501 14.742 1.00 48.22 314 GLU A C 1
ATOM 2561 O O . GLU A 1 314 ? -7.348 -17.394 15.962 1.00 48.22 314 GLU A O 1
ATOM 2566 N N . ALA A 1 315 ? -8.436 -17.040 14.039 1.00 43.69 315 ALA A N 1
ATOM 2567 C CA . ALA A 1 315 ? -9.631 -16.425 14.621 1.00 43.69 315 ALA A CA 1
ATOM 2568 C C . ALA A 1 315 ? -10.577 -17.407 15.352 1.00 43.69 315 ALA A C 1
ATOM 2570 O O . ALA A 1 315 ? -11.260 -17.006 16.288 1.00 43.69 315 ALA A O 1
ATOM 2571 N N . ALA A 1 316 ? -10.616 -18.681 14.956 1.00 43.09 316 ALA A N 1
ATOM 2572 C CA . ALA A 1 316 ? -11.430 -19.738 15.571 1.00 43.09 316 ALA A CA 1
ATOM 2573 C C . ALA A 1 316 ? -10.687 -20.504 16.685 1.00 43.09 316 ALA A C 1
ATOM 2575 O O . ALA A 1 316 ? -11.256 -21.366 17.346 1.00 43.09 316 ALA A O 1
ATOM 2576 N N . ALA A 1 317 ? -9.418 -20.165 16.928 1.00 44.75 317 ALA A N 1
ATOM 2577 C CA . ALA A 1 317 ? -8.640 -20.665 18.056 1.00 44.75 317 ALA A CA 1
ATOM 2578 C C . ALA A 1 317 ? -8.661 -19.710 19.261 1.00 44.75 317 ALA A C 1
ATOM 2580 O O . ALA A 1 317 ? -7.843 -19.872 20.166 1.00 44.75 317 ALA A O 1
ATOM 2581 N N . MET A 1 318 ? -9.559 -18.714 19.303 1.00 51.38 318 MET A N 1
ATOM 2582 C CA . MET A 1 318 ? -9.776 -17.973 20.544 1.00 51.38 318 MET A CA 1
ATOM 2583 C C . MET A 1 318 ? -10.533 -18.890 21.513 1.00 51.38 318 MET A C 1
ATOM 2585 O O . MET A 1 318 ? -11.710 -19.157 21.289 1.00 51.38 318 MET A O 1
ATOM 2589 N N . PRO A 1 319 ? -9.890 -19.395 22.583 1.00 52.66 319 PRO A N 1
ATOM 2590 C CA . PRO A 1 319 ? -10.577 -20.233 23.553 1.00 52.66 319 PRO A CA 1
ATOM 2591 C C . PRO A 1 319 ? -11.737 -19.430 24.122 1.00 52.66 319 PRO A C 1
ATOM 2593 O O . PRO A 1 319 ? -11.502 -18.274 24.486 1.00 52.66 319 PRO A O 1
ATOM 2596 N N . VAL A 1 320 ? -12.934 -20.041 24.167 1.00 61.91 320 VAL A N 1
ATOM 2597 C CA . VAL A 1 320 ? -14.169 -19.576 24.831 1.00 61.91 320 VAL A CA 1
ATOM 2598 C C . VAL A 1 320 ? -13.877 -18.337 25.666 1.00 61.91 320 VAL A C 1
ATOM 2600 O O . VAL A 1 320 ? -13.364 -18.431 26.787 1.00 61.91 320 VAL A O 1
ATOM 2603 N N . MET A 1 321 ? -14.040 -17.162 25.050 1.00 66.69 321 MET A N 1
ATOM 2604 C CA . MET A 1 321 ? -13.528 -15.944 25.659 1.00 66.69 321 MET A CA 1
ATOM 2605 C C . MET A 1 321 ? -14.226 -15.736 26.999 1.00 66.69 321 MET A C 1
ATOM 2607 O O . MET A 1 321 ? -15.452 -15.729 27.065 1.00 66.69 321 MET A O 1
ATOM 2611 N N . ASP A 1 322 ? -13.422 -15.557 28.053 1.00 82.88 322 ASP A N 1
ATOM 2612 C CA . ASP A 1 322 ? -13.882 -15.177 29.393 1.00 82.88 322 ASP A CA 1
ATOM 2613 C C . ASP A 1 322 ? -15.022 -14.144 29.289 1.00 82.88 322 ASP A C 1
ATOM 2615 O O . ASP A 1 322 ? -14.839 -13.066 28.709 1.00 82.88 322 ASP A O 1
ATOM 2619 N N . GLN A 1 323 ? -16.209 -14.493 29.796 1.00 86.00 323 GLN A N 1
ATOM 2620 C CA . GLN A 1 323 ? -17.407 -13.666 29.643 1.00 86.00 323 GLN A CA 1
ATOM 2621 C C . GLN A 1 323 ? -17.217 -12.267 30.242 1.00 86.00 323 GLN A C 1
ATOM 2623 O O . GLN A 1 323 ? -17.758 -11.292 29.708 1.00 86.00 323 GLN A O 1
ATOM 2628 N N . GLU A 1 324 ? -16.412 -12.138 31.302 1.00 89.19 324 GLU A N 1
ATOM 2629 C CA . GLU A 1 324 ? -16.083 -10.842 31.887 1.00 89.19 324 GLU A CA 1
ATOM 2630 C C . GLU A 1 324 ? -15.230 -10.009 30.931 1.00 89.19 324 GLU A C 1
ATOM 2632 O O . GLU A 1 324 ? -15.510 -8.825 30.743 1.00 89.19 324 GLU A O 1
ATOM 2637 N N . PHE A 1 325 ? -14.250 -10.619 30.254 1.00 90.62 325 PHE A N 1
ATOM 2638 C CA . PHE A 1 325 ? -13.459 -9.944 29.221 1.00 90.62 325 PHE A CA 1
ATOM 2639 C C . PHE A 1 325 ? -14.338 -9.463 28.060 1.00 90.62 325 PHE A C 1
ATOM 2641 O O . PHE A 1 325 ? -14.240 -8.305 27.642 1.00 90.62 325 PHE A O 1
ATOM 2648 N N . VAL A 1 326 ? -15.237 -10.324 27.571 1.00 89.94 326 VAL A N 1
ATOM 2649 C CA . VAL A 1 326 ? -16.162 -9.980 26.481 1.00 89.94 326 VAL A CA 1
ATOM 2650 C C . VAL A 1 326 ? -17.044 -8.796 26.871 1.00 89.94 326 VAL A C 1
ATOM 2652 O O . VAL A 1 326 ? -17.162 -7.829 26.115 1.00 89.94 326 VAL A O 1
ATOM 2655 N N . LYS A 1 327 ? -17.643 -8.843 28.064 1.00 90.25 327 LYS A N 1
ATOM 2656 C CA . LYS A 1 327 ? -18.528 -7.788 28.565 1.00 90.25 327 LYS A CA 1
ATOM 2657 C C . LYS A 1 327 ? -17.780 -6.480 28.834 1.00 90.25 327 LYS A C 1
ATOM 2659 O O . LYS A 1 327 ? -18.290 -5.421 28.480 1.00 90.25 327 LYS A O 1
ATOM 2664 N N . LYS A 1 328 ? -16.597 -6.544 29.454 1.00 94.06 328 LYS A N 1
ATOM 2665 C CA . LYS A 1 328 ? -15.829 -5.370 29.902 1.00 94.06 328 LYS A CA 1
ATOM 2666 C C . LYS A 1 328 ? -15.060 -4.685 28.772 1.00 94.06 328 LYS A C 1
ATOM 2668 O O . LYS A 1 328 ? -14.941 -3.465 28.800 1.00 94.06 328 LYS A O 1
ATOM 2673 N N . PHE A 1 329 ? -14.549 -5.434 27.792 1.00 93.88 329 PHE A N 1
ATOM 2674 C CA . PHE A 1 329 ? -13.670 -4.889 26.749 1.00 93.88 329 PHE A CA 1
ATOM 2675 C C . PHE A 1 329 ? -14.237 -5.048 25.338 1.00 93.88 329 PHE A C 1
ATOM 2677 O O . PHE A 1 329 ? -14.344 -4.060 24.615 1.00 93.88 329 PHE A O 1
ATOM 2684 N N . VAL A 1 330 ? -14.642 -6.260 24.942 1.00 91.25 330 VAL A N 1
ATOM 2685 C CA . VAL A 1 330 ? -15.017 -6.542 23.543 1.00 91.25 330 VAL A CA 1
ATOM 2686 C C . VAL A 1 330 ? -16.302 -5.810 23.137 1.00 91.25 330 VAL A C 1
ATOM 2688 O O . VAL A 1 330 ? -16.319 -5.137 22.106 1.00 91.25 330 VAL A O 1
ATOM 2691 N N . ARG A 1 331 ? -17.375 -5.893 23.941 1.00 91.38 331 ARG A N 1
ATOM 2692 C CA . ARG A 1 331 ? -18.665 -5.246 23.625 1.00 91.38 331 ARG A CA 1
ATOM 2693 C C . ARG A 1 331 ? -18.544 -3.715 23.500 1.00 91.38 331 ARG A C 1
ATOM 2695 O O . ARG A 1 331 ? -18.926 -3.212 22.443 1.00 91.38 331 ARG A O 1
ATOM 2702 N N . PRO A 1 332 ? -17.946 -2.979 24.462 1.00 95.81 332 PRO A N 1
ATOM 2703 C CA . PRO A 1 332 ? -17.757 -1.532 24.324 1.00 95.81 332 PRO A CA 1
ATOM 2704 C C . PRO A 1 332 ? -16.937 -1.144 23.089 1.00 95.81 332 PRO A C 1
ATOM 2706 O O . PRO A 1 332 ? -17.266 -0.182 22.399 1.00 95.81 332 PRO A O 1
ATOM 2709 N N . MET A 1 333 ? -15.895 -1.918 22.770 1.00 96.19 333 MET A N 1
ATOM 2710 C CA . MET A 1 333 ? -15.065 -1.684 21.589 1.00 96.19 333 MET A CA 1
ATOM 2711 C C . MET A 1 333 ? -15.836 -1.855 20.270 1.00 96.19 333 MET A C 1
ATOM 2713 O O . MET A 1 333 ? -15.622 -1.075 19.337 1.00 96.19 333 MET A O 1
ATOM 2717 N N . ILE A 1 334 ? -16.720 -2.855 20.183 1.00 95.19 334 ILE A N 1
ATOM 2718 C CA . ILE A 1 334 ? -17.606 -3.070 19.028 1.00 95.19 334 ILE A CA 1
ATOM 2719 C C . ILE A 1 334 ? -18.631 -1.938 18.925 1.00 95.19 334 ILE A C 1
ATOM 2721 O O . ILE A 1 334 ? -18.825 -1.393 17.842 1.00 95.19 334 ILE A O 1
ATOM 2725 N N . GLU A 1 335 ? -19.264 -1.545 20.032 1.00 95.38 335 GLU A N 1
ATOM 2726 C CA . GLU A 1 335 ? -20.240 -0.447 20.054 1.00 95.38 335 GLU A CA 1
ATOM 2727 C C . GLU A 1 335 ? -19.619 0.883 19.601 1.00 95.38 335 GLU A C 1
ATOM 2729 O O . GLU A 1 335 ? -20.200 1.597 18.777 1.00 95.38 335 GLU A O 1
ATOM 2734 N N . GLU A 1 336 ? -18.410 1.189 20.082 1.00 97.31 336 GLU A N 1
ATOM 2735 C CA . GLU A 1 336 ? -17.637 2.364 19.673 1.00 97.31 336 GLU A CA 1
ATOM 2736 C C . GLU A 1 336 ? -17.368 2.364 18.159 1.00 97.31 336 GLU A C 1
ATOM 2738 O O . GLU A 1 336 ? -17.635 3.353 17.470 1.00 97.31 336 GLU A O 1
ATOM 2743 N N . ARG A 1 337 ? -16.876 1.245 17.618 1.00 97.44 337 ARG A N 1
ATOM 2744 C CA . ARG A 1 337 ? -16.512 1.116 16.197 1.00 97.44 337 ARG A CA 1
ATOM 2745 C C . ARG A 1 337 ? -17.730 1.034 15.279 1.00 97.44 337 ARG A C 1
ATOM 2747 O O . ARG A 1 337 ? -17.699 1.567 14.172 1.00 97.44 337 ARG A O 1
ATOM 2754 N N . ASP A 1 338 ? -18.835 0.447 15.733 1.00 96.50 338 ASP A N 1
ATOM 2755 C CA . ASP A 1 338 ? -20.107 0.470 15.008 1.00 96.50 338 ASP A CA 1
ATOM 2756 C C . ASP A 1 338 ? -20.687 1.895 14.954 1.00 96.50 338 ASP A C 1
ATOM 2758 O O . ASP A 1 338 ? -21.227 2.297 13.920 1.00 96.50 338 ASP A O 1
ATOM 2762 N N . LYS A 1 339 ? -20.529 2.701 16.017 1.00 97.25 339 LYS A N 1
ATOM 2763 C CA . LYS A 1 339 ? -20.870 4.133 15.988 1.00 97.25 339 LYS A CA 1
ATOM 2764 C C . LYS A 1 339 ? -19.986 4.898 15.001 1.00 97.25 339 LYS A C 1
ATOM 2766 O O . LYS A 1 339 ? -20.512 5.700 14.233 1.00 97.25 339 LYS A O 1
ATOM 2771 N N . LEU A 1 340 ? -18.681 4.618 14.980 1.00 97.25 340 LEU A N 1
ATOM 2772 C CA . LEU A 1 340 ? -17.750 5.201 14.011 1.00 97.25 340 LEU A CA 1
ATOM 2773 C C . LEU A 1 340 ? -18.163 4.873 12.567 1.00 97.25 340 LEU A C 1
ATOM 2775 O O . LEU A 1 340 ? -18.245 5.771 11.733 1.00 97.25 340 LEU A O 1
ATOM 2779 N N . GLY A 1 341 ? -18.521 3.614 12.299 1.00 96.62 341 GLY A N 1
ATOM 2780 C CA . GLY A 1 341 ? -19.027 3.155 11.003 1.00 96.62 341 GLY A CA 1
ATOM 2781 C C . GLY A 1 341 ? -20.241 3.927 10.493 1.00 96.62 341 GLY A C 1
ATOM 2782 O O . GLY A 1 341 ? -20.298 4.298 9.321 1.00 96.62 341 GLY A O 1
ATOM 2783 N N . LYS A 1 342 ? -21.191 4.250 11.380 1.00 96.06 342 LYS A N 1
ATOM 2784 C CA . LYS A 1 342 ? -22.355 5.083 11.030 1.00 96.06 342 LYS A CA 1
ATOM 2785 C C . LYS A 1 342 ? -21.944 6.486 10.574 1.00 96.06 342 LYS A C 1
ATOM 2787 O O . LYS A 1 342 ? -22.556 7.020 9.654 1.00 96.06 342 LYS A O 1
ATOM 2792 N N . SER A 1 343 ? -20.900 7.066 11.168 1.00 96.69 343 SER A N 1
ATOM 2793 C CA . SER A 1 343 ? -20.376 8.377 10.758 1.00 96.69 343 SER A CA 1
ATOM 2794 C C . SER A 1 343 ? -19.722 8.348 9.371 1.00 96.69 343 SER A C 1
ATOM 2796 O O . SER A 1 343 ? -19.815 9.331 8.639 1.00 96.69 343 SER A O 1
ATOM 2798 N N . ILE A 1 344 ? -19.117 7.222 8.969 1.00 97.25 344 ILE A N 1
ATOM 2799 C CA . ILE A 1 344 ? -18.473 7.063 7.649 1.00 97.25 344 ILE A CA 1
ATOM 2800 C C . ILE A 1 344 ? -19.488 7.192 6.508 1.00 97.25 344 ILE A C 1
ATOM 2802 O O . ILE A 1 344 ? -19.182 7.802 5.484 1.00 97.25 344 ILE A O 1
ATOM 2806 N N . VAL A 1 345 ? -20.720 6.705 6.695 1.00 95.50 345 VAL A N 1
ATOM 2807 C CA . VAL A 1 345 ? -21.800 6.824 5.694 1.00 95.50 345 VAL A CA 1
ATOM 2808 C C . VAL A 1 345 ? -22.074 8.288 5.327 1.00 95.50 345 VAL A C 1
ATOM 2810 O O . VAL A 1 345 ? -22.365 8.600 4.173 1.00 95.50 345 VAL A O 1
ATOM 2813 N N . ASN A 1 346 ? -21.906 9.201 6.286 1.00 95.62 346 ASN A N 1
ATOM 2814 C CA . ASN A 1 346 ? -22.140 10.631 6.108 1.00 95.62 346 ASN A CA 1
ATOM 2815 C C . ASN A 1 346 ? -20.885 11.419 5.703 1.00 95.62 346 ASN A C 1
ATOM 2817 O O . ASN A 1 346 ? -20.976 12.636 5.565 1.00 95.62 346 ASN A O 1
ATOM 2821 N N . PHE A 1 347 ? -19.739 10.765 5.464 1.00 96.00 347 PHE A N 1
ATOM 2822 C CA . PHE A 1 347 ? -18.436 11.417 5.253 1.00 96.00 347 PHE A CA 1
ATOM 2823 C C . PHE A 1 347 ? -18.463 12.559 4.223 1.00 96.00 347 PHE A C 1
ATOM 2825 O O . PHE A 1 347 ? -17.843 13.599 4.425 1.00 96.00 347 PHE A O 1
ATOM 2832 N N . LYS A 1 348 ? -19.208 12.394 3.120 1.00 95.81 348 LYS A N 1
ATOM 2833 C CA . LYS A 1 348 ? -19.305 13.402 2.046 1.00 95.81 348 LYS A CA 1
ATOM 2834 C C . LYS A 1 348 ? -19.962 14.716 2.481 1.00 95.81 348 LYS A C 1
ATOM 2836 O O . LYS A 1 348 ? -19.718 15.733 1.843 1.00 95.81 348 LYS A O 1
ATOM 2841 N N . ASN A 1 349 ? -20.782 14.677 3.529 1.00 96.94 349 ASN A N 1
ATOM 2842 C CA . ASN A 1 349 ? -21.568 15.811 4.013 1.00 96.94 349 ASN A CA 1
ATOM 2843 C C . ASN A 1 349 ? -20.951 16.477 5.254 1.00 96.94 349 ASN A C 1
ATOM 2845 O O . ASN A 1 349 ? -21.509 17.452 5.747 1.00 96.94 349 ASN A O 1
ATOM 2849 N N . LEU A 1 350 ? -19.844 15.937 5.770 1.00 97.06 350 LEU A N 1
ATOM 2850 C CA . LEU A 1 350 ? -19.128 16.485 6.920 1.00 97.06 350 LEU A CA 1
ATOM 2851 C C . LEU A 1 350 ? -18.312 17.727 6.531 1.00 97.06 350 LEU A C 1
ATOM 2853 O O . LEU A 1 350 ? -17.879 17.857 5.380 1.00 97.06 350 LEU A O 1
ATOM 2857 N N . SER A 1 351 ? -18.056 18.608 7.500 1.00 97.06 351 SER A N 1
ATOM 2858 C CA . SER A 1 351 ? -17.066 19.683 7.363 1.00 97.06 351 SER A CA 1
ATOM 2859 C C . SER A 1 351 ? -15.647 19.115 7.207 1.00 97.06 351 SER A C 1
ATOM 2861 O O . SER A 1 351 ? -15.395 17.937 7.468 1.00 97.06 351 SER A O 1
ATOM 2863 N N . GLU A 1 352 ? -14.682 19.935 6.791 1.00 95.06 352 GLU A N 1
ATOM 2864 C CA . GLU A 1 352 ? -13.289 19.483 6.651 1.00 95.06 352 GLU A CA 1
ATOM 2865 C C . GLU A 1 352 ? -12.652 19.093 7.991 1.00 95.06 352 GLU A C 1
ATOM 2867 O O . GLU A 1 352 ? -11.914 18.105 8.081 1.00 95.06 352 GLU A O 1
ATOM 2872 N N . GLU A 1 353 ? -12.984 19.823 9.052 1.00 95.81 353 GLU A N 1
ATOM 2873 C CA . GLU A 1 353 ? -12.570 19.529 10.422 1.00 95.81 353 GLU A CA 1
ATOM 2874 C C . GLU A 1 353 ? -13.157 18.191 10.880 1.00 95.81 353 GLU A C 1
ATOM 2876 O O . GLU A 1 353 ? -12.440 17.347 11.418 1.00 95.81 353 GLU A O 1
ATOM 2881 N N . GLU A 1 354 ? -14.441 17.956 10.601 1.00 97.38 354 GLU A N 1
ATOM 2882 C CA . GLU A 1 354 ? -15.128 16.705 10.924 1.00 97.38 354 GLU A CA 1
ATOM 2883 C C . GLU A 1 354 ? -14.571 15.516 10.128 1.00 97.38 354 GLU A C 1
ATOM 2885 O O . GLU A 1 354 ? -14.340 14.452 10.705 1.00 97.38 354 GLU A O 1
ATOM 2890 N N . LYS A 1 355 ? -14.290 15.678 8.825 1.00 96.69 355 LYS A N 1
ATOM 2891 C CA . LYS A 1 355 ? -13.632 14.646 7.999 1.00 96.69 355 LYS A CA 1
ATOM 2892 C C . LYS A 1 355 ? -12.252 14.296 8.541 1.00 96.69 355 LYS A C 1
ATOM 2894 O O . LYS A 1 355 ? -11.901 13.118 8.601 1.00 96.69 355 LYS A O 1
ATOM 2899 N N . THR A 1 356 ? -11.479 15.305 8.936 1.00 94.75 356 THR A N 1
ATOM 2900 C CA . THR A 1 356 ? -10.138 15.127 9.505 1.00 94.75 356 THR A CA 1
ATOM 2901 C C . THR A 1 356 ? -10.212 14.397 10.845 1.00 94.75 356 THR A C 1
ATOM 2903 O O . THR A 1 356 ? -9.506 13.410 11.042 1.00 94.75 356 THR A O 1
ATOM 2906 N N . ALA A 1 357 ? -11.119 14.810 11.734 1.00 96.62 357 ALA A N 1
ATOM 2907 C CA . ALA A 1 357 ? -11.334 14.172 13.032 1.00 96.62 357 ALA A CA 1
ATOM 2908 C C . ALA A 1 357 ? -11.872 12.735 12.912 1.00 96.62 357 ALA A C 1
ATOM 2910 O O . ALA A 1 357 ? -11.522 11.867 13.713 1.00 96.62 357 ALA A O 1
ATOM 2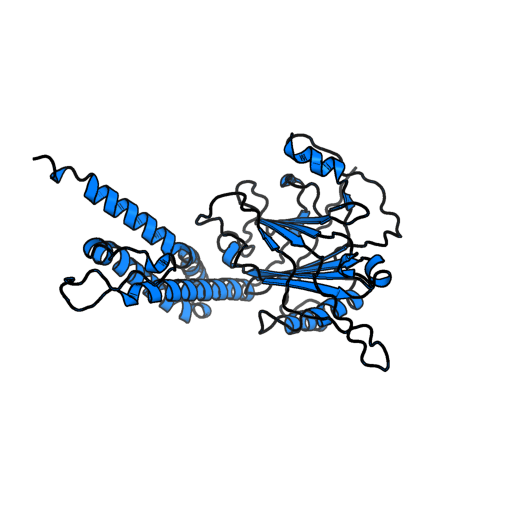911 N N . LEU A 1 358 ? -12.710 12.463 11.908 1.00 97.69 358 LEU A N 1
ATOM 2912 C CA . LEU A 1 358 ? -13.186 11.118 11.602 1.00 97.69 358 LEU A CA 1
ATOM 2913 C C . LEU A 1 358 ? -12.048 10.241 11.063 1.00 97.69 358 LEU A C 1
ATOM 2915 O O . LEU A 1 358 ? -11.864 9.121 11.533 1.00 97.69 358 LEU A O 1
ATOM 2919 N N . TYR A 1 359 ? -11.254 10.754 10.119 1.00 96.75 359 TYR A N 1
ATOM 2920 C CA . TYR A 1 359 ? -10.115 10.023 9.561 1.00 96.75 359 TYR A CA 1
ATOM 2921 C C . TYR A 1 359 ? -9.032 9.737 10.608 1.00 96.75 359 TYR A C 1
ATOM 2923 O O . TYR A 1 359 ? -8.452 8.659 10.594 1.00 96.75 359 TYR A O 1
ATOM 2931 N N . ALA A 1 360 ? -8.811 10.638 11.569 1.00 96.25 360 ALA A N 1
ATOM 2932 C CA . ALA A 1 360 ? -7.868 10.434 12.671 1.00 96.25 360 ALA A CA 1
ATOM 2933 C C . ALA A 1 360 ? -8.201 9.228 13.577 1.00 96.25 360 ALA A C 1
ATOM 2935 O O . ALA A 1 360 ? -7.375 8.853 14.399 1.00 96.25 360 ALA A O 1
ATOM 2936 N N . GLN A 1 361 ? -9.390 8.628 13.438 1.00 97.69 361 GLN A N 1
ATOM 2937 C CA . GLN A 1 361 ? -9.826 7.437 14.178 1.00 97.69 361 GLN A CA 1
ATOM 2938 C C . GLN A 1 361 ? -9.799 6.151 13.338 1.00 97.69 361 GLN A C 1
ATOM 2940 O O . GLN A 1 361 ? -10.351 5.130 13.750 1.00 97.69 361 GLN A O 1
ATOM 2945 N N . ILE A 1 362 ? -9.233 6.191 12.129 1.00 97.31 362 ILE A N 1
ATOM 2946 C CA . ILE A 1 362 ? -9.193 5.035 11.226 1.00 97.31 362 ILE A CA 1
ATOM 2947 C C . ILE A 1 362 ? -8.390 3.857 11.803 1.00 97.31 362 ILE A C 1
ATOM 2949 O O . ILE A 1 362 ? -8.709 2.701 11.519 1.00 97.31 362 ILE A O 1
ATOM 2953 N N . ASP A 1 363 ? -7.395 4.140 12.646 1.00 96.81 363 ASP A N 1
ATOM 2954 C CA . ASP A 1 363 ? -6.595 3.146 13.362 1.00 96.81 363 ASP A CA 1
ATOM 2955 C C . ASP A 1 363 ? -7.484 2.236 14.216 1.00 96.81 363 ASP A C 1
ATOM 2957 O O . ASP A 1 363 ? -7.334 1.022 14.160 1.00 96.81 363 ASP A O 1
ATOM 2961 N N . LYS A 1 364 ? -8.509 2.778 14.889 1.00 96.94 364 LYS A N 1
ATOM 2962 C CA . LYS A 1 364 ? -9.473 1.978 15.662 1.00 96.94 364 LYS A CA 1
ATOM 2963 C C . LYS A 1 364 ? -10.121 0.881 14.820 1.00 96.94 364 LYS A C 1
ATOM 2965 O O . LYS A 1 364 ? -10.482 -0.163 15.354 1.00 96.94 364 LYS A O 1
ATOM 2970 N N . LEU A 1 365 ? -10.313 1.104 13.520 1.00 97.31 365 LEU A N 1
ATOM 2971 C CA . LEU A 1 365 ? -10.926 0.122 12.626 1.00 97.31 365 LEU A CA 1
ATOM 2972 C C . LEU A 1 365 ? -9.906 -0.902 12.130 1.00 97.31 365 LEU A C 1
ATOM 2974 O O . LEU A 1 365 ? -10.149 -2.101 12.257 1.00 97.31 365 LEU A O 1
ATOM 2978 N N . TYR A 1 366 ? -8.770 -0.450 11.593 1.00 95.12 366 TYR A N 1
ATOM 2979 C CA . TYR A 1 366 ? -7.755 -1.370 11.074 1.00 95.12 366 TYR A CA 1
ATOM 2980 C C . TYR A 1 366 ? -7.047 -2.175 12.171 1.00 95.12 366 TYR A C 1
ATOM 2982 O O . TYR A 1 366 ? -6.693 -3.326 11.936 1.00 95.12 366 TYR A O 1
ATOM 2990 N N . GLU A 1 367 ? -6.864 -1.593 13.353 1.00 94.94 367 GLU A N 1
ATOM 2991 C CA . GLU A 1 367 ? -6.101 -2.163 14.469 1.00 94.94 367 GLU A CA 1
ATOM 2992 C C . GLU A 1 367 ? -6.985 -2.866 15.499 1.00 94.94 367 GLU A C 1
ATOM 2994 O O . GLU A 1 367 ? -6.541 -3.135 16.616 1.00 94.94 367 GLU A O 1
ATOM 2999 N N . PHE A 1 368 ? -8.235 -3.193 15.151 1.00 94.75 368 PHE A N 1
ATOM 3000 C CA . PHE A 1 368 ? -9.168 -3.792 16.104 1.00 94.75 368 PHE A CA 1
ATOM 3001 C C . PHE A 1 368 ? -8.613 -5.074 16.744 1.00 94.75 368 PHE A C 1
ATOM 3003 O O . PHE A 1 368 ? -8.739 -5.244 17.954 1.00 94.75 368 PHE A O 1
ATOM 3010 N N . ASN A 1 369 ? -7.942 -5.939 15.973 1.00 90.81 369 ASN A N 1
ATOM 3011 C CA . ASN A 1 369 ? -7.320 -7.145 16.527 1.00 90.81 369 ASN A CA 1
ATOM 3012 C C . ASN A 1 369 ? -6.206 -6.809 17.537 1.00 90.81 369 ASN A C 1
ATOM 3014 O O . ASN A 1 369 ? -6.205 -7.323 18.651 1.00 90.81 369 ASN A O 1
ATOM 3018 N N . TYR A 1 370 ? -5.321 -5.865 17.204 1.00 91.88 370 TYR A N 1
ATOM 3019 C CA . TYR A 1 370 ? -4.286 -5.395 18.129 1.00 91.88 370 TYR A CA 1
ATOM 3020 C C . TYR A 1 370 ? -4.871 -4.738 19.385 1.00 91.88 370 TYR A C 1
ATOM 3022 O O . TYR A 1 370 ? -4.305 -4.858 20.472 1.00 91.88 370 TYR A O 1
ATOM 3030 N N . ASP A 1 371 ? -5.971 -3.992 19.262 1.00 95.00 371 ASP A N 1
ATOM 3031 C CA . ASP A 1 371 ? -6.678 -3.419 20.411 1.00 95.00 371 ASP A CA 1
ATOM 3032 C C . ASP A 1 371 ? -7.239 -4.519 21.324 1.00 95.00 371 ASP A C 1
ATOM 3034 O O . ASP A 1 371 ? -7.100 -4.424 22.547 1.00 95.00 371 ASP A O 1
ATOM 3038 N N . LEU A 1 372 ? -7.811 -5.579 20.742 1.00 92.44 372 LEU A N 1
ATOM 3039 C CA . LEU A 1 372 ? -8.318 -6.739 21.476 1.00 92.44 372 LEU A CA 1
ATOM 3040 C C . LEU A 1 372 ? -7.206 -7.511 22.186 1.00 92.44 372 LEU A C 1
ATOM 3042 O O . LEU A 1 372 ? -7.340 -7.804 23.372 1.00 92.44 372 LEU A O 1
ATOM 3046 N N . GLU A 1 373 ? -6.099 -7.801 21.506 1.00 91.56 373 GLU A N 1
ATOM 3047 C CA . GLU A 1 373 ? -4.941 -8.482 22.095 1.00 91.56 373 GLU A CA 1
ATOM 3048 C C . GLU A 1 373 ? -4.350 -7.677 23.259 1.00 91.56 373 GLU A C 1
ATOM 3050 O O . GLU A 1 373 ? -4.105 -8.215 24.343 1.00 91.56 373 GLU A O 1
ATOM 3055 N N . ASN A 1 374 ? -4.198 -6.360 23.083 1.00 93.88 374 ASN A N 1
ATOM 3056 C CA . ASN A 1 374 ? -3.734 -5.468 24.145 1.00 93.88 374 ASN A CA 1
ATOM 3057 C C . ASN A 1 374 ? -4.704 -5.431 25.334 1.00 93.88 374 ASN A C 1
ATOM 3059 O O . ASN A 1 374 ? -4.260 -5.439 26.485 1.00 93.88 374 ASN A O 1
ATOM 3063 N N . ALA A 1 375 ? -6.014 -5.387 25.078 1.00 94.44 375 ALA A N 1
ATOM 3064 C CA . ALA A 1 375 ? -7.023 -5.446 26.129 1.00 94.44 375 ALA A CA 1
ATOM 3065 C C . ALA A 1 375 ? -6.999 -6.794 26.856 1.00 94.44 375 ALA A C 1
ATOM 3067 O O . ALA A 1 375 ? -7.108 -6.829 28.081 1.00 94.44 375 ALA A O 1
ATOM 3068 N N . ARG A 1 376 ? -6.811 -7.899 26.125 1.00 92.81 376 ARG A N 1
ATOM 3069 C CA . ARG A 1 376 ? -6.732 -9.242 26.701 1.00 92.81 376 ARG A CA 1
ATOM 3070 C C . ARG A 1 376 ? -5.509 -9.390 27.590 1.00 92.81 376 ARG A C 1
ATOM 3072 O O . ARG A 1 376 ? -5.646 -9.913 28.691 1.00 92.81 376 ARG A O 1
ATOM 3079 N N . ARG A 1 377 ? -4.349 -8.891 27.153 1.00 94.12 377 ARG A N 1
ATOM 3080 C CA . ARG A 1 377 ? -3.134 -8.855 27.976 1.00 94.12 377 ARG A CA 1
ATOM 3081 C C . ARG A 1 377 ? -3.396 -8.136 29.300 1.00 94.12 377 ARG A C 1
ATOM 3083 O O . ARG A 1 377 ? -3.181 -8.736 30.343 1.00 94.12 377 ARG A O 1
ATOM 3090 N N . ARG A 1 378 ? -3.947 -6.916 29.258 1.00 95.00 378 ARG A N 1
ATOM 3091 C CA . ARG A 1 378 ? -4.276 -6.139 30.471 1.00 95.00 378 ARG A CA 1
ATOM 3092 C C . ARG A 1 378 ? -5.261 -6.868 31.382 1.00 95.00 378 ARG A C 1
ATOM 3094 O O . ARG A 1 378 ? -5.058 -6.925 32.583 1.00 95.00 378 ARG A O 1
ATOM 3101 N N . PHE A 1 379 ? -6.309 -7.461 30.811 1.00 93.50 379 PHE A N 1
ATOM 3102 C CA . PHE A 1 379 ? -7.282 -8.239 31.579 1.00 93.50 379 PHE A CA 1
ATOM 3103 C C . PHE A 1 379 ? -6.639 -9.431 32.303 1.00 93.50 379 PHE A C 1
ATOM 3105 O O . PHE A 1 379 ? -6.962 -9.692 33.458 1.00 93.50 379 PHE A O 1
ATOM 3112 N N . LEU A 1 380 ? -5.733 -10.152 31.636 1.00 92.31 380 LEU A N 1
ATOM 3113 C CA . LEU A 1 380 ? -5.012 -11.272 32.242 1.00 92.31 380 LEU A CA 1
ATOM 3114 C C . LEU A 1 380 ? -4.001 -10.803 33.292 1.00 92.31 380 LEU A C 1
ATOM 3116 O O . LEU A 1 380 ? -3.880 -11.452 34.325 1.00 92.31 380 LEU A O 1
ATOM 3120 N N . GLU A 1 381 ? -3.310 -9.687 33.057 1.00 93.94 381 GLU A N 1
ATOM 3121 C CA . GLU A 1 381 ? -2.417 -9.064 34.040 1.00 93.94 381 GLU A CA 1
ATOM 3122 C C . GLU A 1 381 ? -3.186 -8.685 35.312 1.00 93.94 381 GLU A C 1
ATOM 3124 O O . GLU A 1 381 ? -2.792 -9.095 36.403 1.00 93.94 381 GLU A O 1
ATOM 3129 N N . ASP A 1 382 ? -4.326 -8.002 35.172 1.00 92.81 382 ASP A N 1
ATOM 3130 C CA . ASP A 1 382 ? -5.198 -7.652 36.296 1.00 92.81 382 ASP A CA 1
ATOM 3131 C C . ASP A 1 382 ? -5.644 -8.913 37.055 1.00 92.81 382 ASP A C 1
ATOM 3133 O O . ASP A 1 382 ? -5.553 -8.962 38.276 1.00 92.81 382 ASP A O 1
ATOM 3137 N N . LYS A 1 383 ? -6.082 -9.959 36.342 1.00 89.25 383 LYS A N 1
ATOM 3138 C CA . LYS A 1 383 ? -6.609 -11.194 36.947 1.00 89.25 383 LYS A CA 1
ATOM 3139 C C . LYS A 1 383 ? -5.540 -12.037 37.649 1.00 89.25 383 LYS A C 1
ATOM 3141 O O . LYS A 1 383 ? -5.831 -12.668 38.659 1.00 89.25 383 LYS A O 1
ATOM 3146 N N . LEU A 1 384 ? -4.325 -12.096 37.101 1.00 90.81 384 LEU A N 1
ATOM 3147 C CA . LEU A 1 384 ? -3.234 -12.921 37.636 1.00 90.81 384 LEU A CA 1
ATOM 3148 C C . LEU A 1 384 ? -2.450 -12.217 38.747 1.00 90.81 384 LEU A C 1
ATOM 3150 O O . LEU A 1 384 ? -1.901 -12.893 39.615 1.00 90.81 384 LEU A O 1
ATOM 3154 N N . PHE A 1 385 ? -2.386 -10.884 38.720 1.00 91.31 385 PHE A N 1
ATOM 3155 C CA . PHE A 1 385 ? -1.547 -10.102 39.630 1.00 91.31 385 PHE A CA 1
ATOM 3156 C C . PHE A 1 385 ? -2.329 -9.169 40.564 1.00 91.31 385 PHE A C 1
ATOM 3158 O O . PHE A 1 385 ? -1.704 -8.465 41.360 1.00 91.31 385 PHE A O 1
ATOM 3165 N N . SER A 1 386 ? -3.670 -9.167 40.545 1.00 85.00 386 SER A N 1
ATOM 3166 C CA . SER A 1 386 ? -4.445 -8.478 41.582 1.00 85.00 386 SER A CA 1
ATOM 3167 C C . SER A 1 386 ? -4.168 -9.106 42.951 1.00 85.00 386 SER A C 1
ATOM 3169 O O . SER A 1 386 ? -4.424 -10.290 43.182 1.00 85.00 386 SER A O 1
ATOM 3171 N N . THR A 1 387 ? -3.669 -8.293 43.879 1.00 66.56 387 THR A N 1
ATOM 3172 C CA . THR A 1 387 ? -3.241 -8.650 45.244 1.00 66.56 387 THR A CA 1
ATOM 3173 C C . THR A 1 387 ? -4.355 -9.158 46.167 1.00 66.56 387 THR A C 1
ATOM 3175 O O . THR A 1 387 ? -4.089 -9.469 47.325 1.00 66.56 387 THR A O 1
ATOM 3178 N N . GLU A 1 388 ? -5.589 -9.297 45.684 1.00 64.31 388 GLU A N 1
ATOM 3179 C CA . GLU A 1 388 ? -6.719 -9.796 46.476 1.00 64.31 388 GLU A CA 1
ATOM 3180 C C . GLU A 1 388 ? -6.666 -11.309 46.761 1.00 64.31 388 GLU A C 1
ATOM 3182 O O . GLU A 1 388 ? -7.418 -11.786 47.604 1.00 64.31 388 GLU A O 1
ATOM 3187 N N . THR A 1 389 ? -5.739 -12.056 46.148 1.00 52.81 389 THR A N 1
ATOM 3188 C CA . THR A 1 389 ? -5.634 -13.524 46.310 1.00 52.81 389 THR A CA 1
ATOM 3189 C C . THR A 1 389 ? -4.584 -13.977 47.343 1.00 52.81 389 THR A C 1
ATOM 3191 O O . THR A 1 389 ? -4.339 -15.172 47.482 1.00 52.81 389 THR A O 1
ATOM 3194 N N . ILE A 1 390 ? -3.948 -13.057 48.084 1.00 55.41 390 ILE A N 1
ATOM 3195 C CA . ILE A 1 390 ? -3.049 -13.401 49.207 1.00 55.41 390 ILE A CA 1
ATOM 3196 C C . ILE A 1 390 ? -3.615 -12.817 50.507 1.00 55.41 390 ILE A C 1
ATOM 3198 O O . ILE A 1 390 ? -3.086 -11.864 51.080 1.00 55.41 390 ILE A O 1
ATOM 3202 N N . LYS A 1 391 ? -4.731 -13.383 50.955 1.00 47.88 391 LYS A N 1
ATOM 3203 C CA . LYS A 1 391 ? -5.212 -13.354 52.339 1.00 47.88 391 LYS A CA 1
ATOM 3204 C C . LYS A 1 391 ? -5.742 -14.738 52.660 1.00 47.88 391 LYS A C 1
ATOM 3206 O O . LYS A 1 391 ? -5.538 -15.157 53.818 1.00 47.88 391 LYS A O 1
#

Foldseek 3Di:
DDPPQDAQAADELDADDPPRVVSVLVNVQPPDDPDGVNQQSVVVCVVPVVVQKDQQKAFDFVVVQVVCVPDLPDDDDRPPPPPDPPPLFTKIKHWYDALWFIKMKIWTFDLCLLVDPDLVPDWWKKKWKWKWFAPDPPQDIWIKMFTQRDPDDDQPPPPDDRPQRDKDPDPPFTDIDTDPPDDDDLRADTCVVQKDKHWIDGNTTIMIMITGTCLRHLVQDLAPCGRVLKMFIKMWMQTPVGIIINQDGPPNSNSGRIHHYDHDDPVRVLSNLLNLLVVLLVQLVVLVVLVVVQPPPDPPPPPDPDPQPPDPDPSSPPPNPDVCLCVVQVVVLVVVSVVLVVVSVCSVVDDPVSVVVSSVCSSSRNCVVVSSVVSVVVVVCCVVPVPPPPD